Protein AF-A0A953YTX1-F1 (afdb_monomer)

Mean predicted aligned error: 23.83 Å

Sequence (657 aa):
MTDVRDMFAKALRDELSPSELAEFESALERDPALSAEFERFADTQAGGGLENITGWLERAGRQGNDLPDVYRAMGAELIQKTSHKKRGRLIQLVAAVSAVAAAAVIVAVLILPTKTDTPTEWPENTEGQVAVLFDDYRHFEAAYSMQPASGVALNIEANSLTRPLEHGCRLDRGRVHVALEDGASYEILVGNRRISAQGPGEFEVSAEPQRYTALSPIHPEKDPMFDSKLLARFGAQGFALTLSVIAGSATLHGANAPQVVMAPQTIQAQAGPGQQQPPAPPTANDVFTHLDRNADGKLDNKEVPQQMITDFDDDSSGDVDLTEFTAHWKPPLPLDPDMAFDALDKNKDGVIDSNETNAQMITDMDGDNSGDIDRAEFKANYKPAEHEFNKLDKNSDGVIDSNEAPQKMINDFDDDSSGDVDLAEFTAHWKPQPPQGPGPGPGGQQGTPDDHFNHLDLNSDGELDSTEVPGSMITDMDDDSNGSISLAEFKAHPPKKPNPDDAFDNLDANSDGKLDSNEADQRMLNDFDDDNDGEISKAEFKAHWRPMPKKPDDAFNDLDKNSDGVLDNSEVPQALVNDWDDDNSGDVDLSEFKAHHKPPQGPGGNGPGGNGPGNGPGGPGKGPGGPGGGPGGPGGGPGGPGGPGGNGPKPPRPPHR

Radius of gyration: 40.56 Å; Cα contacts (8 Å, |Δi|>4): 687; chains: 1; bounding box: 95×117×101 Å

Secondary structure (DSSP, 8-state):
---HHHHHHHHTTT---HHHHHHHHHHHHH-HHHHHHHHHHHHHHHTS-GGGHHHHHHHHHTT-S---THHHHHHHHHTTT----------S-STTS--SSSSSSTTSSS-------------S---S-PPEEETTEEEESS-EEE--STTEEEEEPTTEEEEEETTEEEEEEEEEEEEE-TT-EEEEEETTEEEEEESSEEEEEEEEE---S--PPPP--S-S---TTSTTTS--PPEEEEEEEEESEEEEE-SSS-EEEESSEEEEEE-SPPPPPPPPPPPHHHHHHHH-SS-SSEE-TTTS-HHHHHHH-TT-SSSEEHHHHHHH--PPPPSSHHHHHHHH-SS-SSEE-TTTS-HHHHHHH-SS-SSSEEHHHHHHH--HHHHHHHHH-SS-SSEE-TTTS-HHHHHHH-TT-SSSEEHHHHHHH-------PPPPPSS--PPPHHHHHHHH-SS-SSEE-TTTS-HHHHHHH-SS-SSSEEHHHHHHS--PPPPHHHHHHHH-TT-SSEE-TTTS-HHHHHHH-SS-SSSEEHHHHHHH---PPPPHHHHHHHH-TT-SSEE-TTTS-HHHHHHH-SS-SSSEEHHHHHHH-PPP-PSPP-------------------------------------------PPPPPPPP-

Solvent-accessible surface area (backbone atoms only — not comparable to full-atom values): 41630 Å² total; per-residue (Å²): 130,81,57,67,67,59,51,48,61,26,51,80,67,75,64,55,50,76,70,53,44,54,52,51,53,56,46,38,75,74,32,64,68,59,40,53,54,49,51,54,53,52,59,65,57,73,70,72,73,89,85,48,66,64,65,48,53,55,54,63,58,69,76,53,100,82,78,70,76,68,62,63,57,53,56,61,54,55,74,72,64,77,84,70,90,84,90,90,88,89,87,87,85,79,92,82,78,94,82,83,86,86,83,80,78,88,80,79,86,84,82,83,88,82,90,71,98,73,92,76,85,78,75,85,63,77,85,79,86,78,67,52,79,52,97,82,30,39,41,28,83,51,67,44,69,43,42,76,53,89,48,35,41,38,42,35,39,50,66,17,34,34,28,84,48,101,64,36,36,35,42,71,29,35,40,40,35,41,38,32,33,82,80,22,68,47,34,41,34,43,89,91,33,41,36,41,34,61,34,48,29,29,35,36,44,34,30,43,69,55,75,73,84,86,72,82,86,80,80,92,80,90,75,100,77,78,65,81,75,52,74,81,74,62,74,91,66,37,36,46,34,39,42,35,29,69,34,42,46,38,34,44,38,57,102,55,80,73,44,78,46,53,45,83,43,72,49,79,49,75,61,76,79,88,75,79,72,78,80,74,78,75,49,64,65,57,52,48,59,63,43,24,77,85,68,81,67,44,35,41,74,89,53,42,60,63,66,58,40,70,74,28,27,84,83,67,77,73,42,24,36,66,67,36,42,50,73,64,60,71,75,84,70,54,87,52,55,67,59,27,45,58,69,39,24,77,85,67,82,67,43,37,40,72,88,55,49,57,72,64,60,44,69,74,26,29,82,83,68,78,72,43,26,39,65,67,36,41,52,76,58,63,48,70,57,61,56,56,48,57,66,38,22,77,83,67,82,66,44,31,37,70,90,50,44,58,64,67,59,40,68,74,28,27,85,84,69,79,72,41,25,37,63,67,37,41,53,73,59,64,66,82,71,68,82,75,66,81,72,81,66,102,72,83,77,83,71,53,68,65,59,54,47,62,68,41,25,80,84,68,80,63,46,34,37,71,91,55,40,61,62,67,57,36,73,76,31,26,84,84,69,82,72,35,27,38,64,67,32,48,61,74,51,64,87,69,77,83,48,63,68,60,59,46,58,71,35,23,80,85,67,79,67,43,29,41,78,90,48,33,56,77,60,53,45,72,73,27,28,84,85,68,80,73,46,29,40,63,67,35,46,56,73,61,65,63,95,71,80,75,52,58,67,58,54,46,55,72,43,26,77,86,68,80,67,46,36,37,68,91,56,41,61,58,73,55,34,70,73,35,27,84,82,70,77,77,42,22,36,68,68,36,51,44,68,75,58,61,77,83,80,71,86,84,81,85,78,84,92,82,90,82,86,85,88,86,84,89,84,89,83,80,86,84,84,87,83,87,80,88,89,81,90,87,89,83,85,88,82,86,87,89,85,90,86,85,90,79,88,83,85,86,82,85,84,90,128

Structure (mmCIF, N/CA/C/O backbone):
data_AF-A0A953YTX1-F1
#
_entry.id   AF-A0A953YTX1-F1
#
loop_
_atom_site.group_PDB
_atom_site.id
_atom_site.type_symbol
_atom_site.label_atom_id
_atom_site.label_alt_id
_atom_site.label_comp_id
_atom_site.label_asym_id
_atom_site.label_entity_id
_atom_site.label_seq_id
_atom_site.pdbx_PDB_ins_code
_atom_site.Cartn_x
_atom_site.Cartn_y
_atom_site.Cartn_z
_atom_site.occupancy
_atom_site.B_iso_or_equiv
_atom_site.auth_seq_id
_atom_site.auth_comp_id
_atom_site.auth_asym_id
_atom_site.auth_atom_id
_atom_site.pdbx_PDB_model_num
ATOM 1 N N . MET A 1 1 ? 41.665 53.326 14.065 1.00 53.41 1 MET A N 1
ATOM 2 C CA . MET A 1 1 ? 41.211 51.966 13.747 1.00 53.41 1 MET A CA 1
ATOM 3 C C . MET A 1 1 ? 39.934 51.788 14.517 1.00 53.41 1 MET A C 1
ATOM 5 O O . MET A 1 1 ? 39.966 51.900 15.737 1.00 53.41 1 MET A O 1
ATOM 9 N N . THR A 1 2 ? 38.824 51.715 13.797 1.00 62.50 2 THR A N 1
ATOM 10 C CA . THR A 1 2 ? 37.525 51.365 14.372 1.00 62.50 2 THR A CA 1
ATOM 11 C C . THR A 1 2 ? 37.673 49.989 15.020 1.00 62.50 2 THR A C 1
ATOM 13 O O . THR A 1 2 ? 38.403 49.153 14.489 1.00 62.50 2 THR A O 1
ATOM 16 N N . ASP A 1 3 ? 37.083 49.778 16.195 1.00 82.06 3 ASP A N 1
ATOM 17 C CA . ASP A 1 3 ? 37.143 48.469 16.847 1.00 82.06 3 ASP A CA 1
ATOM 18 C C . ASP A 1 3 ? 36.462 47.438 15.932 1.00 82.06 3 ASP A C 1
ATOM 20 O O . ASP A 1 3 ? 35.361 47.670 15.430 1.00 82.06 3 ASP A O 1
ATOM 24 N N . VAL A 1 4 ? 37.128 46.311 15.680 1.00 75.44 4 VAL A N 1
ATOM 25 C CA . VAL A 1 4 ? 36.629 45.243 14.803 1.00 75.44 4 VAL A CA 1
ATOM 26 C C . VAL A 1 4 ? 35.297 44.690 15.328 1.00 75.44 4 VAL A C 1
ATOM 28 O O . VAL A 1 4 ? 34.435 44.293 14.546 1.00 75.44 4 VAL A O 1
ATOM 31 N N . ARG A 1 5 ? 35.068 44.766 16.647 1.00 73.81 5 ARG A N 1
ATOM 32 C CA . ARG A 1 5 ? 33.787 44.404 17.274 1.00 73.81 5 ARG A CA 1
ATOM 33 C C . ARG A 1 5 ? 32.659 45.387 16.948 1.00 73.81 5 ARG A C 1
ATOM 35 O O . ARG A 1 5 ? 31.521 44.967 16.760 1.00 73.81 5 ARG A O 1
ATOM 42 N N . ASP A 1 6 ? 32.974 46.672 16.806 1.00 82.06 6 ASP A N 1
ATOM 43 C CA . ASP A 1 6 ? 32.018 47.690 16.347 1.00 82.06 6 ASP A CA 1
ATOM 44 C C . ASP A 1 6 ? 31.654 47.469 14.872 1.00 82.06 6 ASP A C 1
ATOM 46 O O . ASP A 1 6 ? 30.500 47.628 14.471 1.00 82.06 6 ASP A O 1
ATOM 50 N N . MET A 1 7 ? 32.628 47.048 14.058 1.00 85.19 7 MET A N 1
ATOM 51 C CA . MET A 1 7 ? 32.398 46.684 12.658 1.00 85.19 7 MET A CA 1
ATOM 52 C C . MET A 1 7 ? 31.535 45.422 12.540 1.00 85.19 7 MET A C 1
ATOM 54 O O . MET A 1 7 ? 30.634 45.395 11.708 1.00 85.19 7 MET A O 1
ATOM 58 N N . PHE A 1 8 ? 31.712 44.438 13.427 1.00 80.69 8 PHE A N 1
ATOM 59 C CA . PHE A 1 8 ? 30.847 43.257 13.516 1.00 80.69 8 PHE A CA 1
ATOM 60 C C . PHE A 1 8 ? 29.395 43.621 13.877 1.00 80.69 8 PHE A C 1
ATOM 62 O O . PHE A 1 8 ? 28.457 43.187 13.210 1.00 80.69 8 PHE A O 1
ATOM 69 N N . ALA A 1 9 ? 29.183 44.501 14.861 1.00 79.19 9 ALA A N 1
ATOM 70 C CA . ALA A 1 9 ? 27.840 44.972 15.219 1.00 79.19 9 ALA A CA 1
ATOM 71 C C . ALA A 1 9 ? 27.166 45.802 14.105 1.00 79.19 9 ALA A C 1
ATOM 73 O O . ALA A 1 9 ? 25.935 45.837 14.005 1.00 79.19 9 ALA A O 1
ATOM 74 N N . LYS A 1 10 ? 27.951 46.491 13.267 1.00 86.50 10 LYS A N 1
ATOM 75 C CA . LYS A 1 10 ? 27.453 47.130 12.038 1.00 86.50 10 LYS A CA 1
ATOM 76 C C . LYS A 1 10 ? 27.156 46.108 10.941 1.00 86.50 10 LYS A C 1
ATOM 78 O O . LYS A 1 10 ? 26.148 46.268 10.262 1.00 86.50 10 LYS A O 1
ATOM 83 N N . ALA A 1 11 ? 27.973 45.062 10.800 1.00 78.94 11 ALA A N 1
ATOM 84 C CA . ALA A 1 11 ? 27.769 43.986 9.829 1.00 78.94 11 ALA A CA 1
ATOM 85 C C . ALA A 1 11 ? 26.425 43.282 10.053 1.00 78.94 11 ALA A C 1
ATOM 87 O O . ALA A 1 11 ? 25.638 43.150 9.122 1.00 78.94 11 ALA A O 1
ATOM 88 N N . LEU A 1 12 ? 26.108 42.936 11.307 1.00 79.31 12 LEU A N 1
ATOM 89 C CA . LEU A 1 12 ? 24.839 42.292 11.675 1.00 79.31 12 LEU A CA 1
ATOM 90 C C . LEU A 1 12 ? 23.595 43.154 11.393 1.00 79.31 12 LEU A C 1
ATOM 92 O O . LEU A 1 12 ? 22.483 42.636 11.360 1.00 79.31 12 LEU A O 1
ATOM 96 N N . ARG A 1 13 ? 23.767 44.468 11.213 1.00 81.06 13 ARG A N 1
ATOM 97 C CA . ARG A 1 13 ? 22.687 45.424 10.922 1.00 81.06 13 ARG A CA 1
ATOM 98 C C . ARG A 1 13 ? 22.708 45.939 9.479 1.00 81.06 13 ARG A C 1
ATOM 100 O O . ARG A 1 13 ? 21.905 46.808 9.156 1.00 81.06 13 ARG A O 1
ATOM 107 N N . ASP A 1 14 ? 23.604 45.415 8.640 1.00 83.56 14 ASP A N 1
ATOM 108 C CA . ASP A 1 14 ? 23.846 45.865 7.260 1.00 83.56 14 ASP A CA 1
ATOM 109 C C . ASP A 1 14 ? 24.199 47.370 7.159 1.00 83.56 14 ASP A C 1
ATOM 111 O O . ASP A 1 14 ? 23.804 48.088 6.244 1.00 83.56 14 ASP A O 1
ATOM 115 N N . GLU A 1 15 ? 24.939 47.882 8.151 1.00 91.12 15 GLU A N 1
ATOM 116 C CA . GLU A 1 15 ? 25.334 49.298 8.258 1.00 91.12 15 GLU A CA 1
ATOM 117 C C . GLU A 1 15 ? 26.796 49.556 7.843 1.00 91.12 15 GLU A C 1
ATOM 119 O O . GLU A 1 15 ? 27.297 50.674 8.000 1.00 91.12 15 GLU A O 1
ATOM 124 N N . LEU A 1 16 ? 27.514 48.542 7.349 1.00 89.69 16 LEU A N 1
ATOM 125 C CA . LEU A 1 16 ? 28.900 48.709 6.909 1.00 89.69 16 LEU A CA 1
ATOM 126 C C . LEU A 1 16 ? 28.953 49.472 5.584 1.00 89.69 16 LEU A C 1
ATOM 128 O O . LEU A 1 16 ? 28.389 49.056 4.573 1.00 89.69 16 LEU A O 1
ATOM 132 N N . SER A 1 17 ? 29.697 50.578 5.555 1.00 93.38 17 SER A N 1
ATOM 133 C CA . SER A 1 17 ? 30.067 51.187 4.276 1.00 93.38 17 SER A CA 1
ATOM 134 C C . SER A 1 17 ? 30.995 50.251 3.483 1.00 93.38 17 SER A C 1
ATOM 136 O O . SER A 1 17 ? 31.725 49.466 4.088 1.00 93.38 17 SER A O 1
ATOM 138 N N . PRO A 1 18 ? 31.070 50.355 2.142 1.00 90.69 18 PRO A N 1
ATOM 139 C CA . PRO A 1 18 ? 31.935 49.485 1.336 1.00 90.69 18 PRO A CA 1
ATOM 140 C C . PRO A 1 18 ? 33.414 49.494 1.756 1.00 90.69 18 PRO A C 1
ATOM 142 O O . PRO A 1 18 ? 34.100 48.483 1.647 1.00 90.69 18 PRO A O 1
ATOM 145 N N . SER A 1 19 ? 33.916 50.626 2.261 1.00 89.19 19 SER A N 1
ATOM 146 C CA . SER A 1 19 ? 35.278 50.721 2.799 1.00 89.19 19 SER A CA 1
ATOM 147 C C . SER A 1 19 ? 35.441 50.017 4.144 1.00 89.19 19 SER A C 1
ATOM 149 O O . SER A 1 19 ? 36.493 49.439 4.393 1.00 89.19 19 SER A O 1
ATOM 151 N N . GLU A 1 20 ? 34.419 50.057 5.002 1.00 90.75 20 GLU A N 1
ATOM 152 C CA . GLU A 1 20 ? 34.435 49.330 6.273 1.00 90.75 20 GLU A CA 1
ATOM 153 C C . GLU A 1 20 ? 34.271 47.825 6.035 1.00 90.75 20 GLU A C 1
ATOM 155 O O . GLU A 1 20 ? 34.934 47.042 6.699 1.00 90.75 20 GLU A O 1
ATOM 160 N N . LEU A 1 21 ? 33.468 47.407 5.053 1.00 86.75 21 LEU A N 1
ATOM 161 C CA . LEU A 1 21 ? 33.347 45.998 4.678 1.00 86.75 21 LEU A CA 1
ATOM 162 C C . LEU A 1 21 ? 34.699 45.422 4.231 1.00 86.75 21 LEU A C 1
ATOM 164 O O . LEU A 1 21 ? 35.132 44.406 4.760 1.00 86.75 21 LEU A O 1
ATOM 168 N N . ALA A 1 22 ? 35.419 46.124 3.352 1.00 87.75 22 ALA A N 1
ATOM 169 C CA . ALA A 1 22 ? 36.742 45.688 2.904 1.00 87.75 22 ALA A CA 1
ATOM 170 C C . ALA A 1 22 ? 37.783 45.645 4.044 1.00 87.75 22 ALA A C 1
ATOM 172 O O . ALA A 1 22 ? 38.671 44.788 4.056 1.00 87.75 22 ALA A O 1
ATOM 173 N N . GLU A 1 23 ? 37.699 46.570 5.009 1.00 89.25 23 GLU A N 1
ATOM 174 C CA . GLU A 1 23 ? 38.570 46.574 6.192 1.00 89.25 23 GLU A CA 1
ATOM 175 C C . GLU A 1 23 ? 38.196 45.454 7.180 1.00 89.25 23 GLU A C 1
ATOM 177 O O . GLU A 1 23 ? 39.091 44.849 7.768 1.00 89.25 23 GLU A O 1
ATOM 182 N N . PHE A 1 24 ? 36.908 45.122 7.300 1.00 89.56 24 PHE A N 1
ATOM 183 C CA . PHE A 1 24 ? 36.402 44.007 8.100 1.00 89.56 24 PHE A CA 1
ATOM 184 C C . PHE A 1 24 ? 36.811 42.648 7.510 1.00 89.56 24 PHE A C 1
ATOM 186 O O . PHE A 1 24 ? 37.372 41.821 8.224 1.00 89.56 24 PHE A O 1
ATOM 193 N N . GLU A 1 25 ? 36.650 42.450 6.201 1.00 86.56 25 GLU A N 1
ATOM 194 C CA . GLU A 1 25 ? 37.121 41.252 5.485 1.00 86.56 25 GLU A CA 1
ATOM 195 C C . GLU A 1 25 ? 38.642 41.090 5.616 1.00 86.56 25 GLU A C 1
ATOM 197 O O . GLU A 1 25 ? 39.137 40.028 5.990 1.00 86.56 25 GLU A O 1
ATOM 202 N N . SER A 1 26 ? 39.395 42.183 5.439 1.00 88.94 26 SER A N 1
ATOM 203 C CA . SER A 1 26 ? 40.849 42.185 5.659 1.00 88.94 26 SER A CA 1
ATOM 204 C C . SER A 1 26 ? 41.246 41.877 7.109 1.00 88.94 26 SER A C 1
ATOM 206 O O . SER A 1 26 ? 42.377 41.452 7.351 1.00 88.94 26 SER A O 1
ATOM 208 N N . ALA A 1 27 ? 40.381 42.156 8.089 1.00 85.94 27 ALA A N 1
ATOM 209 C CA . ALA A 1 27 ? 40.629 41.840 9.492 1.00 85.94 27 ALA A CA 1
ATOM 210 C C . ALA A 1 27 ? 40.381 40.352 9.780 1.00 85.94 27 ALA A C 1
ATOM 212 O O . ALA A 1 27 ? 41.207 39.737 10.453 1.00 85.94 27 ALA A O 1
ATOM 213 N N . LEU A 1 28 ? 39.320 39.768 9.212 1.00 84.62 28 LEU A N 1
ATOM 214 C CA . LEU A 1 28 ? 39.032 38.332 9.305 1.00 84.62 28 LEU A CA 1
ATOM 215 C C . LEU A 1 28 ? 40.140 37.484 8.665 1.00 84.62 28 LEU A C 1
ATOM 217 O O . LEU A 1 28 ? 40.576 36.500 9.253 1.00 84.62 28 LEU A O 1
ATOM 221 N N . GLU A 1 29 ? 40.678 37.909 7.517 1.00 84.44 29 GLU A N 1
ATOM 222 C CA . GLU A 1 29 ? 41.797 37.210 6.865 1.00 84.44 29 GLU A CA 1
ATOM 223 C C . GLU A 1 29 ? 43.094 37.229 7.689 1.00 84.44 29 GLU A C 1
ATOM 225 O O . GLU A 1 29 ? 43.924 36.323 7.586 1.00 84.44 29 GLU A O 1
ATOM 230 N N . ARG A 1 30 ? 43.311 38.278 8.491 1.00 86.81 30 ARG A N 1
ATOM 231 C CA . ARG A 1 30 ? 44.541 38.440 9.283 1.00 86.81 30 ARG A CA 1
ATOM 232 C C . ARG A 1 30 ? 44.475 37.757 10.642 1.00 86.81 30 ARG A C 1
ATOM 234 O O . ARG A 1 30 ? 45.538 37.486 11.203 1.00 86.81 30 ARG A O 1
ATOM 241 N N . ASP A 1 31 ? 43.278 37.506 11.163 1.00 86.12 31 ASP A N 1
ATOM 242 C CA . ASP A 1 31 ? 43.066 36.887 12.468 1.00 86.12 31 ASP A CA 1
ATOM 243 C C . ASP A 1 31 ? 42.150 35.651 12.361 1.00 86.12 31 ASP A C 1
ATOM 245 O O . ASP A 1 31 ? 40.925 35.754 12.470 1.00 86.12 31 ASP A O 1
ATOM 249 N N . PRO A 1 32 ? 42.738 34.453 12.186 1.00 79.56 32 PRO A N 1
ATOM 250 C CA . PRO A 1 32 ? 41.987 33.204 12.085 1.00 79.56 32 PRO A CA 1
ATOM 251 C C . PRO A 1 32 ? 41.135 32.891 13.322 1.00 79.56 32 PRO A C 1
ATOM 253 O O . PRO A 1 32 ? 40.140 32.180 13.206 1.00 79.56 32 PRO A O 1
ATOM 256 N N . ALA A 1 33 ? 41.503 33.402 14.505 1.00 77.88 33 ALA A N 1
ATOM 257 C CA . ALA A 1 33 ? 40.719 33.183 15.720 1.00 77.88 33 ALA A CA 1
ATOM 258 C C . ALA A 1 33 ? 39.402 33.967 15.671 1.00 77.88 33 ALA A C 1
ATOM 260 O O . ALA A 1 33 ? 38.361 33.438 16.055 1.00 77.88 33 ALA A O 1
ATOM 261 N N . LEU A 1 34 ? 39.442 35.189 15.134 1.00 76.44 34 LEU A N 1
ATOM 262 C CA . LEU A 1 34 ? 38.255 36.007 14.901 1.00 76.44 34 LEU A CA 1
ATOM 263 C C . LEU A 1 34 ? 37.344 35.389 13.827 1.00 76.44 34 LEU A C 1
ATOM 265 O O . LEU A 1 34 ? 36.127 35.371 13.995 1.00 76.44 34 LEU A O 1
ATOM 269 N N . SER A 1 35 ? 37.926 34.832 12.759 1.00 77.19 35 SER A N 1
ATOM 270 C CA . SER A 1 35 ? 37.176 34.089 11.734 1.00 77.19 35 SER A CA 1
ATOM 271 C C . SER A 1 35 ? 36.459 32.868 12.322 1.00 77.19 35 SER A C 1
ATOM 273 O O . SER A 1 35 ? 35.277 32.667 12.066 1.00 77.19 35 SER A O 1
ATOM 275 N N . ALA A 1 36 ? 37.136 32.092 13.173 1.00 73.44 36 ALA A N 1
ATOM 276 C CA . ALA A 1 36 ? 36.539 30.927 13.827 1.00 73.44 36 ALA A CA 1
ATOM 277 C C . ALA A 1 36 ? 35.437 31.304 14.838 1.00 73.44 36 ALA A C 1
ATOM 279 O O . ALA A 1 36 ? 34.477 30.559 15.026 1.00 73.44 36 ALA A O 1
ATOM 280 N N . GLU A 1 37 ? 35.554 32.456 15.506 1.00 74.50 37 GLU A N 1
ATOM 281 C CA . GLU A 1 37 ? 34.501 32.979 16.387 1.00 74.50 37 GLU A CA 1
ATOM 282 C C . GLU A 1 37 ? 33.255 33.395 15.583 1.00 74.50 37 GLU A C 1
ATOM 284 O O . GLU A 1 37 ? 32.130 33.153 16.023 1.00 74.50 37 GLU A O 1
ATOM 289 N N . PHE A 1 38 ? 33.452 33.938 14.376 1.00 71.31 38 PHE A N 1
ATOM 290 C CA . PHE A 1 38 ? 32.376 34.281 13.446 1.00 71.31 38 PHE A CA 1
ATOM 291 C C . PHE A 1 38 ? 31.649 33.039 12.912 1.00 71.31 38 PHE A C 1
ATOM 293 O O . PHE A 1 38 ? 30.420 33.006 12.925 1.00 71.31 38 PHE A O 1
ATOM 300 N N . GLU A 1 39 ? 32.387 32.005 12.499 1.00 67.50 39 GLU A N 1
ATOM 301 C CA . GLU A 1 39 ? 31.808 30.730 12.044 1.00 67.50 39 GLU A CA 1
ATOM 302 C C . GLU A 1 39 ? 30.962 30.081 13.145 1.00 67.50 39 GLU A C 1
ATOM 304 O O . GLU A 1 39 ? 29.801 29.756 12.919 1.00 67.50 39 GLU A O 1
ATOM 309 N N . ARG A 1 40 ? 31.466 30.036 14.386 1.00 70.44 40 ARG A N 1
ATOM 310 C CA . ARG A 1 40 ? 30.695 29.523 15.534 1.00 70.44 40 ARG A CA 1
ATOM 311 C C . ARG A 1 40 ? 29.416 30.316 15.795 1.00 70.44 40 ARG A C 1
ATOM 313 O O . ARG A 1 40 ? 28.400 29.736 16.176 1.00 70.44 40 ARG A O 1
ATOM 320 N N . PHE A 1 41 ? 29.455 31.638 15.626 1.00 69.25 41 PHE A N 1
ATOM 321 C CA . PHE A 1 41 ? 28.264 32.475 15.763 1.00 69.25 41 PHE A CA 1
ATOM 322 C C . PHE A 1 41 ? 27.238 32.180 14.659 1.00 69.25 41 PHE A C 1
ATOM 324 O O . PHE A 1 41 ? 26.051 32.058 14.962 1.00 69.25 41 PHE A O 1
ATOM 331 N N . ALA A 1 42 ? 27.684 32.023 13.410 1.00 60.00 42 ALA A N 1
ATOM 332 C CA . ALA A 1 42 ? 26.824 31.684 12.276 1.00 60.00 42 ALA A CA 1
ATOM 333 C C . ALA A 1 42 ? 26.183 30.293 12.432 1.00 60.00 42 ALA A C 1
ATOM 335 O O . ALA A 1 42 ? 24.971 30.164 12.255 1.00 60.00 42 ALA A O 1
ATOM 336 N N . ASP A 1 43 ? 26.951 29.295 12.875 1.00 57.28 43 ASP A N 1
ATOM 337 C CA . ASP A 1 43 ? 26.457 27.936 13.135 1.00 57.28 43 ASP A CA 1
ATOM 338 C C . ASP A 1 43 ? 25.404 27.915 14.254 1.00 57.28 43 ASP A C 1
ATOM 340 O O . ASP A 1 43 ? 24.394 27.223 14.165 1.00 57.28 43 ASP A O 1
ATOM 344 N N . THR A 1 44 ? 25.575 28.753 15.283 1.00 56.38 44 THR A N 1
ATOM 345 C CA . THR A 1 44 ? 24.589 28.887 16.372 1.00 56.38 44 THR A CA 1
ATOM 346 C C . THR A 1 44 ? 23.290 29.569 15.904 1.00 56.38 44 THR A C 1
ATOM 348 O O . THR A 1 44 ? 22.243 29.395 16.522 1.00 56.38 44 THR A O 1
ATOM 351 N N . GLN A 1 45 ? 23.324 30.357 14.821 1.00 51.34 45 GLN A N 1
ATOM 352 C CA . GLN A 1 45 ? 22.134 30.997 14.238 1.00 51.34 45 GLN A CA 1
ATOM 353 C C . GLN A 1 45 ? 21.372 30.088 13.263 1.00 51.34 45 GLN A C 1
ATOM 355 O O . GLN A 1 45 ? 20.174 30.296 13.068 1.00 51.34 45 GLN A O 1
ATOM 360 N N . ALA A 1 46 ? 22.025 29.072 12.690 1.00 48.78 46 ALA A N 1
ATOM 361 C CA . ALA A 1 46 ? 21.381 28.098 11.807 1.00 48.78 46 ALA A CA 1
ATOM 362 C C . ALA A 1 46 ? 20.384 27.176 12.545 1.00 48.78 46 ALA A C 1
ATOM 364 O O . ALA A 1 46 ? 19.492 26.624 11.914 1.00 48.78 46 ALA A O 1
ATOM 365 N N . GLY A 1 47 ? 20.477 27.074 13.878 1.00 45.06 47 GLY A N 1
ATOM 366 C CA . GLY A 1 47 ? 19.607 26.246 14.726 1.00 45.06 47 GLY A CA 1
ATOM 367 C C . GLY A 1 47 ? 18.307 26.897 15.228 1.00 45.06 47 GLY A C 1
ATOM 368 O O . GLY A 1 47 ? 17.767 26.434 16.223 1.00 45.06 47 GLY A O 1
ATOM 369 N N . GLY A 1 48 ? 17.816 27.974 14.600 1.00 44.34 48 GLY A N 1
ATOM 370 C CA . GLY A 1 48 ? 16.472 28.518 14.859 1.00 44.34 48 GLY A CA 1
ATOM 371 C C . GLY A 1 48 ? 16.251 29.130 16.254 1.00 44.34 48 GLY A C 1
ATOM 372 O O . GLY A 1 48 ? 15.759 28.485 17.171 1.00 44.34 48 GLY A O 1
ATOM 373 N N . GLY A 1 49 ? 16.525 30.431 16.415 1.00 42.03 49 GLY A N 1
ATOM 374 C CA . GLY A 1 49 ? 16.105 31.163 17.618 1.00 42.03 49 GLY A CA 1
ATOM 375 C C . GLY A 1 49 ? 16.679 32.574 17.738 1.00 42.03 49 GLY A C 1
ATOM 376 O O . GLY A 1 49 ? 17.695 32.795 18.391 1.00 42.03 49 GLY A O 1
ATOM 377 N N . LEU A 1 50 ? 16.000 33.567 17.155 1.00 42.22 50 LEU A N 1
ATOM 378 C CA . LEU A 1 50 ? 16.386 34.991 17.213 1.00 42.22 50 LEU A CA 1
ATOM 379 C C . LEU A 1 50 ? 16.081 35.674 18.565 1.00 42.22 50 LEU A C 1
ATOM 381 O O . LEU A 1 50 ? 16.333 36.868 18.729 1.00 42.22 50 LEU A O 1
ATOM 385 N N . GLU A 1 51 ? 15.551 34.946 19.548 1.00 47.72 51 GLU A N 1
ATOM 386 C CA . GLU A 1 51 ? 14.977 35.548 20.759 1.00 47.72 51 GLU A CA 1
ATOM 387 C C . GLU A 1 51 ? 15.971 35.792 21.902 1.00 47.72 51 GLU A C 1
ATOM 389 O O . GLU A 1 51 ? 15.602 36.394 22.909 1.00 47.72 51 GLU A O 1
ATOM 394 N N . ASN A 1 52 ? 17.246 35.399 21.777 1.00 55.47 52 ASN A N 1
ATOM 395 C CA . ASN A 1 52 ? 18.169 35.480 22.917 1.00 55.47 52 ASN A CA 1
ATOM 396 C C . ASN A 1 52 ? 19.542 36.112 22.642 1.00 55.47 52 ASN A C 1
ATOM 398 O O . ASN A 1 52 ? 20.549 35.754 23.256 1.00 55.47 52 ASN A O 1
ATOM 402 N N . ILE A 1 53 ? 19.572 37.134 21.781 1.00 47.47 53 ILE A N 1
ATOM 403 C CA . ILE A 1 53 ? 20.731 38.039 21.648 1.00 47.47 53 ILE A CA 1
ATOM 404 C C . ILE A 1 53 ? 21.062 38.696 23.005 1.00 47.47 53 ILE A C 1
ATOM 406 O O . ILE A 1 53 ? 22.231 38.865 23.359 1.00 47.47 53 ILE A O 1
ATOM 410 N N . THR A 1 54 ? 20.040 39.001 23.811 1.00 45.22 54 THR A N 1
ATOM 411 C CA . THR A 1 54 ? 20.176 39.612 25.142 1.00 45.22 54 THR A CA 1
ATOM 412 C C . THR A 1 54 ? 20.884 38.687 26.138 1.00 45.22 54 THR A C 1
ATOM 414 O O . THR A 1 54 ? 21.820 39.119 26.805 1.00 45.22 54 THR A O 1
ATOM 417 N N . GLY A 1 55 ? 20.528 37.399 26.202 1.00 51.31 55 GLY A N 1
ATOM 418 C CA . GLY A 1 55 ? 21.165 36.430 27.103 1.00 51.31 55 GLY A CA 1
ATOM 419 C C . GLY A 1 55 ? 22.568 36.001 26.668 1.00 51.31 55 GLY A C 1
ATOM 420 O O . GLY A 1 55 ? 23.348 35.507 27.489 1.00 51.31 55 GLY A O 1
ATOM 421 N N . TRP A 1 56 ? 22.925 36.198 25.396 1.00 52.19 56 TRP A N 1
ATOM 422 C CA . TRP A 1 56 ? 24.308 36.077 24.933 1.00 52.19 56 TRP A CA 1
ATOM 423 C C . TRP A 1 56 ? 25.150 37.287 25.367 1.00 52.19 56 TRP A C 1
ATOM 425 O O . TRP A 1 56 ? 26.200 37.107 25.986 1.00 52.19 56 TRP A O 1
ATOM 435 N N . LEU A 1 57 ? 24.651 38.515 25.165 1.00 46.16 57 LEU A N 1
ATOM 436 C CA . LEU A 1 57 ? 25.318 39.746 25.620 1.00 46.16 57 LEU A CA 1
ATOM 437 C C . LEU A 1 57 ? 25.474 39.800 27.149 1.00 46.16 57 LEU A C 1
ATOM 439 O O . LEU A 1 57 ? 26.520 40.213 27.651 1.00 46.16 57 LEU A O 1
ATOM 443 N N . GLU A 1 58 ? 24.483 39.323 27.904 1.00 48.53 58 GLU A N 1
ATOM 444 C CA .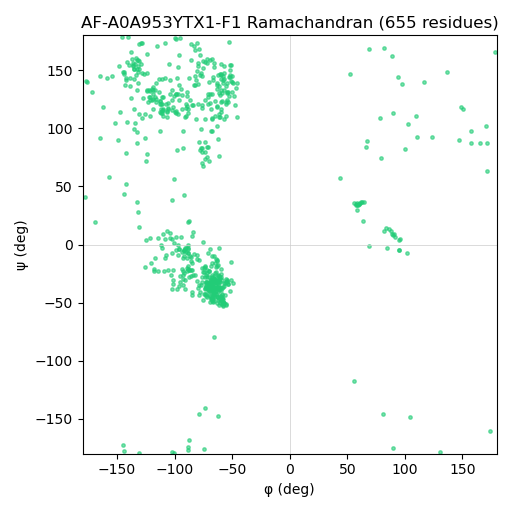 GLU A 1 58 ? 24.571 39.213 29.364 1.00 48.53 58 GLU A CA 1
ATOM 445 C C . GLU A 1 58 ? 25.595 38.166 29.828 1.00 48.53 58 GLU A C 1
ATOM 447 O O . GLU A 1 58 ? 26.238 38.363 30.861 1.00 48.53 58 GLU A O 1
ATOM 452 N N . ARG A 1 59 ? 25.796 37.073 29.079 1.00 48.84 59 ARG A N 1
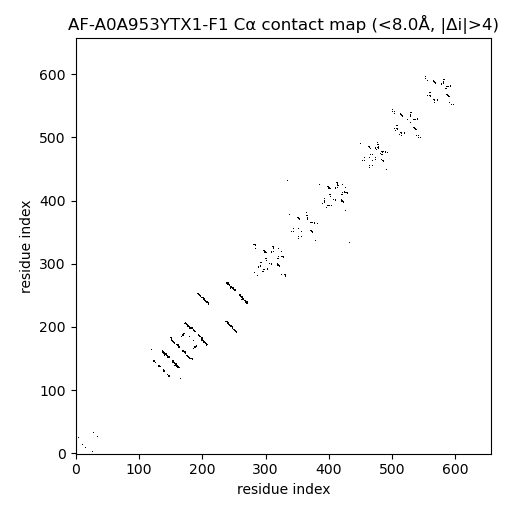ATOM 453 C CA . ARG A 1 59 ? 26.835 36.069 29.378 1.00 48.84 59 ARG A CA 1
ATOM 454 C C . ARG A 1 59 ? 28.234 36.569 29.034 1.00 48.84 59 ARG A C 1
ATOM 456 O O . ARG A 1 59 ? 29.140 36.411 29.851 1.00 48.84 59 ARG A O 1
ATOM 463 N N . ALA A 1 60 ? 28.394 37.228 27.889 1.00 46.34 60 ALA A N 1
ATOM 464 C CA . ALA A 1 60 ? 29.656 37.844 27.485 1.00 46.34 60 ALA A CA 1
ATOM 465 C C . ALA A 1 60 ? 30.068 38.984 28.439 1.00 46.34 60 ALA A C 1
ATOM 467 O O . ALA A 1 60 ? 31.237 39.104 28.803 1.00 46.34 60 ALA A O 1
ATOM 468 N N . GLY A 1 61 ? 29.100 39.767 28.931 1.00 46.50 61 GLY A N 1
ATOM 469 C CA . GLY A 1 61 ? 29.329 40.837 29.908 1.00 46.50 61 GLY A CA 1
ATOM 470 C C . GLY A 1 61 ? 29.710 40.357 31.316 1.00 46.50 61 GLY A C 1
ATOM 471 O O . GLY A 1 61 ? 30.341 41.102 32.061 1.00 46.50 61 GLY A O 1
ATOM 472 N N . ARG A 1 62 ? 29.379 39.113 31.696 1.00 49.84 62 ARG A N 1
ATOM 473 C CA . ARG A 1 62 ? 29.729 38.544 33.015 1.00 49.84 62 ARG A CA 1
ATOM 474 C C . ARG A 1 62 ? 31.168 38.029 33.113 1.00 49.84 62 ARG A C 1
ATOM 476 O O . ARG A 1 62 ? 31.625 37.777 34.224 1.00 49.84 62 ARG A O 1
ATOM 483 N N . GLN A 1 63 ? 31.891 37.890 32.000 1.00 43.25 63 GLN A N 1
ATOM 484 C CA . GLN A 1 63 ? 33.267 37.372 32.004 1.00 43.25 63 GLN A CA 1
ATOM 485 C C . GLN A 1 63 ? 34.366 38.449 32.047 1.00 43.25 63 GLN A C 1
ATOM 487 O O . GLN A 1 63 ? 35.547 38.113 32.016 1.00 43.25 63 GLN A O 1
ATOM 492 N N . GLY A 1 64 ? 34.022 39.731 32.200 1.00 39.53 64 GLY A N 1
ATOM 493 C CA . GLY A 1 64 ? 35.006 40.808 32.334 1.00 39.53 64 GLY A CA 1
ATOM 494 C C . GLY A 1 64 ? 34.682 41.753 33.484 1.00 39.53 64 GLY A C 1
ATOM 495 O O . GLY A 1 64 ? 33.914 42.695 33.313 1.00 39.53 64 GLY A O 1
ATOM 496 N N . ASN A 1 65 ? 35.301 41.547 34.647 1.00 43.16 65 ASN A N 1
ATOM 497 C CA . ASN A 1 65 ? 35.373 42.582 35.680 1.00 43.16 65 ASN A CA 1
ATOM 498 C C . ASN A 1 65 ? 36.335 43.679 35.202 1.00 43.16 65 ASN A C 1
ATOM 500 O O . ASN A 1 65 ? 37.521 43.581 35.486 1.00 43.16 65 ASN A O 1
ATOM 504 N N . ASP A 1 66 ? 35.833 44.627 34.403 1.00 51.72 66 ASP A N 1
ATOM 505 C CA . ASP A 1 66 ? 36.268 46.035 34.307 1.00 51.72 66 ASP A CA 1
ATOM 506 C C . ASP A 1 66 ? 35.690 46.673 33.028 1.00 51.72 66 ASP A C 1
ATOM 508 O O . ASP A 1 66 ? 36.335 46.700 31.981 1.00 51.72 66 ASP A O 1
ATOM 512 N N . LEU A 1 67 ? 34.469 47.223 33.094 1.00 42.19 67 LEU A N 1
ATOM 513 C CA . LEU A 1 67 ? 33.939 48.093 32.034 1.00 42.19 67 LEU A CA 1
ATOM 514 C C . LEU A 1 67 ? 33.312 49.382 32.617 1.00 42.19 67 LEU A C 1
ATOM 516 O O . LEU A 1 67 ? 32.539 49.294 33.572 1.00 42.19 67 LEU A O 1
ATOM 520 N N . PRO A 1 68 ? 33.623 50.581 32.069 1.00 50.25 68 PRO A N 1
ATOM 521 C CA . PRO A 1 68 ? 33.105 51.870 32.556 1.00 50.25 68 PRO A CA 1
ATOM 522 C C . PRO A 1 68 ? 31.598 52.107 32.327 1.00 50.25 68 PRO A C 1
ATOM 524 O O . PRO A 1 68 ? 31.007 51.575 31.387 1.00 50.25 68 PRO A O 1
ATOM 527 N N . ASP A 1 69 ? 31.010 53.020 33.115 1.00 45.97 69 ASP A N 1
ATOM 528 C CA . ASP A 1 69 ? 29.574 53.386 33.185 1.00 45.97 69 ASP A CA 1
ATOM 529 C C . ASP A 1 69 ? 28.873 53.733 31.851 1.00 45.97 69 ASP A C 1
ATOM 531 O O . ASP A 1 69 ? 27.642 53.739 31.777 1.00 45.97 69 ASP A O 1
ATOM 535 N N . VAL A 1 70 ? 29.623 53.977 30.775 1.00 37.66 70 VAL A N 1
ATOM 536 C CA . VAL A 1 70 ? 29.087 54.280 29.436 1.00 37.66 70 VAL A CA 1
ATOM 537 C C . VAL A 1 70 ? 28.266 53.110 28.870 1.00 37.66 70 VAL A C 1
ATOM 539 O O . VAL A 1 70 ? 27.256 53.333 28.201 1.00 37.66 70 VAL A O 1
ATOM 542 N N . TYR A 1 71 ? 28.610 51.865 29.217 1.00 40.84 71 TYR A N 1
ATOM 543 C CA . TYR A 1 71 ? 27.917 50.675 28.709 1.00 40.84 71 TYR A CA 1
ATOM 544 C C . TYR A 1 71 ? 26.545 50.423 29.359 1.00 40.84 71 TYR A C 1
ATOM 546 O O . TYR A 1 71 ? 25.664 49.848 28.720 1.00 40.84 71 TYR A O 1
ATOM 554 N N . ARG A 1 72 ? 26.293 50.929 30.578 1.00 46.66 72 ARG A N 1
ATOM 555 C CA . ARG A 1 72 ? 24.942 50.894 31.181 1.00 46.66 72 ARG A CA 1
ATOM 556 C C . ARG A 1 72 ? 23.971 51.856 30.500 1.00 46.66 72 ARG A C 1
ATOM 558 O O . ARG A 1 72 ? 22.785 51.551 30.411 1.00 46.66 72 ARG A O 1
ATOM 565 N N . ALA A 1 73 ? 24.458 53.001 30.020 1.00 43.44 73 ALA A N 1
ATOM 566 C CA . ALA A 1 73 ? 23.620 54.001 29.359 1.00 43.44 73 ALA A CA 1
ATOM 567 C C . ALA A 1 73 ? 23.173 53.546 27.959 1.00 43.44 73 ALA A C 1
ATOM 569 O O . ALA A 1 73 ? 22.018 53.748 27.591 1.00 43.44 73 ALA A O 1
ATOM 570 N N . MET A 1 74 ? 24.050 52.861 27.216 1.00 35.97 74 MET A N 1
ATOM 571 C CA . MET A 1 74 ? 23.719 52.317 25.892 1.00 35.97 74 MET A CA 1
ATOM 572 C C . MET A 1 74 ? 22.713 51.160 25.954 1.00 35.97 74 MET A C 1
ATOM 574 O O . MET A 1 74 ? 21.821 51.088 25.109 1.00 35.97 74 MET A O 1
ATOM 578 N N . GLY A 1 75 ? 22.790 50.299 26.977 1.00 43.00 75 GLY A N 1
ATOM 579 C CA . GLY A 1 75 ? 21.823 49.209 27.167 1.00 43.00 75 GLY A CA 1
ATOM 580 C C . GLY A 1 75 ? 20.387 49.702 27.396 1.00 43.00 75 GLY A C 1
ATOM 581 O O . GLY A 1 75 ? 19.442 49.132 26.856 1.00 43.00 75 GLY A O 1
ATOM 582 N N . ALA A 1 76 ? 20.216 50.811 28.122 1.00 42.72 76 ALA A N 1
ATOM 583 C CA . ALA A 1 76 ? 18.901 51.408 28.362 1.00 42.72 76 ALA A CA 1
ATOM 584 C C . ALA A 1 76 ? 18.299 52.083 27.110 1.00 42.72 76 ALA A C 1
ATOM 586 O O . ALA A 1 76 ? 17.078 52.132 26.969 1.00 42.72 76 ALA A O 1
ATOM 587 N N . GLU A 1 77 ? 19.131 52.579 26.186 1.00 38.94 77 GLU A N 1
ATOM 588 C CA . GLU A 1 77 ? 18.674 53.252 24.960 1.00 38.94 77 GLU A CA 1
ATOM 589 C C . GLU A 1 77 ? 18.265 52.260 23.853 1.00 38.94 77 GLU A C 1
ATOM 591 O O . GLU A 1 77 ? 17.341 52.526 23.080 1.00 38.94 77 GLU A O 1
ATOM 596 N N . LEU A 1 78 ? 18.904 51.086 23.803 1.00 36.84 78 LEU A N 1
ATOM 597 C CA . LEU A 1 78 ? 18.593 50.019 22.844 1.00 36.84 78 LEU A CA 1
ATOM 598 C C . LEU A 1 78 ? 17.229 49.361 23.105 1.00 36.84 78 LEU A C 1
ATOM 600 O O . LEU A 1 78 ? 16.494 49.091 22.157 1.00 36.84 78 LEU A O 1
ATOM 604 N N . ILE A 1 79 ? 16.845 49.205 24.376 1.00 43.44 79 ILE A N 1
ATOM 605 C CA . ILE A 1 79 ? 15.532 48.668 24.782 1.00 43.44 79 ILE A CA 1
ATOM 606 C C . ILE A 1 79 ? 14.383 49.602 24.355 1.00 43.44 79 ILE A C 1
ATOM 608 O O . ILE A 1 79 ? 13.258 49.159 24.138 1.00 43.44 79 ILE A O 1
ATOM 612 N N . GLN A 1 80 ? 14.653 50.897 24.164 1.00 38.78 80 GLN A N 1
ATOM 613 C CA . GLN A 1 80 ? 13.631 51.875 23.791 1.00 38.78 80 GLN A CA 1
ATOM 614 C C . GLN A 1 80 ? 13.363 51.944 22.272 1.00 38.78 80 GLN A C 1
ATOM 616 O O . GLN A 1 80 ? 12.345 52.502 21.858 1.00 38.78 80 GLN A O 1
ATOM 621 N N . LYS A 1 81 ? 14.255 51.404 21.426 1.00 37.19 81 LYS A N 1
ATOM 622 C CA . LYS A 1 81 ? 14.238 51.630 19.964 1.00 37.19 81 LYS A CA 1
ATOM 623 C C . LYS A 1 81 ? 13.789 50.436 19.111 1.00 37.19 81 LYS A C 1
ATOM 625 O O . LYS A 1 81 ? 13.509 50.633 17.933 1.00 37.19 81 LYS A O 1
ATOM 630 N N . THR A 1 82 ? 13.618 49.239 19.669 1.00 37.81 82 THR A N 1
ATOM 631 C CA . THR A 1 82 ? 13.202 48.031 18.919 1.00 37.81 82 THR A CA 1
ATOM 632 C C . THR A 1 82 ? 11.683 47.873 18.717 1.00 37.81 82 THR A C 1
ATOM 634 O O . THR A 1 82 ? 11.225 46.855 18.211 1.00 37.81 82 THR A O 1
ATOM 637 N N . SER A 1 83 ? 10.871 48.896 19.008 1.00 38.34 83 SER A N 1
ATOM 638 C CA . SER A 1 83 ? 9.399 48.820 18.932 1.00 38.34 83 SER A CA 1
ATOM 639 C C . SER A 1 83 ? 8.754 49.087 17.549 1.00 38.34 83 SER A C 1
ATOM 641 O O . SER A 1 83 ? 7.525 49.159 17.481 1.00 38.34 83 SER A O 1
ATOM 643 N N . HIS A 1 84 ? 9.468 49.229 16.421 1.00 30.12 84 HIS A N 1
ATOM 644 C CA . HIS A 1 84 ? 8.791 49.527 15.138 1.00 30.12 84 HIS A CA 1
ATOM 645 C C . HIS A 1 84 ? 9.440 48.953 13.857 1.00 30.12 84 HIS A C 1
ATOM 647 O O . HIS A 1 84 ? 10.461 49.474 13.437 1.00 30.12 84 HIS A O 1
ATOM 653 N N . LYS A 1 85 ? 8.709 48.015 13.198 1.00 37.09 85 LYS A N 1
ATOM 654 C CA . LYS A 1 85 ? 8.557 47.703 11.734 1.00 37.09 85 LYS A CA 1
ATOM 655 C C . LYS A 1 85 ? 9.837 47.486 10.881 1.00 37.09 85 LYS A C 1
ATOM 657 O O . LYS A 1 85 ? 10.798 48.209 11.033 1.00 37.09 85 LYS A O 1
ATOM 662 N N . LYS A 1 86 ? 9.920 46.641 9.837 1.00 35.84 86 LYS A N 1
ATOM 663 C CA . LYS A 1 86 ? 9.036 45.723 9.073 1.00 35.84 86 LYS A CA 1
ATOM 664 C C . LYS A 1 86 ? 9.956 44.797 8.234 1.00 35.84 86 LYS A C 1
ATOM 666 O O . LYS A 1 86 ? 10.971 45.268 7.734 1.00 35.84 86 LYS A O 1
ATOM 671 N N . ARG A 1 87 ? 9.560 43.532 8.044 1.00 41.25 87 ARG A N 1
ATOM 672 C CA . ARG A 1 87 ? 10.207 42.497 7.205 1.00 41.25 87 ARG A CA 1
ATOM 673 C C . ARG A 1 87 ? 9.931 42.698 5.701 1.00 41.25 87 ARG A C 1
ATOM 675 O O . ARG A 1 87 ? 8.826 43.111 5.349 1.00 41.25 87 ARG A O 1
ATOM 682 N N . GLY A 1 88 ? 10.889 42.329 4.839 1.00 37.22 88 GLY A N 1
ATOM 683 C CA . GLY A 1 88 ? 10.632 41.985 3.430 1.00 37.22 88 GLY A CA 1
ATOM 684 C C . GLY A 1 88 ? 11.744 42.331 2.427 1.00 37.22 88 GLY A C 1
ATOM 685 O O . GLY A 1 88 ? 11.688 43.411 1.844 1.00 37.22 88 GLY A O 1
ATOM 686 N N . ARG A 1 89 ? 12.692 41.399 2.200 1.00 32.09 89 ARG A N 1
ATOM 687 C CA . ARG A 1 89 ? 13.415 41.081 0.933 1.00 32.09 89 ARG A CA 1
ATOM 688 C C . ARG A 1 89 ? 14.753 40.381 1.228 1.00 32.09 89 ARG A C 1
ATOM 690 O O . ARG A 1 89 ? 15.739 41.066 1.464 1.00 32.09 89 ARG A O 1
ATOM 697 N N . LEU A 1 90 ? 14.805 39.047 1.161 1.00 27.66 90 LEU A N 1
ATOM 698 C CA . LEU A 1 90 ? 16.077 38.311 1.088 1.00 27.66 90 LEU A CA 1
ATOM 699 C C . LEU A 1 90 ? 15.916 36.907 0.468 1.00 27.66 90 LEU A C 1
ATOM 701 O O . LEU A 1 90 ? 16.251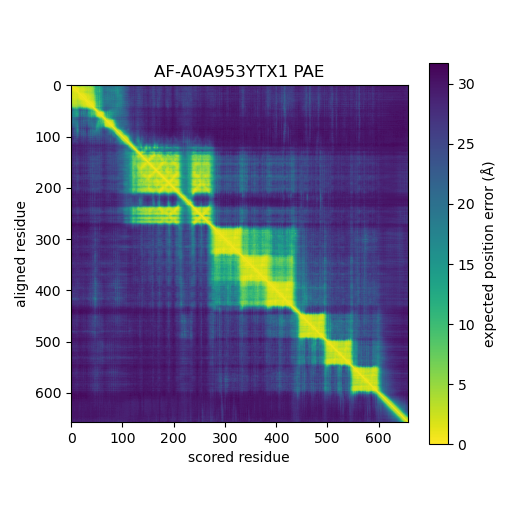 35.904 1.079 1.00 27.66 90 LEU A O 1
ATOM 705 N N . ILE A 1 91 ? 15.403 36.826 -0.760 1.00 33.66 91 ILE A N 1
ATOM 706 C CA . ILE A 1 91 ? 15.541 35.623 -1.597 1.00 33.66 91 ILE A CA 1
ATOM 707 C C . ILE A 1 91 ? 15.990 36.111 -2.968 1.00 33.66 91 ILE A C 1
ATOM 709 O O . ILE A 1 91 ? 15.142 36.441 -3.792 1.00 33.66 91 ILE A O 1
ATOM 713 N N . GLN A 1 92 ? 17.306 36.270 -3.185 1.00 31.09 92 GLN A N 1
ATOM 714 C CA . GLN A 1 92 ? 17.862 36.329 -4.551 1.00 31.09 92 GLN A CA 1
ATOM 715 C C . GLN A 1 92 ? 19.394 36.250 -4.708 1.00 31.09 92 GLN A C 1
ATOM 717 O O . GLN A 1 92 ? 19.887 36.626 -5.770 1.00 31.09 92 GLN A O 1
ATOM 722 N N . LEU A 1 93 ? 20.186 35.762 -3.740 1.00 27.41 93 LEU A N 1
ATOM 723 C CA . LEU A 1 93 ? 21.651 35.834 -3.910 1.00 27.41 93 LEU A CA 1
ATOM 724 C C . LEU A 1 93 ? 22.487 34.662 -3.369 1.00 27.41 93 LEU A C 1
ATOM 726 O O . LEU A 1 93 ? 23.553 34.887 -2.812 1.00 27.41 93 LEU A O 1
ATOM 730 N N . VAL A 1 94 ? 22.060 33.411 -3.586 1.00 31.67 94 VAL A N 1
ATOM 731 C CA . VAL A 1 94 ? 22.892 32.220 -3.269 1.00 31.67 94 VAL A CA 1
ATOM 732 C C . VAL A 1 94 ? 23.388 31.457 -4.519 1.00 31.67 94 VAL A C 1
ATOM 734 O O . VAL A 1 94 ? 24.232 30.577 -4.425 1.00 31.67 94 VAL A O 1
ATOM 737 N N . ALA A 1 95 ? 23.007 31.842 -5.740 1.00 30.62 95 ALA A N 1
ATOM 738 C CA . ALA A 1 95 ? 23.322 31.060 -6.948 1.00 30.62 95 ALA A CA 1
ATOM 739 C C . ALA A 1 95 ? 24.681 31.348 -7.646 1.00 30.62 95 ALA A C 1
ATOM 741 O O . ALA A 1 95 ? 24.814 31.041 -8.827 1.00 30.62 95 ALA A O 1
ATOM 742 N N . ALA A 1 96 ? 25.692 31.943 -6.995 1.00 31.27 96 ALA A N 1
ATOM 743 C CA . ALA A 1 96 ? 26.866 32.465 -7.726 1.00 31.27 96 ALA A CA 1
ATOM 744 C C . ALA A 1 96 ? 28.268 31.968 -7.311 1.00 31.27 96 ALA A C 1
ATOM 746 O O . ALA A 1 96 ? 29.238 32.441 -7.899 1.00 31.27 96 ALA A O 1
ATOM 747 N N . VAL A 1 97 ? 28.434 31.033 -6.363 1.00 32.62 97 VAL A N 1
ATOM 748 C CA . VAL A 1 97 ? 29.787 30.739 -5.814 1.00 32.62 97 VAL A CA 1
ATOM 749 C C . VAL A 1 97 ? 30.319 29.308 -6.049 1.00 32.62 97 VAL A C 1
ATOM 751 O O . VAL A 1 97 ? 31.519 29.078 -5.937 1.00 32.62 97 VAL A O 1
ATOM 754 N N . SER A 1 98 ? 29.529 28.335 -6.500 1.00 35.75 98 SER A N 1
ATOM 755 C CA . SER A 1 98 ? 29.950 26.917 -6.530 1.00 35.75 98 SER A CA 1
ATOM 756 C C . SER A 1 98 ? 30.413 26.379 -7.901 1.00 35.75 98 SER A C 1
ATOM 758 O O . SER A 1 98 ? 29.897 25.373 -8.377 1.00 35.75 98 SER A O 1
ATOM 760 N N . ALA A 1 99 ? 31.415 26.996 -8.551 1.00 31.31 99 ALA A N 1
ATOM 761 C CA . ALA A 1 99 ? 31.867 26.551 -9.889 1.00 31.31 99 ALA A CA 1
ATOM 762 C C . ALA A 1 99 ? 33.386 26.348 -10.120 1.00 31.31 99 ALA A C 1
ATOM 764 O O . ALA A 1 99 ? 33.795 26.230 -11.272 1.00 31.31 99 ALA A O 1
ATOM 765 N N . VAL A 1 100 ? 34.255 26.270 -9.098 1.00 32.66 100 VAL A N 1
ATOM 766 C CA . VAL A 1 100 ? 35.729 26.211 -9.336 1.00 32.66 100 VAL A CA 1
ATOM 767 C C . VAL A 1 100 ? 36.460 24.969 -8.772 1.00 32.66 100 VAL A C 1
ATOM 769 O O . VAL A 1 100 ? 37.666 24.842 -8.943 1.00 32.66 100 VAL A O 1
ATOM 772 N N . ALA A 1 101 ? 35.780 23.961 -8.216 1.00 30.72 101 ALA A N 1
ATOM 773 C CA . ALA A 1 101 ? 36.464 22.830 -7.552 1.00 30.72 101 ALA A CA 1
ATOM 774 C C . ALA A 1 101 ? 36.474 21.465 -8.292 1.00 30.72 101 ALA A C 1
ATOM 776 O O . ALA A 1 101 ? 36.872 20.468 -7.700 1.00 30.72 101 ALA A O 1
ATOM 777 N N . ALA A 1 102 ? 36.097 21.377 -9.576 1.00 29.23 102 ALA A N 1
ATOM 778 C CA . ALA A 1 102 ? 35.899 20.079 -10.258 1.00 29.23 102 ALA A CA 1
ATOM 779 C C . ALA A 1 102 ? 37.012 19.623 -11.239 1.00 29.23 102 ALA A C 1
ATOM 781 O O . ALA A 1 102 ? 36.823 18.652 -11.966 1.00 29.23 102 ALA A O 1
ATOM 782 N N . ALA A 1 103 ? 38.182 20.274 -11.294 1.00 29.11 103 ALA A N 1
ATOM 783 C CA . ALA A 1 103 ? 39.173 20.025 -12.361 1.00 29.11 103 ALA A CA 1
ATOM 784 C C . ALA A 1 103 ? 40.481 19.307 -11.948 1.00 29.11 103 ALA A C 1
ATOM 786 O O . ALA A 1 103 ? 41.390 19.203 -12.768 1.00 29.11 103 ALA A O 1
ATOM 787 N N . ALA A 1 104 ? 40.611 18.784 -10.721 1.00 28.23 104 ALA A N 1
ATOM 788 C CA . ALA A 1 104 ? 41.893 18.253 -10.218 1.00 28.23 104 ALA A CA 1
ATOM 789 C C . ALA A 1 104 ? 41.971 16.724 -9.987 1.00 28.23 104 ALA A C 1
ATOM 791 O O . ALA A 1 104 ? 43.034 16.232 -9.617 1.00 28.23 104 ALA A O 1
ATOM 792 N N . VAL A 1 105 ? 40.911 15.943 -10.236 1.00 28.55 105 VAL A N 1
ATOM 793 C CA . VAL A 1 105 ? 40.866 14.507 -9.851 1.00 28.55 105 VAL A CA 1
ATOM 794 C C . VAL A 1 105 ? 41.224 13.527 -10.990 1.00 28.55 105 VAL A C 1
ATOM 796 O O . VAL A 1 105 ? 41.484 12.354 -10.746 1.00 28.55 105 VAL A O 1
ATOM 799 N N . ILE A 1 106 ? 41.362 13.976 -12.242 1.00 29.72 106 ILE A N 1
ATOM 800 C CA . ILE A 1 106 ? 41.447 13.058 -13.402 1.00 29.72 106 ILE A CA 1
ATOM 801 C C . ILE A 1 106 ? 42.877 12.576 -13.768 1.00 29.72 106 ILE A C 1
ATOM 803 O O . ILE A 1 106 ? 43.035 11.746 -14.657 1.00 29.72 106 ILE A O 1
ATOM 807 N N . VAL A 1 107 ? 43.950 12.986 -13.078 1.00 28.92 107 VAL A N 1
ATOM 808 C CA . VAL A 1 107 ? 45.338 12.671 -13.526 1.00 28.92 107 VAL A CA 1
ATOM 809 C C . VAL A 1 107 ? 46.139 11.744 -12.584 1.00 28.92 107 VAL A C 1
ATOM 811 O O . VAL A 1 107 ? 47.292 11.430 -12.865 1.00 28.92 107 VAL A O 1
ATOM 814 N N . ALA A 1 108 ? 45.547 11.195 -11.518 1.00 27.88 108 ALA A N 1
ATOM 815 C CA . ALA A 1 108 ? 46.293 10.397 -10.525 1.00 27.88 108 ALA A CA 1
ATOM 816 C C . ALA A 1 108 ? 46.123 8.858 -10.586 1.00 27.88 108 ALA A C 1
ATOM 818 O O . ALA A 1 108 ? 46.683 8.171 -9.738 1.00 27.88 108 ALA A O 1
ATOM 819 N N . VAL A 1 109 ? 45.416 8.284 -11.572 1.00 31.00 109 VAL A N 1
ATOM 820 C CA . VAL A 1 109 ? 45.143 6.820 -11.614 1.00 31.00 109 VAL A CA 1
ATOM 821 C C . VAL A 1 109 ? 46.090 6.021 -12.533 1.00 31.00 109 VAL A C 1
ATOM 823 O O . VAL A 1 109 ? 46.054 4.796 -12.538 1.00 31.00 109 VAL A O 1
ATOM 826 N N . LEU A 1 110 ? 47.003 6.651 -13.281 1.00 36.31 110 LEU A N 1
ATOM 827 C CA . LEU A 1 110 ? 47.712 5.939 -14.362 1.00 36.31 110 LEU A CA 1
ATOM 828 C C . LEU A 1 110 ? 49.141 5.439 -14.107 1.00 36.31 110 LEU A C 1
ATOM 830 O O . LEU A 1 110 ? 49.705 4.851 -15.027 1.00 36.31 110 LEU A O 1
ATOM 834 N N . ILE A 1 111 ? 49.766 5.601 -12.934 1.00 42.31 111 ILE A N 1
ATOM 835 C CA . ILE A 1 111 ? 51.146 5.098 -12.758 1.00 42.31 111 ILE A CA 1
ATOM 836 C C . ILE A 1 111 ? 51.444 4.666 -11.315 1.00 42.31 111 ILE A C 1
ATOM 838 O O . ILE A 1 111 ? 51.982 5.465 -10.564 1.00 42.31 111 ILE A O 1
ATOM 842 N N . LEU A 1 112 ? 51.200 3.395 -10.960 1.00 27.84 112 LEU A N 1
ATOM 843 C CA . LEU A 1 112 ? 52.044 2.592 -10.049 1.00 27.84 112 LEU A CA 1
ATOM 844 C C . LEU A 1 112 ? 51.790 1.078 -10.264 1.00 27.84 112 LEU A C 1
ATOM 846 O O . LEU A 1 112 ? 50.649 0.688 -10.497 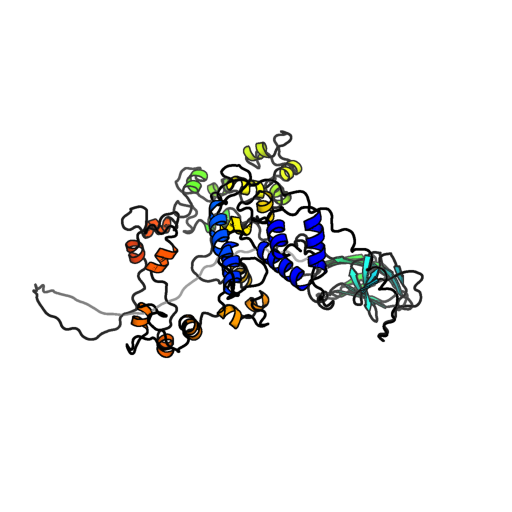1.00 27.84 112 LEU A O 1
ATOM 850 N N . PRO A 1 113 ? 52.820 0.209 -10.175 1.00 37.62 113 PRO A N 1
ATOM 851 C CA . PRO A 1 113 ? 52.669 -1.235 -10.321 1.00 37.62 113 PRO A CA 1
ATOM 852 C C . PRO A 1 113 ? 52.385 -1.887 -8.961 1.00 37.62 113 PRO A C 1
ATOM 854 O O . PRO A 1 113 ? 53.213 -1.818 -8.050 1.00 37.62 113 PRO A O 1
ATOM 857 N N . THR A 1 114 ? 51.256 -2.575 -8.818 1.00 32.53 114 THR A N 1
ATOM 858 C CA . THR A 1 114 ? 51.016 -3.458 -7.672 1.00 32.53 114 THR A CA 1
ATOM 859 C C . THR A 1 114 ? 51.505 -4.863 -8.011 1.00 32.53 114 THR A C 1
ATOM 861 O O . THR A 1 114 ? 50.966 -5.566 -8.860 1.00 32.53 114 THR A O 1
ATOM 864 N N . LYS A 1 115 ? 52.584 -5.281 -7.347 1.00 37.03 115 LYS A N 1
ATOM 865 C CA . LYS A 1 115 ? 52.921 -6.699 -7.229 1.00 37.03 115 LYS A CA 1
ATOM 866 C C . LYS A 1 115 ? 51.951 -7.336 -6.239 1.00 37.03 115 LYS A C 1
ATOM 868 O O . LYS A 1 115 ? 52.097 -7.134 -5.037 1.00 37.03 115 LYS A O 1
ATOM 873 N N . THR A 1 116 ? 51.038 -8.148 -6.746 1.00 32.28 116 THR A N 1
ATOM 874 C CA . THR A 1 116 ? 50.426 -9.257 -6.011 1.00 32.28 116 THR A CA 1
ATOM 875 C C . THR A 1 116 ? 50.518 -10.486 -6.902 1.00 32.28 116 THR A C 1
ATOM 877 O O . THR A 1 116 ? 49.920 -10.532 -7.974 1.00 32.28 116 THR A O 1
ATOM 880 N N . ASP A 1 117 ? 51.328 -11.454 -6.483 1.00 40.38 117 ASP A N 1
ATOM 881 C CA . ASP A 1 117 ? 51.406 -12.766 -7.114 1.00 40.38 117 ASP A CA 1
ATOM 882 C C . ASP A 1 117 ? 50.096 -13.529 -6.857 1.00 40.38 117 ASP A C 1
ATOM 884 O O . ASP A 1 117 ? 49.920 -14.150 -5.811 1.00 40.38 117 ASP A O 1
ATOM 888 N N . THR A 1 118 ? 49.188 -13.507 -7.830 1.00 32.16 118 THR A N 1
ATOM 889 C CA . THR A 1 118 ? 48.171 -14.549 -8.031 1.00 32.16 118 THR A CA 1
ATOM 890 C C . THR A 1 118 ? 48.139 -14.885 -9.518 1.00 32.16 118 THR A C 1
ATOM 892 O O . THR A 1 118 ? 47.618 -14.094 -10.305 1.00 32.16 118 THR A O 1
ATOM 895 N N . PRO A 1 119 ? 48.705 -16.025 -9.950 1.00 42.16 119 PRO A N 1
ATOM 896 C CA . PRO A 1 119 ? 48.512 -16.500 -11.306 1.00 42.16 119 PRO A CA 1
ATOM 897 C C . PRO A 1 119 ? 47.142 -17.183 -11.394 1.00 42.16 119 PRO A C 1
ATOM 899 O O . PRO A 1 119 ? 46.862 -18.149 -10.686 1.00 42.16 119 PRO A O 1
ATOM 902 N N . THR A 1 120 ? 46.270 -16.691 -12.268 1.00 46.69 120 THR A N 1
ATOM 903 C CA . THR A 1 120 ? 45.094 -17.437 -12.745 1.00 46.69 120 THR A CA 1
ATOM 904 C C . THR A 1 120 ? 44.936 -17.097 -14.222 1.00 46.69 120 THR A C 1
ATOM 906 O O . THR A 1 120 ? 44.212 -16.178 -14.603 1.00 46.69 120 THR A O 1
ATOM 909 N N . GLU A 1 121 ? 45.757 -17.732 -15.058 1.00 39.38 121 GLU A N 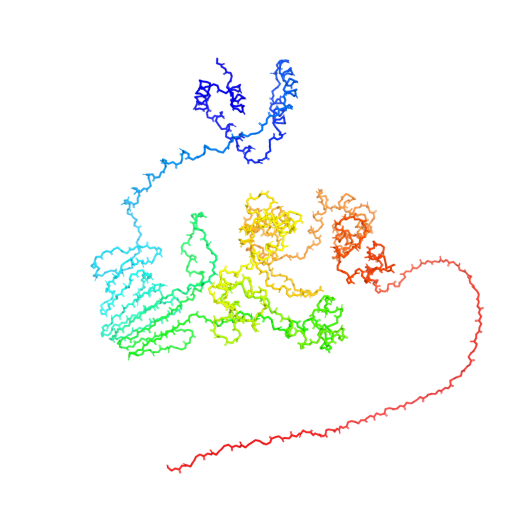1
ATOM 910 C CA . GLU A 1 121 ? 45.767 -17.485 -16.499 1.00 39.38 121 GLU A CA 1
ATOM 911 C C . GLU A 1 121 ? 44.397 -17.793 -17.123 1.00 39.38 121 GLU A C 1
ATOM 913 O O . GLU A 1 121 ? 43.819 -18.850 -16.903 1.00 39.38 121 GLU A O 1
ATOM 918 N N . TRP A 1 122 ? 43.923 -16.862 -17.949 1.00 51.88 122 TRP A N 1
ATOM 919 C CA . TRP A 1 122 ? 43.628 -17.162 -19.352 1.00 51.88 122 TRP A CA 1
ATOM 920 C C . TRP A 1 122 ? 44.205 -15.989 -20.150 1.00 51.88 122 TRP A C 1
ATOM 922 O O . TRP A 1 122 ? 43.656 -14.881 -20.082 1.00 51.88 122 TRP A O 1
ATOM 932 N N . PRO A 1 123 ? 45.396 -16.162 -20.740 1.00 50.91 123 PRO A N 1
ATOM 933 C CA . PRO A 1 123 ? 45.472 -16.146 -22.208 1.00 50.91 123 PRO A CA 1
ATOM 934 C C . PRO A 1 123 ? 46.525 -17.151 -22.733 1.00 50.91 123 PRO A C 1
ATOM 936 O O . PRO A 1 123 ? 47.503 -17.418 -22.058 1.00 50.91 123 PRO A O 1
ATOM 939 N N . GLU A 1 124 ? 46.370 -17.763 -23.908 1.00 39.81 124 GLU A N 1
ATOM 940 C CA . GLU A 1 124 ? 46.840 -17.138 -25.152 1.00 39.81 124 GLU A CA 1
ATOM 941 C C . GLU A 1 124 ? 45.881 -17.355 -26.336 1.00 39.81 124 GLU A C 1
ATOM 943 O O . GLU A 1 124 ? 45.816 -18.431 -26.924 1.00 39.81 124 GLU A O 1
ATOM 948 N N . ASN A 1 125 ? 45.157 -16.285 -26.682 1.00 49.22 125 ASN A N 1
ATOM 949 C CA . ASN A 1 125 ? 44.964 -15.718 -28.033 1.00 49.22 125 ASN A CA 1
ATOM 950 C C . ASN A 1 125 ? 43.888 -14.622 -27.949 1.00 49.22 125 ASN A C 1
ATOM 952 O O . ASN A 1 125 ? 42.794 -14.719 -28.499 1.00 49.22 125 ASN A O 1
ATOM 956 N N . THR A 1 126 ? 44.202 -13.580 -27.182 1.00 47.69 126 THR A N 1
ATOM 957 C CA . THR A 1 126 ? 43.339 -12.424 -26.926 1.00 47.69 126 THR A CA 1
ATOM 958 C C . THR A 1 126 ? 43.686 -11.341 -27.954 1.00 47.69 126 THR A C 1
ATOM 960 O O . THR A 1 126 ? 44.502 -10.461 -27.679 1.00 47.69 126 THR A O 1
ATOM 963 N N . GLU A 1 127 ? 43.136 -11.406 -29.172 1.00 41.47 127 GLU A N 1
ATOM 964 C CA . GLU A 1 127 ? 43.244 -10.277 -30.108 1.00 41.47 127 GLU A CA 1
ATOM 965 C C . GLU A 1 127 ? 42.244 -9.180 -29.709 1.00 41.47 127 GLU A C 1
ATOM 967 O O . GLU A 1 127 ? 41.058 -9.242 -30.010 1.00 41.47 127 GLU A O 1
ATOM 972 N N . GLY A 1 128 ? 42.761 -8.160 -29.016 1.00 45.22 128 GLY A N 1
ATOM 973 C CA . GLY A 1 128 ? 42.196 -6.809 -28.964 1.00 45.22 128 GLY A CA 1
ATOM 974 C C . GLY A 1 128 ? 41.164 -6.508 -27.869 1.00 45.22 128 GLY A C 1
ATOM 975 O O . GLY A 1 128 ? 40.016 -6.893 -27.983 1.00 45.22 128 GLY A O 1
ATOM 976 N N . GLN A 1 129 ? 41.559 -5.634 -26.935 1.00 56.75 129 GLN A N 1
ATOM 977 C CA . GLN A 1 129 ? 40.731 -4.759 -26.079 1.00 56.75 129 GLN A CA 1
ATOM 978 C C . GLN A 1 129 ? 40.210 -5.253 -24.713 1.00 56.75 129 GLN A C 1
ATOM 980 O O . GLN A 1 129 ? 40.294 -6.414 -24.333 1.00 56.75 129 GLN A O 1
ATOM 985 N N . VAL A 1 130 ? 39.823 -4.231 -23.941 1.00 50.16 130 VAL A N 1
ATOM 986 C CA . VAL A 1 130 ? 39.858 -4.040 -22.488 1.00 50.16 130 VAL A CA 1
ATOM 987 C C . VAL A 1 130 ? 38.760 -4.830 -21.775 1.00 50.16 130 VAL A C 1
ATOM 989 O O . VAL A 1 130 ? 37.579 -4.583 -21.991 1.00 50.16 130 VAL A O 1
ATOM 992 N N . ALA A 1 131 ? 39.150 -5.732 -20.876 1.00 57.28 131 ALA A N 1
ATOM 993 C CA . ALA A 1 131 ? 38.273 -6.209 -19.813 1.00 57.28 131 ALA A CA 1
ATOM 994 C C . ALA A 1 131 ? 38.445 -5.280 -18.607 1.00 57.28 131 ALA A C 1
ATOM 996 O O . ALA A 1 131 ? 39.577 -5.051 -18.171 1.00 57.28 131 ALA A O 1
ATOM 997 N N . VAL A 1 132 ? 37.345 -4.753 -18.068 1.00 61.12 132 VAL A N 1
ATOM 998 C CA . VAL A 1 132 ? 37.401 -4.014 -16.804 1.00 61.12 132 VAL A CA 1
ATOM 999 C C . VAL A 1 132 ? 37.324 -5.037 -15.672 1.00 61.12 132 VAL A C 1
ATOM 1001 O O . VAL A 1 132 ? 36.385 -5.835 -15.603 1.00 61.12 132 VAL A O 1
ATOM 1004 N N . LEU A 1 133 ? 38.364 -5.064 -14.840 1.00 68.31 133 LEU A N 1
ATOM 1005 C CA . LEU A 1 133 ? 38.452 -5.922 -13.662 1.00 68.31 133 LEU A CA 1
ATOM 1006 C C . LEU A 1 133 ? 37.728 -5.240 -12.499 1.00 68.31 133 LEU A C 1
ATOM 1008 O O . LEU A 1 133 ? 38.133 -4.158 -12.080 1.00 68.31 133 LEU A O 1
ATOM 1012 N N . PHE A 1 134 ? 36.699 -5.897 -11.971 1.00 60.94 134 PHE A N 1
ATOM 1013 C CA . PHE A 1 134 ? 35.995 -5.494 -10.754 1.00 60.94 134 PHE A CA 1
ATOM 1014 C C . PHE A 1 134 ? 35.989 -6.684 -9.798 1.00 60.94 134 PHE A C 1
ATOM 1016 O O . PHE A 1 134 ? 35.357 -7.683 -10.118 1.00 60.94 134 PHE A O 1
ATOM 1023 N N . ASP A 1 135 ? 36.698 -6.610 -8.667 1.00 54.34 135 ASP A N 1
ATOM 1024 C CA . ASP A 1 135 ? 36.606 -7.597 -7.572 1.00 54.34 135 ASP A CA 1
ATOM 1025 C C . ASP A 1 135 ? 36.573 -9.082 -8.026 1.00 54.34 135 ASP A C 1
ATOM 1027 O O . ASP A 1 135 ? 35.629 -9.814 -7.740 1.00 54.34 135 ASP A O 1
ATOM 1031 N N . ASP A 1 136 ? 37.591 -9.540 -8.768 1.00 70.75 136 ASP A N 1
ATOM 1032 C CA . ASP A 1 136 ? 37.710 -10.883 -9.391 1.00 70.75 136 ASP A CA 1
ATOM 1033 C C . ASP A 1 136 ? 36.749 -11.205 -10.562 1.00 70.75 136 ASP A C 1
ATOM 1035 O O . ASP A 1 136 ? 36.849 -12.283 -11.163 1.00 70.75 136 ASP A O 1
ATOM 1039 N N . TYR A 1 137 ? 35.852 -10.295 -10.941 1.00 75.56 137 TYR A N 1
ATOM 1040 C CA . TYR A 1 137 ? 34.978 -10.412 -12.111 1.00 75.56 137 TYR A CA 1
ATOM 1041 C C . TYR A 1 137 ? 35.542 -9.665 -13.323 1.00 75.56 137 TYR A C 1
ATOM 1043 O O . TYR A 1 137 ? 36.269 -8.673 -13.215 1.00 75.56 137 TYR A O 1
ATOM 1051 N N . ARG A 1 138 ? 35.175 -10.149 -14.512 1.00 80.19 138 ARG A N 1
ATOM 1052 C CA . ARG A 1 138 ? 35.444 -9.506 -15.799 1.00 80.19 138 ARG A CA 1
ATOM 1053 C C . ARG A 1 138 ? 34.129 -9.023 -16.398 1.00 80.19 138 ARG A C 1
ATOM 1055 O O . ARG A 1 138 ? 33.257 -9.839 -16.715 1.00 80.19 138 ARG A O 1
ATOM 1062 N N . HIS A 1 139 ? 34.010 -7.706 -16.550 1.00 80.88 139 HIS A N 1
ATOM 1063 C CA . HIS A 1 139 ? 32.928 -7.067 -17.293 1.00 80.88 139 HIS A CA 1
ATOM 1064 C C . HIS A 1 139 ? 33.364 -6.821 -18.741 1.00 80.88 139 HIS A C 1
ATOM 1066 O O . HIS A 1 139 ? 34.422 -6.231 -18.984 1.00 80.88 139 HIS A O 1
ATOM 1072 N N . PHE A 1 140 ? 32.545 -7.264 -19.695 1.00 77.94 140 PHE A N 1
ATOM 1073 C CA . PHE A 1 140 ? 32.800 -7.093 -21.125 1.00 77.94 140 PHE A CA 1
ATOM 1074 C C . PHE A 1 140 ? 31.868 -6.031 -21.706 1.00 77.94 140 PHE A C 1
ATOM 1076 O O . PHE A 1 140 ? 30.675 -6.268 -21.849 1.00 77.94 140 PHE A O 1
ATOM 1083 N N . GLU A 1 141 ? 32.395 -4.863 -22.070 1.00 76.44 141 GLU A N 1
ATOM 1084 C CA . GLU A 1 141 ? 31.601 -3.778 -22.680 1.00 76.44 141 GLU A CA 1
ATOM 1085 C C . GLU A 1 141 ? 31.255 -4.039 -24.157 1.00 76.44 141 GLU A C 1
ATOM 1087 O O . GLU A 1 141 ? 30.304 -3.474 -24.693 1.00 76.44 141 GLU A O 1
ATOM 1092 N N . ALA A 1 142 ? 32.000 -4.929 -24.814 1.00 81.62 142 ALA A N 1
ATOM 1093 C CA . ALA A 1 142 ? 31.791 -5.350 -26.194 1.00 81.62 142 ALA A CA 1
ATOM 1094 C C . ALA A 1 142 ? 31.838 -6.880 -26.302 1.00 81.62 142 ALA A C 1
ATOM 1096 O O . ALA A 1 142 ? 32.396 -7.553 -25.434 1.00 81.62 142 ALA A O 1
ATOM 1097 N N . ALA A 1 143 ? 31.254 -7.428 -27.371 1.00 80.69 143 ALA A N 1
ATOM 1098 C CA . ALA A 1 143 ? 31.290 -8.864 -27.623 1.00 80.69 143 ALA A CA 1
ATOM 1099 C C . ALA A 1 143 ? 32.738 -9.346 -27.798 1.00 80.69 143 ALA A C 1
ATOM 1101 O O . ALA A 1 143 ? 33.531 -8.707 -28.493 1.00 80.69 143 ALA A O 1
ATOM 1102 N N . TYR A 1 144 ? 33.064 -10.477 -27.175 1.00 82.31 144 TYR A N 1
ATOM 1103 C CA . TYR A 1 144 ? 34.427 -10.984 -27.091 1.00 82.31 144 TYR A CA 1
ATOM 1104 C C . TYR A 1 144 ? 34.508 -12.464 -27.452 1.00 82.31 144 TYR A C 1
ATOM 1106 O O . TYR A 1 144 ? 33.670 -13.253 -27.024 1.00 82.31 144 TYR A O 1
ATOM 1114 N N . SER A 1 145 ? 35.544 -12.853 -28.194 1.00 82.06 145 SER A N 1
ATOM 1115 C CA . SER A 1 145 ? 35.856 -14.256 -28.478 1.00 82.06 145 SER A CA 1
ATOM 1116 C C . SER A 1 145 ? 37.141 -14.637 -27.758 1.00 82.06 145 SER A C 1
ATOM 1118 O O . SER A 1 145 ? 38.162 -13.973 -27.924 1.00 82.06 145 SER A O 1
ATOM 1120 N N . MET A 1 146 ? 37.115 -15.716 -26.980 1.00 81.06 146 MET A N 1
ATOM 1121 C CA . MET A 1 146 ? 38.300 -16.235 -26.301 1.00 81.06 146 MET A CA 1
ATOM 1122 C C . MET A 1 146 ? 38.406 -17.753 -26.429 1.00 81.06 146 MET A C 1
ATOM 1124 O O . MET A 1 146 ? 37.406 -18.466 -26.509 1.00 81.06 146 MET A O 1
ATOM 1128 N N . GLN A 1 147 ? 39.638 -18.245 -26.399 1.00 82.62 147 GLN A N 1
ATOM 1129 C CA . GLN A 1 147 ? 39.946 -19.666 -26.326 1.00 82.62 147 GLN A CA 1
ATOM 1130 C C . GLN A 1 147 ? 40.579 -19.920 -24.970 1.00 82.62 147 GLN A C 1
ATOM 1132 O O . GLN A 1 147 ? 41.757 -19.613 -24.798 1.00 82.62 147 GLN A O 1
ATOM 1137 N N . PRO A 1 148 ? 39.800 -20.388 -23.982 1.00 76.62 148 PRO A N 1
ATOM 1138 C CA . PRO A 1 148 ? 40.382 -20.778 -22.723 1.00 76.62 148 PRO A CA 1
ATOM 1139 C C . PRO A 1 148 ? 41.277 -22.001 -22.979 1.00 76.62 148 PRO A C 1
ATOM 1141 O O . PRO A 1 148 ? 42.486 -21.866 -23.122 1.00 76.62 148 PRO A O 1
ATOM 1144 N N . ALA A 1 149 ? 40.721 -23.202 -23.103 1.00 79.31 149 ALA A N 1
ATOM 1145 C CA . ALA A 1 149 ? 41.506 -24.416 -23.300 1.00 79.31 149 ALA A CA 1
ATOM 1146 C C . ALA A 1 149 ? 41.613 -24.809 -24.779 1.00 79.31 149 ALA A C 1
ATOM 1148 O O . ALA A 1 149 ? 40.794 -24.415 -25.609 1.00 79.31 149 ALA A O 1
ATOM 1149 N N . SER A 1 150 ? 42.582 -25.676 -25.093 1.00 79.88 150 SER A N 1
ATOM 1150 C CA . SER A 1 150 ? 42.628 -26.362 -26.388 1.00 79.88 150 SER A CA 1
ATOM 1151 C C . SER A 1 150 ? 41.302 -27.091 -26.637 1.00 79.88 150 SER A C 1
ATOM 1153 O O . SER A 1 150 ? 40.861 -27.883 -25.804 1.00 79.88 150 SER A O 1
ATOM 1155 N N . GLY A 1 151 ? 40.659 -26.782 -27.764 1.00 84.69 151 GLY A N 1
ATOM 1156 C CA . GLY A 1 151 ? 39.369 -27.355 -28.143 1.00 84.69 151 GLY A CA 1
ATOM 1157 C C . GLY A 1 151 ? 38.139 -26.698 -27.509 1.00 84.69 151 GLY A C 1
ATOM 1158 O O . GLY A 1 151 ? 37.051 -27.256 -27.617 1.00 84.69 151 GLY A O 1
ATOM 1159 N N . VAL A 1 152 ? 38.275 -25.536 -26.856 1.00 86.31 152 VAL A N 1
ATOM 1160 C CA . VAL A 1 152 ? 37.143 -24.736 -26.358 1.00 86.31 152 VAL A CA 1
ATOM 1161 C C . VAL A 1 152 ? 37.188 -23.343 -26.977 1.00 86.31 152 VAL A C 1
ATOM 1163 O O . VAL A 1 152 ? 38.188 -22.637 -26.856 1.00 86.31 152 VAL A O 1
ATOM 1166 N N . ALA A 1 153 ? 36.086 -22.915 -27.588 1.00 87.00 153 ALA A N 1
ATOM 1167 C CA . ALA A 1 153 ? 35.884 -21.540 -28.028 1.00 87.00 153 ALA A CA 1
ATOM 1168 C C . ALA A 1 153 ? 34.675 -20.933 -27.307 1.00 87.00 153 ALA A C 1
ATOM 1170 O O . ALA A 1 153 ? 33.595 -21.525 -27.279 1.00 87.00 153 ALA A O 1
ATOM 1171 N N . LEU A 1 154 ? 34.864 -19.750 -26.723 1.00 88.44 154 LEU A N 1
ATOM 1172 C CA . LEU A 1 154 ? 33.828 -18.993 -26.030 1.00 88.44 154 LEU A CA 1
ATOM 1173 C C . LEU A 1 154 ? 33.569 -17.682 -26.762 1.00 88.44 154 LEU A C 1
ATOM 1175 O O . LEU A 1 154 ? 34.486 -16.876 -26.909 1.00 88.44 154 LEU A O 1
ATOM 1179 N N . ASN A 1 155 ? 32.315 -17.439 -27.131 1.00 89.19 155 ASN A N 1
ATOM 1180 C CA . ASN A 1 155 ? 31.846 -16.129 -27.566 1.00 89.19 155 ASN A CA 1
ATOM 1181 C C . ASN A 1 155 ? 30.978 -15.536 -26.452 1.00 89.19 155 ASN A C 1
ATOM 1183 O O . ASN A 1 155 ? 29.921 -16.075 -26.126 1.00 89.19 155 ASN A O 1
ATOM 1187 N N . ILE A 1 156 ? 31.440 -14.450 -25.846 1.00 87.62 156 ILE A N 1
ATOM 1188 C CA . ILE A 1 156 ? 30.763 -13.742 -24.760 1.00 87.62 156 ILE A CA 1
ATOM 1189 C C . ILE A 1 156 ? 30.098 -12.495 -25.339 1.00 87.62 156 ILE A C 1
ATOM 1191 O O . ILE A 1 156 ? 30.765 -11.677 -25.974 1.00 87.62 156 ILE A O 1
ATOM 1195 N N . GLU A 1 157 ? 28.790 -12.337 -25.138 1.00 87.31 157 GLU A N 1
ATOM 1196 C CA . GLU A 1 157 ? 28.073 -11.142 -25.595 1.00 87.31 157 GLU A CA 1
ATOM 1197 C C . GLU A 1 157 ? 28.434 -9.902 -24.759 1.00 87.31 157 GLU A C 1
ATOM 1199 O O . GLU A 1 157 ? 28.845 -10.001 -23.599 1.00 87.31 157 GLU A O 1
ATOM 1204 N N . ALA A 1 158 ? 28.250 -8.716 -25.344 1.00 83.62 158 ALA A N 1
ATOM 1205 C CA . ALA A 1 158 ? 28.435 -7.447 -24.645 1.00 83.62 158 ALA A CA 1
ATOM 1206 C C . ALA A 1 158 ? 27.542 -7.350 -23.392 1.00 83.62 158 ALA A C 1
ATOM 1208 O O . ALA A 1 158 ? 26.416 -7.847 -23.373 1.00 83.62 158 ALA A O 1
ATOM 1209 N N . ASN A 1 159 ? 28.031 -6.657 -22.365 1.00 82.56 159 ASN A N 1
ATOM 1210 C CA . ASN A 1 159 ? 27.429 -6.513 -21.034 1.00 82.56 159 ASN A CA 1
ATOM 1211 C C . ASN A 1 159 ? 27.318 -7.822 -20.236 1.00 82.56 159 ASN A C 1
ATOM 1213 O O . ASN A 1 159 ? 26.516 -7.913 -19.300 1.00 82.56 159 ASN A O 1
ATOM 1217 N N . SER A 1 160 ? 28.108 -8.837 -20.594 1.00 83.56 160 SER A N 1
ATOM 1218 C CA . SER A 1 160 ? 28.202 -10.057 -19.798 1.00 83.56 160 SER A CA 1
ATOM 1219 C C . SER A 1 160 ? 29.173 -9.872 -18.635 1.00 83.56 160 SER A C 1
ATOM 1221 O O . SER A 1 160 ? 30.269 -9.325 -18.797 1.00 83.56 160 SER A O 1
ATOM 1223 N N . LEU A 1 161 ? 28.777 -10.373 -17.466 1.00 85.56 161 LEU A N 1
ATOM 1224 C CA . LEU A 1 161 ? 29.601 -10.400 -16.264 1.00 85.56 161 LEU A CA 1
ATOM 1225 C C . LEU A 1 161 ? 29.994 -11.844 -15.976 1.00 85.56 161 LEU A C 1
ATOM 1227 O O . LEU A 1 161 ? 29.132 -12.692 -15.724 1.00 85.56 161 LEU A O 1
ATOM 1231 N N . THR A 1 162 ? 31.296 -12.119 -16.031 1.00 84.56 162 THR A N 1
ATOM 1232 C CA . THR A 1 162 ? 31.810 -13.474 -15.819 1.00 84.56 162 THR A CA 1
ATOM 1233 C C . THR A 1 162 ? 32.982 -13.500 -14.855 1.00 84.56 162 THR A C 1
ATOM 1235 O O . THR A 1 162 ? 33.769 -12.557 -14.781 1.00 84.56 162 THR A O 1
ATOM 1238 N N . ARG A 1 163 ? 33.134 -14.616 -14.146 1.00 84.81 163 ARG A N 1
ATOM 1239 C CA . ARG A 1 163 ? 34.313 -14.918 -13.333 1.00 84.81 163 ARG A CA 1
ATOM 1240 C C . ARG A 1 163 ? 34.986 -16.187 -13.857 1.00 84.81 163 ARG A C 1
ATOM 1242 O O . ARG A 1 163 ? 34.314 -17.214 -13.964 1.00 84.81 163 ARG A O 1
ATOM 1249 N N . PRO A 1 164 ? 36.286 -16.158 -14.191 1.00 80.38 164 PRO A N 1
ATOM 1250 C CA . PRO A 1 164 ? 36.990 -17.355 -14.633 1.00 80.38 164 PRO A CA 1
ATOM 1251 C C . PRO A 1 164 ? 37.111 -18.376 -13.492 1.00 80.38 164 PRO A C 1
ATOM 1253 O O . PRO A 1 164 ? 37.287 -18.010 -12.330 1.00 80.38 164 PRO A O 1
ATOM 1256 N N . LEU A 1 165 ? 37.028 -19.661 -13.835 1.00 80.62 165 LEU A N 1
ATOM 1257 C CA . LEU A 1 165 ? 37.269 -20.801 -12.947 1.00 80.62 165 LEU A CA 1
ATOM 1258 C C . LEU A 1 165 ? 38.355 -21.694 -13.565 1.00 80.62 165 LEU A C 1
ATOM 1260 O O . LEU A 1 165 ? 38.626 -21.607 -14.762 1.00 80.62 165 LEU A O 1
ATOM 1264 N N . GLU A 1 166 ? 38.942 -22.591 -12.769 1.00 77.12 166 GLU A N 1
ATOM 1265 C CA . GLU A 1 166 ? 40.012 -23.504 -13.217 1.00 77.12 166 GLU A CA 1
ATOM 1266 C C . GLU A 1 166 ? 39.600 -24.361 -14.433 1.00 77.12 166 GLU A C 1
ATOM 1268 O O . GLU A 1 166 ? 40.410 -24.642 -15.315 1.00 77.12 166 GLU A O 1
ATOM 1273 N N . HIS A 1 167 ? 38.319 -24.735 -14.519 1.00 75.75 167 HIS A N 1
ATOM 1274 C CA . HIS A 1 167 ? 37.769 -25.594 -15.577 1.00 75.75 167 HIS A CA 1
ATOM 1275 C C . HIS A 1 167 ? 36.476 -25.037 -16.193 1.00 75.75 167 HIS A C 1
ATOM 1277 O O . HIS A 1 167 ? 35.613 -25.794 -16.644 1.00 75.75 167 HIS A O 1
ATOM 1283 N N . GLY A 1 168 ? 36.310 -23.711 -16.184 1.00 87.25 168 GLY A N 1
ATOM 1284 C CA . GLY A 1 168 ? 35.036 -23.113 -16.559 1.00 87.25 168 GLY A CA 1
ATOM 1285 C C . GLY A 1 168 ? 34.941 -21.607 -16.363 1.00 87.25 168 GLY A C 1
ATOM 1286 O O . GLY A 1 168 ? 35.944 -20.905 -16.219 1.00 87.25 168 GLY A O 1
ATOM 1287 N N . CYS A 1 169 ? 33.708 -21.120 -16.301 1.00 86.62 169 CYS A N 1
ATOM 1288 C CA . CYS A 1 169 ? 33.399 -19.769 -15.851 1.00 86.62 169 CYS A CA 1
ATOM 1289 C C . CYS A 1 169 ? 32.123 -19.753 -15.004 1.00 86.62 169 CYS A C 1
ATOM 1291 O O . CYS A 1 169 ? 31.276 -20.642 -15.081 1.00 86.62 169 CYS A O 1
ATOM 1293 N N . ARG A 1 170 ? 31.980 -18.729 -14.171 1.00 88.00 170 ARG A N 1
ATOM 1294 C CA . ARG A 1 170 ? 30.707 -18.350 -13.564 1.00 88.00 170 ARG A CA 1
ATOM 1295 C C . ARG A 1 170 ? 30.124 -17.200 -14.377 1.00 88.00 170 ARG A C 1
ATOM 1297 O O . ARG A 1 170 ? 30.839 -16.240 -14.648 1.00 88.00 170 ARG A O 1
ATOM 1304 N N . LEU A 1 171 ? 28.865 -17.324 -14.781 1.00 89.31 171 LEU A N 1
ATOM 1305 C CA . LEU A 1 171 ? 28.102 -16.321 -15.515 1.00 89.31 171 LEU A CA 1
ATOM 1306 C C . LEU A 1 171 ? 27.021 -15.771 -14.584 1.00 89.31 171 LEU A C 1
ATOM 1308 O O . LEU A 1 171 ? 26.074 -16.480 -14.246 1.00 89.31 171 LEU A O 1
ATOM 1312 N N . ASP A 1 172 ? 27.171 -14.516 -14.172 1.00 84.38 172 ASP A N 1
ATOM 1313 C CA . ASP A 1 172 ? 26.199 -13.847 -13.300 1.00 84.38 172 ASP A CA 1
ATOM 1314 C C . ASP A 1 172 ? 25.186 -13.028 -14.117 1.00 84.38 172 ASP A C 1
ATOM 1316 O O . ASP A 1 172 ? 24.045 -12.855 -13.701 1.00 84.38 172 ASP A O 1
ATOM 1320 N N . ARG A 1 173 ? 25.569 -12.558 -15.312 1.00 88.25 173 ARG A N 1
ATOM 1321 C CA . ARG A 1 173 ? 24.680 -11.826 -16.225 1.00 88.25 173 ARG A CA 1
ATOM 1322 C C . ARG A 1 173 ? 25.139 -11.955 -17.671 1.00 88.25 173 ARG A C 1
ATOM 1324 O O . ARG A 1 173 ? 26.339 -11.908 -17.929 1.00 88.25 173 ARG A O 1
ATOM 1331 N N . GLY A 1 174 ? 24.188 -12.014 -18.600 1.00 90.94 174 GLY A N 1
ATOM 1332 C CA . GLY A 1 174 ? 24.438 -11.918 -20.039 1.00 90.94 174 GLY A CA 1
ATOM 1333 C C . GLY A 1 174 ? 24.350 -13.268 -20.737 1.00 90.94 174 GLY A C 1
ATOM 1334 O O . GLY A 1 174 ? 23.563 -14.133 -20.341 1.00 90.94 174 GLY A O 1
ATOM 1335 N N . ARG A 1 175 ? 25.132 -13.445 -21.802 1.00 90.44 175 ARG A N 1
ATOM 1336 C CA . ARG A 1 175 ? 25.080 -14.645 -22.638 1.00 90.44 175 ARG A CA 1
ATOM 1337 C C . ARG A 1 175 ? 26.472 -15.107 -23.035 1.00 90.44 175 ARG A C 1
ATOM 1339 O O . ARG A 1 175 ? 27.321 -14.314 -23.441 1.00 90.44 175 ARG A O 1
ATOM 1346 N N . VAL A 1 176 ? 26.675 -16.416 -22.941 1.00 90.69 176 VAL A N 1
ATOM 1347 C CA . VAL A 1 176 ? 27.907 -17.092 -23.338 1.00 90.69 176 VAL A CA 1
ATOM 1348 C C . VAL A 1 176 ? 27.560 -18.229 -24.280 1.00 90.69 176 VAL A C 1
ATOM 1350 O O . VAL A 1 176 ? 26.757 -19.105 -23.963 1.00 90.69 176 VAL A O 1
ATOM 1353 N N . HIS A 1 177 ? 28.205 -18.220 -25.434 1.00 91.38 177 HIS A N 1
ATOM 1354 C CA . HIS A 1 177 ? 28.142 -19.276 -26.421 1.00 91.38 177 HIS A CA 1
ATOM 1355 C C . HIS A 1 177 ? 29.431 -20.100 -26.368 1.00 91.38 177 HIS A C 1
ATOM 1357 O O . HIS A 1 177 ? 30.530 -19.546 -26.418 1.00 91.38 177 HIS A O 1
ATOM 1363 N N . VAL A 1 178 ? 29.298 -21.420 -26.277 1.00 90.38 178 VAL A N 1
ATOM 1364 C CA . VAL A 1 178 ? 30.401 -22.366 -26.090 1.00 90.38 178 VAL A CA 1
ATOM 1365 C C . VAL A 1 178 ? 30.426 -23.361 -27.238 1.00 90.38 178 VAL A C 1
ATOM 1367 O O . VAL A 1 178 ? 29.446 -24.067 -27.466 1.00 90.38 178 VAL A O 1
ATOM 1370 N N . ALA A 1 179 ? 31.568 -23.458 -27.914 1.00 91.44 179 ALA A N 1
ATOM 1371 C CA . ALA A 1 179 ? 31.860 -24.505 -28.884 1.00 91.44 179 ALA A CA 1
ATOM 1372 C C . ALA A 1 179 ? 32.991 -25.404 -28.362 1.00 91.44 179 ALA A C 1
ATOM 1374 O O . ALA A 1 179 ? 34.026 -24.915 -27.902 1.00 91.44 179 ALA A O 1
ATOM 1375 N N . LEU A 1 180 ? 32.773 -26.717 -28.425 1.00 91.00 180 LEU A N 1
ATOM 1376 C CA . LEU A 1 180 ? 33.673 -27.762 -27.945 1.00 91.00 180 LEU A CA 1
ATOM 1377 C C . LEU A 1 180 ? 34.110 -28.667 -29.101 1.00 91.00 180 LEU A C 1
ATOM 1379 O O . LEU A 1 180 ? 33.283 -29.105 -29.903 1.00 91.00 180 LEU A O 1
ATOM 1383 N N . GLU A 1 181 ? 35.402 -28.978 -29.155 1.00 91.00 181 GLU A N 1
ATOM 1384 C CA . GLU A 1 181 ? 35.981 -30.004 -30.026 1.00 91.00 181 GLU A CA 1
ATOM 1385 C C . GLU A 1 181 ? 35.922 -31.403 -29.380 1.00 91.00 181 GLU A C 1
ATOM 1387 O O . GLU A 1 181 ? 35.578 -31.578 -28.205 1.00 91.00 181 GLU A O 1
ATOM 1392 N N . ASP A 1 182 ? 36.277 -32.431 -30.154 1.00 87.12 182 ASP A N 1
ATOM 1393 C CA . ASP A 1 182 ? 36.329 -33.813 -29.675 1.00 87.12 182 ASP A CA 1
ATOM 1394 C C . ASP A 1 182 ? 37.233 -33.959 -28.441 1.00 87.12 182 ASP A C 1
ATOM 1396 O O . ASP A 1 182 ? 38.429 -33.676 -28.468 1.00 87.12 182 ASP A O 1
ATOM 1400 N N . GLY A 1 183 ? 36.654 -34.466 -27.349 1.00 85.25 183 GLY A N 1
ATOM 1401 C CA . GLY A 1 183 ? 37.367 -34.706 -26.093 1.00 85.25 183 GLY A CA 1
ATOM 1402 C C . GLY A 1 183 ? 37.471 -33.494 -25.164 1.00 85.25 183 GLY A C 1
ATOM 1403 O O . GLY A 1 183 ? 37.952 -33.662 -24.043 1.00 85.25 183 GLY A O 1
ATOM 1404 N N . ALA A 1 184 ? 36.979 -32.318 -25.567 1.00 89.56 184 ALA A N 1
ATOM 1405 C CA . ALA A 1 184 ? 36.897 -31.156 -24.690 1.00 89.56 184 ALA A CA 1
ATOM 1406 C C . ALA A 1 184 ? 35.747 -31.294 -23.675 1.00 89.56 184 ALA A C 1
ATOM 1408 O O . ALA A 1 184 ? 34.736 -31.961 -23.918 1.00 89.56 184 ALA A O 1
ATOM 1409 N N . SER A 1 185 ? 35.899 -30.653 -22.518 1.00 88.31 185 SER A N 1
ATOM 1410 C CA . SER A 1 185 ? 34.843 -30.518 -21.513 1.00 88.31 185 SER A CA 1
ATOM 1411 C C . SER A 1 185 ? 34.852 -29.112 -20.941 1.00 88.31 185 SER A C 1
ATOM 1413 O O . SER A 1 185 ? 35.928 -28.549 -20.739 1.00 88.31 185 SER A O 1
ATOM 1415 N N . TYR A 1 186 ? 33.676 -28.568 -20.644 1.00 89.56 186 TYR A N 1
ATOM 1416 C CA . TYR A 1 186 ? 33.557 -27.227 -20.081 1.00 89.56 186 TYR A CA 1
ATOM 1417 C C . TYR A 1 186 ? 32.414 -27.136 -19.073 1.00 89.56 186 TYR A C 1
ATOM 1419 O O . TYR A 1 186 ? 31.383 -27.805 -19.216 1.00 89.56 186 TYR A O 1
ATOM 1427 N N . GLU A 1 187 ? 32.613 -26.305 -18.052 1.00 91.38 187 GLU A N 1
ATOM 1428 C CA . GLU A 1 187 ? 31.662 -26.079 -16.971 1.00 91.38 187 GLU A CA 1
ATOM 1429 C C . GLU A 1 187 ? 31.268 -24.601 -16.870 1.00 91.38 187 GLU A C 1
ATOM 1431 O O . GLU A 1 187 ? 32.124 -23.718 -16.857 1.00 91.38 187 GLU A O 1
ATOM 1436 N N . ILE A 1 188 ? 29.965 -24.332 -16.760 1.00 89.50 188 ILE A N 1
ATOM 1437 C CA . ILE A 1 188 ? 29.429 -22.992 -16.503 1.00 89.50 188 ILE A CA 1
ATOM 1438 C C . ILE A 1 188 ? 28.590 -23.020 -15.229 1.00 89.50 188 ILE A C 1
ATOM 1440 O O . ILE A 1 188 ? 27.666 -23.827 -15.101 1.00 89.50 188 ILE A O 1
ATOM 1444 N N . LEU A 1 189 ? 28.891 -22.124 -14.291 1.00 88.12 189 LEU A N 1
ATOM 1445 C CA . LEU A 1 189 ? 28.076 -21.893 -13.098 1.00 88.12 189 LEU A CA 1
ATOM 1446 C C . LEU A 1 189 ? 27.170 -20.677 -13.306 1.00 88.12 189 LEU A C 1
ATOM 1448 O O . LEU A 1 189 ? 27.661 -19.609 -13.660 1.00 88.12 189 LEU A O 1
ATOM 1452 N N . VAL A 1 190 ? 25.869 -20.818 -13.046 1.00 87.69 190 VAL A N 1
ATOM 1453 C CA . VAL A 1 190 ? 24.897 -19.708 -13.053 1.00 87.69 190 VAL A CA 1
ATOM 1454 C C . VAL A 1 190 ? 24.126 -19.732 -11.739 1.00 87.69 190 VAL A C 1
ATOM 1456 O O . VAL A 1 190 ? 23.339 -20.650 -11.489 1.00 87.69 190 VAL A O 1
ATOM 1459 N N . GLY A 1 191 ? 24.379 -18.760 -10.862 1.00 85.62 191 GLY A N 1
ATOM 1460 C CA . GLY A 1 191 ? 23.870 -18.789 -9.488 1.00 85.62 191 GLY A CA 1
ATOM 1461 C C . GLY A 1 191 ? 24.288 -20.077 -8.761 1.00 85.62 191 GLY A C 1
ATOM 1462 O O . GLY A 1 191 ? 25.474 -20.341 -8.580 1.00 85.62 191 GLY A O 1
ATOM 1463 N N . ASN A 1 192 ? 23.312 -20.901 -8.363 1.00 80.94 192 ASN A N 1
ATOM 1464 C CA . ASN A 1 192 ? 23.530 -22.213 -7.734 1.00 80.94 192 ASN A CA 1
ATOM 1465 C C . ASN A 1 192 ? 23.415 -23.407 -8.705 1.00 80.94 192 ASN A C 1
ATOM 1467 O O . ASN A 1 192 ? 23.413 -24.560 -8.266 1.00 80.94 192 ASN A O 1
ATOM 1471 N N . ARG A 1 193 ? 23.270 -23.155 -10.010 1.00 85.31 193 ARG A N 1
ATOM 1472 C CA . ARG A 1 193 ? 23.151 -24.187 -11.045 1.00 85.31 193 ARG A CA 1
ATOM 1473 C C . ARG A 1 193 ? 24.496 -24.419 -11.713 1.00 85.31 193 ARG A C 1
ATOM 1475 O O . ARG A 1 193 ? 25.251 -23.482 -11.962 1.00 85.31 193 ARG A O 1
ATOM 1482 N N . ARG A 1 194 ? 24.761 -25.681 -12.043 1.00 90.94 194 ARG A N 1
ATOM 1483 C CA . ARG A 1 194 ? 25.974 -26.116 -12.738 1.00 90.94 194 ARG A CA 1
ATOM 1484 C C . ARG A 1 194 ? 25.589 -26.707 -14.086 1.00 90.94 194 ARG A C 1
ATOM 1486 O O . ARG A 1 194 ? 24.753 -27.603 -14.145 1.00 90.94 194 ARG A O 1
ATOM 1493 N N . ILE A 1 195 ? 26.199 -26.227 -15.160 1.00 90.88 195 ILE A N 1
ATOM 1494 C CA . ILE A 1 195 ? 26.031 -26.744 -16.519 1.00 90.88 195 ILE A CA 1
ATOM 1495 C C . ILE A 1 195 ? 27.357 -27.370 -16.926 1.00 90.88 195 ILE A C 1
ATOM 1497 O O . ILE A 1 195 ? 28.386 -26.706 -16.887 1.00 90.88 195 ILE A O 1
ATOM 1501 N N . SER A 1 196 ? 27.341 -28.644 -17.309 1.00 91.75 196 SER A N 1
ATOM 1502 C CA . SER A 1 196 ? 28.533 -29.352 -17.782 1.00 91.75 196 SER A CA 1
ATOM 1503 C C . SER A 1 196 ? 28.296 -29.928 -19.172 1.00 91.75 196 SER A C 1
ATOM 1505 O O . SER A 1 196 ? 27.284 -30.603 -19.382 1.00 91.75 196 SER A O 1
ATOM 1507 N N . ALA A 1 197 ? 29.239 -29.735 -20.086 1.00 89.12 197 ALA A N 1
ATOM 1508 C CA . ALA A 1 197 ? 29.227 -30.342 -21.415 1.00 89.12 197 ALA A CA 1
ATOM 1509 C C . ALA A 1 197 ? 30.548 -31.076 -21.688 1.00 89.12 197 ALA A C 1
ATOM 1511 O O . ALA A 1 197 ? 31.605 -30.664 -21.205 1.00 89.12 197 ALA A O 1
ATOM 1512 N N . GLN A 1 198 ? 30.476 -32.178 -22.438 1.00 91.25 198 GLN A N 1
ATOM 1513 C CA . GLN A 1 198 ? 31.626 -33.001 -22.810 1.00 91.25 198 GLN A CA 1
ATOM 1514 C C . GLN A 1 198 ? 31.470 -33.529 -24.240 1.00 91.25 198 GLN A C 1
ATOM 1516 O O . GLN A 1 198 ? 30.402 -34.024 -24.603 1.00 91.25 198 GLN A O 1
ATOM 1521 N N . GLY A 1 199 ? 32.561 -33.497 -25.006 1.00 86.75 199 GLY A N 1
ATOM 1522 C CA . GLY A 1 199 ? 32.602 -33.941 -26.398 1.00 86.75 199 GLY A CA 1
ATOM 1523 C C . GLY A 1 199 ? 32.281 -32.820 -27.390 1.00 86.75 199 GLY A C 1
ATOM 1524 O O . GLY A 1 199 ? 32.111 -31.673 -26.979 1.00 86.75 199 GLY A O 1
ATOM 1525 N N . PRO A 1 200 ? 32.200 -33.142 -28.692 1.00 88.06 200 PRO A N 1
ATOM 1526 C CA . PRO A 1 200 ? 31.953 -32.148 -29.721 1.00 88.06 200 PRO A CA 1
ATOM 1527 C C . PRO A 1 200 ? 30.539 -31.587 -29.572 1.00 88.06 200 PRO A C 1
ATOM 1529 O O . PRO A 1 200 ? 29.559 -32.336 -29.475 1.00 88.06 200 PRO A O 1
ATOM 1532 N N . GLY A 1 201 ? 30.414 -30.268 -29.561 1.00 90.38 201 GLY A N 1
ATOM 1533 C CA . GLY A 1 201 ? 29.114 -29.645 -29.377 1.00 90.38 201 GLY A CA 1
ATOM 1534 C C . GLY A 1 201 ? 29.163 -28.133 -29.356 1.00 90.38 201 GLY A C 1
ATOM 1535 O O . GLY A 1 201 ? 30.217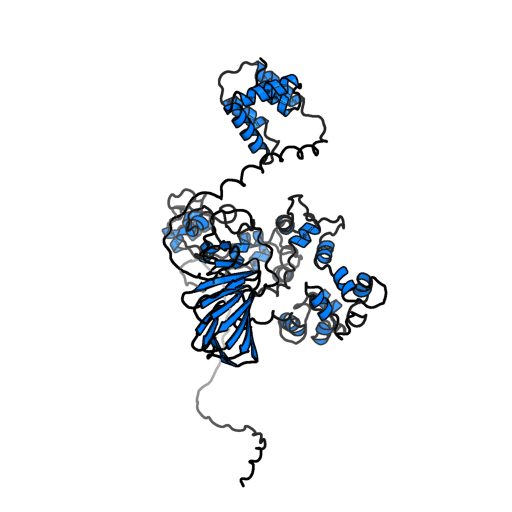 -27.523 -29.227 1.00 90.38 201 GLY A O 1
ATOM 1536 N N . GLU A 1 202 ? 27.988 -27.545 -29.482 1.00 91.62 202 GLU A N 1
ATOM 1537 C CA . GLU A 1 202 ? 27.781 -26.108 -29.482 1.00 91.62 202 GLU A CA 1
ATOM 1538 C C . GLU A 1 202 ? 26.544 -25.824 -28.634 1.00 91.62 202 GLU A C 1
ATOM 1540 O O . GLU A 1 202 ? 25.495 -26.447 -28.826 1.00 91.62 202 GLU A O 1
ATOM 1545 N N . PHE A 1 203 ? 26.666 -24.949 -27.644 1.00 91.12 203 PHE A N 1
ATOM 1546 C CA . PHE A 1 203 ? 25.556 -24.589 -26.773 1.00 91.12 203 PHE A CA 1
ATOM 1547 C C . PHE A 1 203 ? 25.670 -23.149 -26.289 1.00 91.12 203 PHE A C 1
ATOM 1549 O O . PHE A 1 203 ? 26.751 -22.579 -26.173 1.00 91.12 203 PHE A O 1
ATOM 1556 N N . GLU A 1 204 ? 24.521 -22.570 -25.983 1.00 93.00 204 GLU A N 1
ATOM 1557 C CA . GLU A 1 204 ? 24.365 -21.205 -25.520 1.00 93.00 204 GLU A CA 1
ATOM 1558 C C . GLU A 1 204 ? 23.738 -21.209 -24.127 1.00 93.00 204 GLU A C 1
ATOM 1560 O O . GLU A 1 204 ? 22.750 -21.905 -23.868 1.00 93.00 204 GLU A O 1
ATOM 1565 N N . VAL A 1 205 ? 24.323 -20.423 -23.227 1.00 91.38 205 VAL A N 1
ATOM 1566 C CA . VAL A 1 205 ? 23.819 -20.196 -21.875 1.00 91.38 205 VAL A CA 1
ATOM 1567 C C . VAL A 1 205 ? 23.533 -18.713 -21.714 1.00 91.38 205 VAL A C 1
ATOM 1569 O O . VAL A 1 205 ? 24.423 -17.883 -21.897 1.00 91.38 205 VAL A O 1
ATOM 1572 N N . SER A 1 206 ? 22.300 -18.382 -21.342 1.00 90.62 206 SER A N 1
ATOM 1573 C CA . SER A 1 206 ? 21.896 -17.022 -20.999 1.00 90.62 206 SER A CA 1
ATOM 1574 C C . SER A 1 206 ? 21.402 -16.958 -19.559 1.00 90.62 206 SER A C 1
ATOM 1576 O O . SER A 1 206 ? 20.623 -17.809 -19.119 1.00 90.62 206 SER A O 1
ATOM 1578 N N . ALA A 1 207 ? 21.887 -15.950 -18.837 1.00 89.62 207 ALA A N 1
ATOM 1579 C CA . ALA A 1 207 ? 21.507 -15.637 -17.471 1.00 89.62 207 ALA A CA 1
ATOM 1580 C C . ALA A 1 207 ? 20.958 -14.209 -17.420 1.00 89.62 207 ALA A C 1
ATOM 1582 O O . ALA A 1 207 ? 21.701 -13.233 -17.583 1.00 89.62 207 ALA A O 1
ATOM 1583 N N . GLU A 1 208 ? 19.657 -14.093 -17.176 1.00 86.19 208 GLU A N 1
ATOM 1584 C CA . GLU A 1 208 ? 19.003 -12.811 -16.941 1.00 86.19 208 GLU A CA 1
ATOM 1585 C C . GLU A 1 208 ? 18.673 -12.681 -15.451 1.00 86.19 208 GLU A C 1
ATOM 1587 O O . GLU A 1 208 ? 17.952 -13.528 -14.907 1.00 86.19 208 GLU A O 1
ATOM 1592 N N . PRO A 1 209 ? 19.186 -11.644 -14.762 1.00 77.00 209 PRO A N 1
ATOM 1593 C CA . PRO A 1 209 ? 18.712 -11.310 -13.428 1.00 77.00 209 PRO A CA 1
ATOM 1594 C C . PRO A 1 209 ? 17.216 -11.005 -13.521 1.00 77.00 209 PRO A C 1
ATOM 1596 O O . PRO A 1 209 ? 16.821 -10.109 -14.272 1.00 77.00 209 PRO A O 1
ATOM 1599 N N . GLN A 1 210 ? 16.375 -11.722 -12.775 1.00 72.38 210 GLN A N 1
ATOM 1600 C CA . GLN A 1 210 ? 14.982 -11.321 -12.635 1.00 72.38 210 GLN A CA 1
ATOM 1601 C C . GLN A 1 210 ? 14.980 -10.015 -11.848 1.00 72.38 210 GLN A C 1
ATOM 1603 O O . GLN A 1 210 ? 15.295 -9.978 -10.658 1.00 72.38 210 GLN A O 1
ATOM 1608 N N . ARG A 1 211 ? 14.678 -8.914 -12.538 1.00 49.50 211 ARG A N 1
ATOM 1609 C CA . ARG A 1 211 ? 14.357 -7.661 -11.868 1.00 49.50 211 ARG A CA 1
ATOM 1610 C C . ARG A 1 211 ? 13.066 -7.902 -11.101 1.00 49.50 211 ARG A C 1
ATOM 1612 O O . ARG A 1 211 ? 12.017 -8.068 -11.716 1.00 49.50 211 ARG A O 1
ATOM 1619 N N . TYR A 1 212 ? 13.152 -7.935 -9.777 1.00 46.62 212 TYR A N 1
ATOM 1620 C CA . TYR A 1 212 ? 11.979 -7.734 -8.941 1.00 46.62 212 TYR A CA 1
ATOM 1621 C C . TYR A 1 212 ? 11.452 -6.335 -9.268 1.00 46.62 212 TYR A C 1
ATOM 1623 O O . TYR A 1 212 ? 12.123 -5.335 -9.018 1.00 46.62 212 TYR A O 1
ATOM 1631 N N . THR A 1 213 ? 10.302 -6.256 -9.927 1.00 40.47 213 THR A N 1
ATOM 1632 C CA . THR A 1 213 ? 9.541 -5.010 -9.995 1.00 40.47 213 THR A CA 1
ATOM 1633 C C . THR A 1 213 ? 9.091 -4.678 -8.574 1.00 40.47 213 THR A C 1
ATOM 1635 O O . THR A 1 213 ? 8.454 -5.511 -7.937 1.00 40.47 213 THR A O 1
ATOM 1638 N N . ALA A 1 214 ? 9.458 -3.478 -8.116 1.00 40.50 214 ALA A N 1
ATOM 1639 C CA . ALA A 1 214 ? 9.227 -2.894 -6.791 1.00 40.50 214 ALA A CA 1
ATOM 1640 C C . ALA A 1 214 ? 10.170 -3.352 -5.654 1.00 40.50 214 ALA A C 1
ATOM 1642 O O . ALA A 1 214 ? 9.784 -4.050 -4.724 1.00 40.50 214 ALA A O 1
ATOM 1643 N N . LEU A 1 215 ? 11.405 -2.846 -5.685 1.00 32.00 215 LEU A N 1
ATOM 1644 C CA . LEU A 1 215 ? 12.028 -2.277 -4.487 1.00 32.00 215 LEU A CA 1
ATOM 1645 C C . LEU A 1 215 ? 12.369 -0.817 -4.817 1.00 32.00 215 LEU A C 1
ATOM 1647 O O . LEU A 1 215 ? 12.882 -0.543 -5.905 1.00 32.00 215 LEU A O 1
ATOM 1651 N N . SER A 1 216 ? 12.012 0.100 -3.919 1.00 31.58 216 SER A N 1
ATOM 1652 C CA . SER A 1 216 ? 12.260 1.545 -4.012 1.00 31.58 216 SER A CA 1
ATOM 1653 C C . SER A 1 216 ? 13.737 1.872 -4.306 1.00 31.58 216 SER A C 1
ATOM 1655 O O . SER A 1 216 ? 14.618 1.062 -4.000 1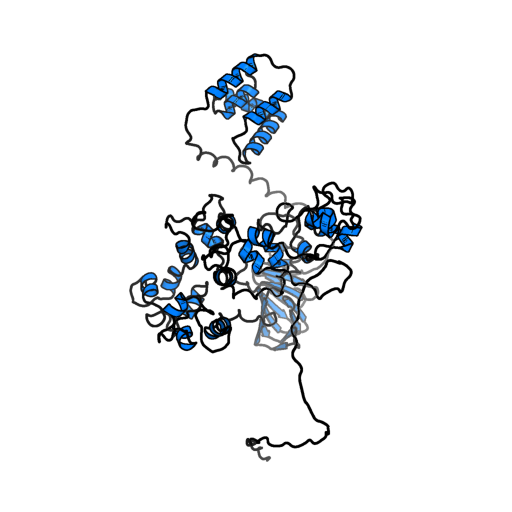.00 31.58 216 SER A O 1
ATOM 1657 N N . PRO A 1 217 ? 14.042 3.032 -4.920 1.00 37.44 217 PRO A N 1
ATOM 1658 C CA . PRO A 1 217 ? 15.401 3.360 -5.334 1.00 37.44 217 PRO A CA 1
ATOM 1659 C C . PRO A 1 217 ? 16.301 3.589 -4.114 1.00 37.44 217 PRO A C 1
ATOM 1661 O O . PRO A 1 217 ? 16.111 4.537 -3.362 1.00 37.44 217 PRO A O 1
ATOM 1664 N N . ILE A 1 218 ? 17.317 2.744 -3.942 1.00 31.42 218 ILE A N 1
ATOM 1665 C CA . ILE A 1 218 ? 18.428 3.026 -3.028 1.00 31.42 218 ILE A CA 1
ATOM 1666 C C . ILE A 1 218 ? 19.331 4.059 -3.717 1.00 31.42 218 ILE A C 1
ATOM 1668 O O . ILE A 1 218 ? 19.878 3.792 -4.792 1.00 31.42 218 ILE A O 1
ATOM 1672 N N . HIS A 1 219 ? 19.463 5.241 -3.114 1.00 30.81 219 HIS A N 1
ATOM 1673 C CA . HIS A 1 219 ? 20.378 6.293 -3.557 1.00 30.81 219 HIS A CA 1
ATOM 1674 C C . HIS A 1 219 ? 21.843 5.872 -3.325 1.00 30.81 219 HIS A C 1
ATOM 1676 O O . HIS A 1 219 ? 22.188 5.470 -2.215 1.00 30.81 219 HIS A O 1
ATOM 1682 N N . PRO A 1 220 ? 22.735 5.969 -4.331 1.00 36.94 220 PRO A N 1
ATOM 1683 C CA . PRO A 1 220 ? 24.138 5.621 -4.179 1.00 36.94 220 PRO A CA 1
ATOM 1684 C C . PRO A 1 220 ? 24.960 6.883 -3.919 1.00 36.94 220 PRO A C 1
ATOM 1686 O O . PRO A 1 220 ? 25.549 7.416 -4.847 1.00 36.94 220 PRO A O 1
ATOM 1689 N N . GLU A 1 221 ? 25.013 7.380 -2.687 1.00 39.53 221 GLU A N 1
ATOM 1690 C CA . GLU A 1 221 ? 26.026 8.366 -2.291 1.00 39.53 221 GLU A CA 1
ATOM 1691 C C . GLU A 1 221 ? 26.124 8.421 -0.757 1.00 39.53 221 GLU A C 1
ATOM 1693 O O . GLU A 1 221 ? 25.156 8.795 -0.104 1.00 39.53 221 GLU A O 1
ATOM 1698 N N . LYS A 1 222 ? 27.323 8.091 -0.234 1.00 33.22 222 LYS A N 1
ATOM 1699 C CA . LYS A 1 222 ? 27.794 8.056 1.178 1.00 33.22 222 LYS A CA 1
ATOM 1700 C C . LYS A 1 222 ? 27.817 6.666 1.850 1.00 33.22 222 LYS A C 1
ATOM 1702 O O . LYS A 1 222 ? 26.901 6.327 2.577 1.00 33.22 222 LYS A O 1
ATOM 1707 N N . ASP A 1 223 ? 28.879 5.878 1.620 1.00 32.56 223 ASP A N 1
ATOM 1708 C CA . ASP A 1 223 ? 29.927 5.603 2.637 1.00 32.56 223 ASP A CA 1
ATOM 1709 C C . ASP A 1 223 ? 31.078 4.723 2.056 1.00 32.56 223 ASP A C 1
ATOM 1711 O O . ASP A 1 223 ? 30.813 3.814 1.262 1.00 32.56 223 ASP A O 1
ATOM 1715 N N . PRO A 1 224 ? 32.372 4.953 2.386 1.00 38.06 224 PRO A N 1
ATOM 1716 C CA . PRO A 1 224 ? 33.530 4.305 1.768 1.00 38.06 224 PRO A CA 1
ATOM 1717 C C . PRO A 1 224 ? 33.987 3.027 2.504 1.00 38.06 224 PRO A C 1
ATOM 1719 O O . PRO A 1 224 ? 35.187 2.790 2.662 1.00 38.06 224 PRO A O 1
ATOM 1722 N N . MET A 1 225 ? 33.048 2.176 2.926 1.00 28.28 225 MET A N 1
ATOM 1723 C CA . MET A 1 225 ? 33.326 0.853 3.510 1.00 28.28 225 MET A CA 1
ATOM 1724 C C . MET A 1 225 ? 32.303 -0.210 3.070 1.00 28.28 225 MET A C 1
ATOM 1726 O O . MET A 1 225 ? 31.761 -0.957 3.874 1.00 28.28 225 MET A O 1
ATOM 1730 N N . PHE A 1 226 ? 32.071 -0.346 1.763 1.00 32.41 226 PHE A N 1
ATOM 1731 C CA . PHE A 1 226 ? 31.441 -1.554 1.218 1.00 32.41 226 PHE A CA 1
ATOM 1732 C C . PHE A 1 226 ? 32.516 -2.557 0.785 1.00 32.41 226 PHE A C 1
ATOM 1734 O O . PHE A 1 226 ? 33.099 -2.461 -0.293 1.00 32.41 226 PHE A O 1
ATOM 1741 N N . ASP A 1 227 ? 32.790 -3.520 1.668 1.00 33.84 227 ASP A N 1
ATOM 1742 C CA . ASP A 1 227 ? 33.598 -4.708 1.386 1.00 33.84 227 ASP A CA 1
ATOM 1743 C C . ASP A 1 227 ? 32.896 -5.553 0.305 1.00 33.84 227 ASP A C 1
ATOM 1745 O O . ASP A 1 227 ? 31.783 -6.062 0.488 1.00 33.84 227 ASP A O 1
ATOM 1749 N N . SER A 1 228 ? 33.561 -5.727 -0.837 1.00 32.25 228 SER A N 1
ATOM 1750 C CA . SER A 1 228 ? 33.086 -6.463 -2.015 1.00 32.25 228 SER A CA 1
ATOM 1751 C C . SER A 1 228 ? 32.794 -7.952 -1.755 1.00 32.25 228 SER A C 1
ATOM 1753 O O . SER A 1 228 ? 32.253 -8.659 -2.610 1.00 32.25 228 SER A O 1
ATOM 1755 N N . LYS A 1 229 ? 33.056 -8.448 -0.540 1.00 35.06 229 LYS A N 1
ATOM 1756 C CA . LYS A 1 229 ? 32.730 -9.813 -0.098 1.00 35.06 229 LYS A CA 1
ATOM 1757 C C . LYS A 1 229 ? 31.270 -10.047 0.306 1.00 35.06 229 LYS A C 1
ATOM 1759 O O . LYS A 1 229 ? 30.871 -11.212 0.394 1.00 35.06 229 LYS A O 1
ATOM 1764 N N . LEU A 1 230 ? 30.455 -9.009 0.508 1.00 31.44 230 LEU A N 1
ATOM 1765 C CA . LEU A 1 230 ? 29.057 -9.159 0.955 1.00 31.44 230 LEU A CA 1
ATOM 1766 C C . LEU A 1 230 ? 28.020 -9.238 -0.185 1.00 31.44 230 LEU A C 1
ATOM 1768 O O . LEU A 1 230 ? 26.996 -9.906 -0.025 1.00 31.44 230 LEU A O 1
ATOM 1772 N N . LEU A 1 231 ? 28.336 -8.731 -1.382 1.00 35.28 231 LEU A N 1
ATOM 1773 C CA . LEU A 1 231 ? 27.503 -8.885 -2.591 1.00 35.28 231 LEU A CA 1
ATOM 1774 C C . LEU A 1 231 ? 27.435 -10.331 -3.121 1.00 35.28 231 LEU A C 1
ATOM 1776 O O . LEU A 1 231 ? 26.545 -10.675 -3.892 1.00 35.28 231 LEU A O 1
ATOM 1780 N N . ALA A 1 232 ? 28.336 -11.212 -2.678 1.00 39.59 232 ALA A N 1
ATOM 1781 C CA . ALA A 1 232 ? 28.302 -12.636 -3.018 1.00 39.59 232 ALA A CA 1
ATOM 1782 C C . ALA A 1 232 ? 27.459 -13.489 -2.047 1.00 39.59 232 ALA A C 1
ATOM 1784 O O . ALA A 1 232 ? 27.276 -14.683 -2.300 1.00 39.59 232 ALA A O 1
ATOM 1785 N N . ARG A 1 233 ? 26.972 -12.919 -0.931 1.00 34.56 233 ARG A N 1
ATOM 1786 C CA . ARG A 1 233 ? 26.229 -13.656 0.110 1.00 34.56 233 ARG A CA 1
ATOM 1787 C C . ARG A 1 233 ? 24.808 -13.163 0.377 1.00 34.56 233 ARG A C 1
ATOM 1789 O O . ARG A 1 233 ? 24.043 -13.942 0.939 1.00 34.56 233 ARG A O 1
ATOM 1796 N N . PHE A 1 234 ? 24.422 -11.969 -0.067 1.00 34.50 234 PHE A N 1
ATOM 1797 C CA . PHE A 1 234 ? 23.050 -11.479 0.087 1.00 34.50 234 PHE A CA 1
ATOM 1798 C C . PHE A 1 234 ? 22.337 -11.356 -1.257 1.00 34.50 234 PHE A C 1
ATOM 1800 O O . PHE A 1 234 ? 22.771 -10.644 -2.154 1.00 34.50 234 PHE A O 1
ATOM 1807 N N . GLY A 1 235 ? 21.224 -12.080 -1.367 1.00 37.78 235 GLY A N 1
ATOM 1808 C CA . GLY A 1 235 ? 20.329 -12.071 -2.513 1.00 37.78 235 GLY A CA 1
ATOM 1809 C C . GLY A 1 235 ? 20.388 -13.378 -3.286 1.00 37.78 235 GLY A C 1
ATOM 1810 O O . GLY A 1 235 ? 21.161 -13.529 -4.228 1.00 37.78 235 GLY A O 1
ATOM 1811 N N . ALA A 1 236 ? 19.500 -14.312 -2.949 1.00 41.97 236 ALA A N 1
ATOM 1812 C CA . ALA A 1 236 ? 18.981 -15.238 -3.942 1.00 41.97 236 ALA A CA 1
ATOM 1813 C C . ALA A 1 236 ? 18.251 -14.406 -5.011 1.00 41.97 236 ALA A C 1
ATOM 1815 O O . ALA A 1 236 ? 17.032 -14.296 -4.994 1.00 41.97 236 ALA A O 1
ATOM 1816 N N . GLN A 1 237 ? 18.999 -13.751 -5.900 1.00 50.88 237 GLN A N 1
ATOM 1817 C CA . GLN A 1 237 ? 18.427 -13.159 -7.093 1.00 50.88 237 GLN A CA 1
ATOM 1818 C C . GLN A 1 237 ? 17.860 -14.324 -7.899 1.00 50.88 237 GLN A C 1
ATOM 1820 O O . GLN A 1 237 ? 18.583 -15.267 -8.238 1.00 50.88 237 GLN A O 1
ATOM 1825 N N . GLY A 1 238 ? 16.551 -14.314 -8.143 1.00 59.19 238 GLY A N 1
ATOM 1826 C CA . GLY A 1 238 ? 15.974 -15.199 -9.141 1.00 59.19 238 GLY A CA 1
ATOM 1827 C C . GLY A 1 238 ? 16.707 -14.945 -10.454 1.00 59.19 238 GLY A C 1
ATOM 1828 O O . GLY A 1 238 ? 16.738 -13.819 -10.938 1.00 59.19 238 GLY A O 1
ATOM 1829 N N . PHE A 1 239 ? 17.345 -15.962 -11.021 1.00 71.38 239 PHE A N 1
ATOM 1830 C CA . PHE A 1 239 ? 17.858 -15.889 -12.383 1.00 71.38 239 PHE A CA 1
ATOM 1831 C C . PHE A 1 239 ? 16.891 -16.646 -13.281 1.00 71.38 239 PHE A C 1
ATOM 1833 O O . PHE A 1 239 ? 16.489 -17.773 -12.964 1.00 71.38 239 PHE A O 1
ATOM 1840 N N . ALA A 1 240 ? 16.530 -16.035 -14.405 1.00 81.31 240 ALA A N 1
ATOM 1841 C CA . ALA A 1 240 ? 15.975 -16.773 -15.522 1.00 81.31 240 ALA A CA 1
ATOM 1842 C C . ALA A 1 240 ? 17.158 -17.381 -16.286 1.00 81.31 240 ALA A C 1
ATOM 1844 O O . ALA A 1 240 ? 17.946 -16.667 -16.909 1.00 81.31 240 ALA A O 1
ATOM 1845 N N . LEU A 1 241 ? 17.317 -18.703 -16.181 1.00 87.81 241 LEU A N 1
ATOM 1846 C CA . LEU A 1 241 ? 18.342 -19.445 -16.907 1.00 87.81 241 LEU A CA 1
ATOM 1847 C C . LEU A 1 241 ? 17.734 -20.024 -18.183 1.00 87.81 241 LEU A C 1
ATOM 1849 O O . LEU A 1 241 ? 16.787 -20.809 -18.112 1.00 87.81 241 LEU A O 1
ATOM 1853 N N . THR A 1 242 ? 18.332 -19.712 -19.331 1.00 90.31 242 THR A N 1
ATOM 1854 C CA . THR A 1 242 ? 18.027 -20.377 -20.604 1.00 90.31 242 THR A CA 1
ATOM 1855 C C . THR A 1 242 ? 19.261 -21.126 -21.094 1.00 90.31 242 THR A C 1
ATOM 1857 O O . THR A 1 242 ? 20.319 -20.529 -21.284 1.00 90.31 242 THR A O 1
ATOM 1860 N N . LEU A 1 243 ? 19.127 -22.439 -21.299 1.00 91.81 243 LEU A N 1
ATOM 1861 C CA . LEU A 1 243 ? 20.140 -23.297 -21.917 1.00 91.81 243 LEU A CA 1
ATOM 1862 C C . LEU A 1 243 ? 19.633 -23.748 -23.286 1.00 91.81 243 LEU A C 1
ATOM 1864 O O . LEU A 1 243 ? 18.595 -24.405 -23.363 1.00 91.81 243 LEU A O 1
ATOM 1868 N N . SER A 1 244 ? 20.371 -23.440 -24.350 1.00 91.62 244 SER A N 1
ATOM 1869 C CA . SER A 1 244 ? 20.072 -23.867 -25.718 1.00 91.62 244 SER A CA 1
ATOM 1870 C C . SER A 1 244 ? 21.212 -24.725 -26.260 1.00 91.62 244 SER A C 1
ATOM 1872 O O . SER A 1 244 ? 22.335 -24.249 -26.388 1.00 91.62 244 SER A O 1
ATOM 1874 N N . VAL A 1 245 ? 20.957 -25.999 -26.562 1.00 90.44 245 VAL A N 1
ATOM 1875 C CA . VAL A 1 245 ? 21.967 -26.908 -27.130 1.00 90.44 245 VAL A CA 1
ATOM 1876 C C . VAL A 1 245 ? 21.788 -26.958 -28.646 1.00 90.44 245 VAL A C 1
ATOM 1878 O O . VAL A 1 245 ? 20.784 -27.479 -29.136 1.00 90.44 245 VAL A O 1
ATOM 1881 N N . ILE A 1 246 ? 22.761 -26.416 -29.380 1.00 90.62 246 ILE A N 1
ATOM 1882 C CA . ILE A 1 246 ? 22.777 -26.305 -30.847 1.00 90.62 246 ILE A CA 1
ATOM 1883 C C . ILE A 1 246 ? 23.312 -27.602 -31.471 1.00 90.62 246 ILE A C 1
ATOM 1885 O O . ILE A 1 246 ? 22.722 -28.126 -32.417 1.00 90.62 246 ILE A O 1
ATOM 1889 N N . ALA A 1 247 ? 24.380 -28.165 -30.899 1.00 87.06 247 ALA A N 1
ATOM 1890 C CA . ALA A 1 247 ? 24.965 -29.451 -31.276 1.00 87.06 247 ALA A CA 1
ATOM 1891 C C . ALA A 1 247 ? 25.516 -30.194 -30.043 1.00 87.06 247 ALA A C 1
ATOM 1893 O O . ALA A 1 247 ? 25.997 -29.575 -29.098 1.00 87.06 247 ALA A O 1
ATOM 1894 N N . GLY A 1 248 ? 25.475 -31.529 -30.052 1.00 92.06 248 GLY A N 1
ATOM 1895 C CA . GLY A 1 248 ? 25.976 -32.355 -28.945 1.00 92.06 248 GLY A CA 1
ATOM 1896 C C . GLY A 1 248 ? 24.990 -32.483 -27.776 1.00 92.06 248 GLY A C 1
ATOM 1897 O O . GLY A 1 248 ? 23.773 -32.562 -27.976 1.00 92.06 248 GLY A O 1
ATOM 1898 N N . SER A 1 249 ? 25.517 -32.559 -26.551 1.00 88.75 249 SER A N 1
ATOM 1899 C CA . SER A 1 249 ? 24.719 -32.680 -25.325 1.00 88.75 249 SER A CA 1
ATOM 1900 C C . SER A 1 249 ? 25.314 -31.887 -24.165 1.00 88.75 249 SER A C 1
ATOM 1902 O O . SER A 1 249 ? 26.527 -31.916 -23.957 1.00 88.75 249 SER A O 1
ATOM 1904 N N . ALA A 1 250 ? 24.453 -31.267 -23.362 1.00 90.12 250 ALA A N 1
ATOM 1905 C CA . ALA A 1 250 ? 24.817 -30.600 -22.115 1.00 90.12 250 ALA A CA 1
ATOM 1906 C C . ALA A 1 250 ? 23.992 -31.172 -20.956 1.00 90.12 250 ALA A C 1
ATOM 1908 O O . ALA A 1 250 ? 22.848 -31.585 -21.135 1.00 90.12 250 ALA A O 1
ATOM 1909 N N . THR A 1 251 ? 24.565 -31.212 -19.756 1.00 90.62 251 THR A N 1
ATOM 1910 C CA . THR A 1 251 ? 23.872 -31.660 -18.542 1.00 90.62 251 THR A CA 1
ATOM 1911 C C . THR A 1 251 ? 23.677 -30.482 -17.600 1.00 90.62 251 THR A C 1
ATOM 1913 O O . THR A 1 251 ? 24.653 -29.866 -17.168 1.00 90.62 251 THR A O 1
ATOM 1916 N N . LEU A 1 252 ? 22.421 -30.190 -17.267 1.00 89.38 252 LEU A N 1
ATOM 1917 C CA . LEU A 1 252 ? 22.042 -29.218 -16.249 1.00 89.38 252 LEU A CA 1
ATOM 1918 C C . LEU A 1 252 ? 21.923 -29.925 -14.894 1.00 89.38 252 LEU A C 1
ATOM 1920 O O . LEU A 1 252 ? 21.078 -30.802 -14.697 1.00 89.38 252 LEU A O 1
ATOM 1924 N N . HIS A 1 253 ? 22.757 -29.516 -13.945 1.00 86.12 253 HIS A N 1
ATOM 1925 C CA . HIS A 1 253 ? 22.735 -29.970 -12.559 1.00 86.12 253 HIS A CA 1
ATOM 1926 C C . HIS A 1 253 ? 21.973 -28.953 -11.704 1.00 86.12 253 HIS A C 1
ATOM 1928 O O . HIS A 1 253 ? 22.223 -27.745 -11.755 1.00 86.12 253 HIS A O 1
ATOM 1934 N N . GLY A 1 254 ? 21.015 -29.444 -10.920 1.00 80.44 254 GLY A N 1
ATOM 1935 C CA . GLY A 1 254 ? 20.098 -28.636 -10.126 1.00 80.44 254 GLY A CA 1
ATOM 1936 C C . GLY A 1 254 ? 19.730 -29.278 -8.793 1.00 80.44 254 GLY A C 1
ATOM 1937 O O . GLY A 1 254 ? 20.261 -30.324 -8.445 1.00 80.44 254 GLY A O 1
ATOM 1938 N N . ALA A 1 255 ? 18.771 -28.688 -8.069 1.00 60.44 255 ALA A N 1
ATOM 1939 C CA . ALA A 1 255 ? 18.224 -29.278 -6.837 1.00 60.44 255 ALA A CA 1
ATOM 1940 C C . ALA A 1 255 ? 17.496 -30.628 -7.063 1.00 60.44 255 ALA A C 1
ATOM 1942 O O . ALA A 1 255 ? 17.251 -31.364 -6.114 1.00 60.44 255 ALA A O 1
ATOM 1943 N N . ASN A 1 256 ? 17.180 -30.958 -8.321 1.00 68.00 256 ASN A N 1
ATOM 1944 C CA . ASN A 1 256 ? 16.608 -32.233 -8.762 1.00 68.00 256 ASN A CA 1
ATOM 1945 C C . ASN A 1 256 ? 17.656 -33.060 -9.536 1.00 68.00 256 ASN A C 1
ATOM 1947 O O . ASN A 1 256 ? 18.740 -32.565 -9.839 1.00 68.00 256 ASN A O 1
ATOM 1951 N N . ALA A 1 257 ? 17.321 -34.307 -9.893 1.00 78.69 257 ALA A N 1
ATOM 1952 C CA . ALA A 1 257 ? 18.198 -35.192 -10.668 1.00 78.69 257 ALA A CA 1
ATOM 1953 C C . ALA A 1 257 ? 18.759 -34.513 -11.945 1.00 78.69 257 ALA A C 1
ATOM 1955 O O . ALA A 1 257 ? 18.031 -33.736 -12.571 1.00 78.69 257 ALA A O 1
ATOM 1956 N N . PRO A 1 258 ? 20.015 -34.811 -12.349 1.00 87.25 258 PRO A N 1
ATOM 1957 C CA . PRO A 1 258 ? 20.645 -34.203 -13.521 1.00 87.25 258 PRO A CA 1
ATOM 1958 C C . PRO A 1 258 ? 19.782 -34.344 -14.778 1.00 87.25 258 PRO A C 1
ATOM 1960 O O . PRO A 1 258 ? 19.323 -35.443 -15.100 1.00 87.25 258 PRO A O 1
ATOM 1963 N N . GLN A 1 259 ? 19.580 -33.242 -15.498 1.00 88.25 259 GLN A N 1
ATOM 1964 C CA . GLN A 1 259 ? 18.834 -33.228 -16.755 1.00 88.25 259 GLN A CA 1
ATOM 1965 C C . GLN A 1 259 ? 19.808 -33.165 -17.928 1.00 88.25 259 GLN A C 1
ATOM 1967 O O . GLN A 1 259 ? 20.538 -32.188 -18.085 1.00 88.25 259 GLN A O 1
ATOM 1972 N N . VAL A 1 260 ? 19.825 -34.215 -18.749 1.00 89.75 260 VAL A N 1
ATOM 1973 C CA . VAL A 1 260 ? 20.605 -34.251 -19.992 1.00 89.75 260 VAL A CA 1
ATOM 1974 C C . VAL A 1 260 ? 19.769 -33.639 -21.110 1.00 89.75 260 VAL A C 1
ATOM 1976 O O . VAL A 1 260 ? 18.657 -34.096 -21.371 1.00 89.75 260 VAL A O 1
ATOM 1979 N N . VAL A 1 261 ? 20.318 -32.627 -21.773 1.00 89.38 261 VAL A N 1
ATOM 1980 C CA . VAL A 1 261 ? 19.713 -31.914 -22.901 1.00 89.38 261 VAL A CA 1
ATOM 1981 C C . VAL A 1 261 ? 20.493 -32.272 -24.156 1.00 89.38 261 VAL A C 1
ATOM 1983 O O . VAL A 1 261 ? 21.720 -32.155 -24.176 1.00 89.38 261 VAL A O 1
ATOM 1986 N N . MET A 1 262 ? 19.800 -32.731 -25.196 1.00 89.38 262 MET A N 1
ATOM 1987 C CA . MET A 1 262 ? 20.411 -33.104 -26.474 1.00 89.38 262 MET A CA 1
ATOM 1988 C C . MET A 1 262 ? 19.955 -32.142 -27.565 1.00 89.38 262 MET A C 1
ATOM 1990 O O . MET A 1 262 ? 18.797 -31.735 -27.585 1.00 89.38 262 MET A O 1
ATOM 1994 N N . ALA A 1 263 ? 20.851 -31.789 -28.482 1.00 85.38 263 ALA A N 1
ATOM 1995 C CA . ALA A 1 263 ? 20.503 -30.917 -29.596 1.00 85.38 263 ALA A CA 1
ATOM 1996 C C . ALA A 1 263 ? 19.400 -31.508 -30.507 1.00 85.38 263 ALA A C 1
ATOM 1998 O O . ALA A 1 263 ? 19.398 -32.722 -30.744 1.00 85.38 263 ALA A O 1
ATOM 1999 N N . PRO A 1 264 ? 18.525 -30.672 -31.107 1.00 82.88 264 PRO A N 1
ATOM 2000 C CA . PRO A 1 264 ? 18.321 -29.246 -30.842 1.00 82.88 264 PRO A CA 1
ATOM 2001 C C . PRO A 1 264 ? 17.234 -29.050 -29.773 1.00 82.88 264 PRO A C 1
ATOM 2003 O O . PRO A 1 264 ? 16.053 -29.295 -30.031 1.00 82.88 264 PRO A O 1
ATOM 2006 N N . GLN A 1 265 ? 17.609 -28.616 -28.568 1.00 86.44 265 GLN A N 1
ATOM 2007 C CA . GLN A 1 265 ? 16.651 -28.377 -27.483 1.00 86.44 265 GLN A CA 1
ATOM 2008 C C . GLN A 1 265 ? 17.024 -27.150 -26.655 1.00 86.44 265 GLN A C 1
ATOM 2010 O O . GLN A 1 265 ? 18.197 -26.906 -26.370 1.00 86.44 265 GLN A O 1
ATOM 2015 N N . THR A 1 266 ? 15.993 -26.422 -26.226 1.00 87.50 266 THR A N 1
ATOM 2016 C CA . THR A 1 266 ? 16.094 -25.294 -25.299 1.00 87.50 266 THR A CA 1
ATOM 2017 C C . THR A 1 266 ? 15.333 -25.632 -24.025 1.00 87.50 266 THR A C 1
ATOM 2019 O O . THR A 1 266 ? 14.195 -26.098 -24.089 1.00 87.50 266 THR A O 1
ATOM 2022 N N . ILE A 1 267 ? 15.948 -25.399 -22.867 1.00 87.50 267 ILE A N 1
ATOM 2023 C CA . ILE A 1 267 ? 15.307 -25.548 -21.559 1.00 87.50 267 ILE A CA 1
ATOM 2024 C C . ILE A 1 267 ? 15.424 -24.229 -20.806 1.00 87.50 267 ILE A C 1
ATOM 2026 O O . ILE A 1 267 ? 16.505 -23.647 -20.713 1.00 87.50 267 ILE A O 1
ATOM 2030 N N . GLN A 1 268 ? 14.298 -23.786 -20.252 1.00 85.44 268 GLN A N 1
ATOM 2031 C CA . GLN A 1 268 ? 14.230 -22.668 -19.322 1.00 85.44 268 GLN A CA 1
ATOM 2032 C C . GLN A 1 268 ? 14.118 -23.215 -17.899 1.00 85.44 268 GLN A C 1
ATOM 2034 O O . GLN A 1 268 ? 13.268 -24.060 -17.614 1.00 85.44 268 GLN A O 1
ATOM 2039 N N . ALA A 1 269 ? 14.992 -22.756 -17.009 1.00 76.06 269 ALA A N 1
ATOM 2040 C CA . ALA A 1 269 ? 14.971 -23.107 -15.597 1.00 76.06 269 ALA A CA 1
ATOM 2041 C C . ALA A 1 269 ? 14.878 -21.830 -14.759 1.00 76.06 269 ALA A C 1
ATOM 2043 O O . ALA A 1 269 ? 15.733 -20.952 -14.847 1.00 76.06 269 ALA A O 1
ATOM 2044 N N . GLN A 1 270 ? 13.849 -21.744 -13.919 1.00 69.25 270 GLN A N 1
ATOM 2045 C CA . GLN A 1 270 ? 13.680 -20.657 -12.957 1.00 69.25 270 GLN A CA 1
ATOM 2046 C C . GLN A 1 270 ? 14.223 -21.102 -11.588 1.00 69.25 270 GLN A C 1
ATOM 2048 O O . GLN A 1 270 ? 14.040 -22.253 -11.171 1.00 69.25 270 GLN A O 1
ATOM 2053 N N . ALA A 1 271 ? 14.958 -20.229 -10.896 1.00 50.72 271 ALA A N 1
ATOM 2054 C CA . ALA A 1 271 ? 15.497 -20.520 -9.569 1.00 50.72 271 ALA A CA 1
ATOM 2055 C C . ALA A 1 271 ? 14.492 -20.145 -8.460 1.00 50.72 271 ALA A C 1
ATOM 2057 O O . ALA A 1 271 ? 14.262 -18.965 -8.236 1.00 50.72 271 ALA A O 1
ATOM 2058 N N . GLY A 1 272 ? 13.951 -21.133 -7.732 1.00 47.81 272 GLY A N 1
ATOM 2059 C CA . GLY A 1 272 ? 13.335 -20.933 -6.405 1.00 47.81 272 GLY A CA 1
ATOM 2060 C C . GLY A 1 272 ? 11.997 -21.658 -6.152 1.00 47.81 272 GLY A C 1
ATOM 2061 O O . GLY A 1 272 ? 11.255 -21.885 -7.104 1.00 47.81 272 GLY A O 1
ATOM 2062 N N . PRO A 1 273 ? 11.706 -22.066 -4.892 1.00 44.16 273 PRO A N 1
ATOM 2063 C CA . PRO A 1 273 ? 10.476 -22.753 -4.490 1.00 44.16 273 PRO A CA 1
ATOM 2064 C C . PRO A 1 273 ? 9.294 -21.775 -4.430 1.00 44.16 273 PRO A C 1
ATOM 2066 O O . PRO A 1 273 ? 9.489 -20.570 -4.315 1.00 44.16 273 PRO A O 1
ATOM 2069 N N . GLY A 1 274 ? 8.075 -22.312 -4.527 1.00 49.84 274 GLY A N 1
ATOM 2070 C CA . GLY A 1 274 ? 6.846 -21.538 -4.690 1.00 49.84 274 GLY A CA 1
ATOM 2071 C C . GLY A 1 274 ? 6.699 -20.370 -3.716 1.00 49.84 274 GLY A C 1
ATOM 2072 O O . GLY A 1 274 ? 6.762 -20.554 -2.503 1.00 49.84 274 GLY A O 1
ATOM 2073 N N . GLN A 1 275 ? 6.440 -19.188 -4.267 1.00 40.34 275 GLN A N 1
ATOM 2074 C CA . GLN A 1 275 ? 5.766 -18.130 -3.536 1.00 40.34 275 GLN A CA 1
ATOM 2075 C C . GLN A 1 275 ? 4.264 -18.292 -3.734 1.00 40.34 275 GLN A C 1
ATOM 2077 O O . GLN A 1 275 ? 3.781 -18.508 -4.848 1.00 40.34 275 GLN A O 1
ATOM 2082 N N . GLN A 1 276 ? 3.550 -18.240 -2.613 1.00 36.78 276 GLN A N 1
ATOM 2083 C CA . GLN A 1 276 ? 2.115 -18.038 -2.590 1.00 36.78 276 GLN A CA 1
ATOM 2084 C C . GLN A 1 276 ? 1.813 -16.760 -3.369 1.00 36.78 276 GLN A C 1
ATOM 2086 O O . GLN A 1 276 ? 2.451 -15.728 -3.167 1.00 36.78 276 GLN A O 1
ATOM 2091 N N . GLN A 1 277 ? 0.858 -16.872 -4.284 1.00 35.28 277 GLN A N 1
ATOM 2092 C CA . GLN A 1 277 ? 0.176 -15.736 -4.882 1.00 35.28 277 GLN A CA 1
ATOM 2093 C C . GLN A 1 277 ? -0.213 -14.769 -3.746 1.00 35.28 277 GLN A C 1
ATOM 2095 O O . GLN A 1 277 ? -0.606 -15.271 -2.684 1.00 35.28 277 GLN A O 1
ATOM 2100 N N . PRO A 1 278 ? -0.077 -13.437 -3.912 1.00 40.50 278 PRO A N 1
ATOM 2101 C CA . PRO A 1 278 ? -0.586 -12.501 -2.913 1.00 40.50 278 PRO A CA 1
ATOM 2102 C C . PRO A 1 278 ? -2.012 -12.927 -2.544 1.00 40.50 278 PRO A C 1
ATOM 2104 O O . PRO A 1 278 ? -2.756 -13.329 -3.451 1.00 40.50 278 PRO A O 1
ATOM 2107 N N . PRO A 1 279 ? -2.362 -12.959 -1.243 1.00 46.44 279 PRO A N 1
ATOM 2108 C CA . PRO A 1 279 ? -3.679 -13.409 -0.831 1.00 46.44 279 PRO A CA 1
ATOM 2109 C C . PRO A 1 279 ? -4.706 -12.612 -1.627 1.00 46.44 279 PRO A C 1
ATOM 2111 O O . PRO A 1 279 ? -4.610 -11.388 -1.723 1.00 46.44 279 PRO A O 1
ATOM 2114 N N . ALA A 1 280 ? -5.626 -13.326 -2.278 1.00 50.38 280 ALA A N 1
ATOM 2115 C CA . ALA A 1 280 ? -6.725 -12.677 -2.970 1.00 50.38 280 ALA A CA 1
ATOM 2116 C C . ALA A 1 280 ? -7.421 -11.726 -1.979 1.00 50.38 280 ALA A C 1
ATOM 2118 O O . ALA A 1 280 ? -7.483 -12.056 -0.788 1.00 50.38 280 ALA A O 1
ATOM 2119 N N . PRO A 1 281 ? -7.915 -10.560 -2.434 1.00 57.47 281 PRO A N 1
ATOM 2120 C CA . PRO A 1 281 ? -8.692 -9.689 -1.566 1.00 57.47 281 PRO A CA 1
ATOM 2121 C C . PRO A 1 281 ? -9.824 -10.500 -0.915 1.00 57.47 281 PRO A C 1
ATOM 2123 O O . PRO A 1 281 ? -10.347 -11.422 -1.558 1.00 57.47 281 PRO A O 1
ATOM 2126 N N . PRO A 1 282 ? -10.175 -10.202 0.350 1.00 69.75 282 PRO A N 1
ATOM 2127 C CA . PRO A 1 282 ? -11.230 -10.929 1.046 1.00 69.75 282 PRO A CA 1
ATOM 2128 C C . PRO A 1 282 ? -12.503 -10.891 0.204 1.00 69.75 282 PRO A C 1
ATOM 2130 O O . PRO A 1 282 ? -12.803 -9.876 -0.417 1.00 69.75 282 PRO A O 1
ATOM 2133 N N . THR A 1 283 ? -13.231 -11.998 0.127 1.00 83.00 283 THR A N 1
ATOM 2134 C CA . THR A 1 283 ? -14.524 -12.034 -0.565 1.00 83.00 283 THR A CA 1
ATOM 2135 C C . THR A 1 283 ? -15.613 -11.406 0.306 1.00 83.00 283 THR A C 1
ATOM 2137 O O . THR A 1 283 ? -15.454 -11.302 1.523 1.00 83.00 283 THR A O 1
ATOM 2140 N N . ALA A 1 284 ? -16.759 -11.051 -0.288 1.00 84.31 284 ALA A N 1
ATOM 2141 C CA . ALA A 1 284 ? -17.923 -10.571 0.467 1.00 84.31 284 ALA A CA 1
ATOM 2142 C C . ALA A 1 284 ? -18.298 -11.543 1.597 1.00 84.31 284 ALA A C 1
ATOM 2144 O O . ALA A 1 284 ? -18.575 -11.128 2.715 1.00 84.31 284 ALA A O 1
ATOM 2145 N N . ASN A 1 285 ? -18.218 -12.849 1.321 1.00 90.44 285 ASN A N 1
ATOM 2146 C CA . ASN A 1 285 ? -18.494 -13.896 2.294 1.00 90.44 285 ASN A CA 1
ATOM 2147 C C . ASN A 1 285 ? -17.465 -13.934 3.436 1.00 90.44 285 ASN A C 1
ATOM 2149 O O . ASN A 1 285 ? -17.843 -14.201 4.575 1.00 90.44 285 ASN A O 1
ATOM 2153 N N . ASP A 1 286 ? -16.184 -13.671 3.156 1.00 87.31 286 ASP A N 1
ATOM 2154 C CA . ASP A 1 286 ? -15.139 -13.632 4.189 1.00 87.31 286 ASP A CA 1
ATOM 2155 C C . ASP A 1 286 ? -15.369 -12.467 5.156 1.00 87.31 286 ASP A C 1
ATOM 2157 O O . ASP A 1 286 ? -15.271 -12.642 6.369 1.00 87.31 286 ASP A O 1
ATOM 2161 N N . VAL A 1 287 ? -15.731 -11.294 4.623 1.00 83.88 287 VAL A N 1
ATOM 2162 C CA . VAL A 1 287 ? -16.061 -10.113 5.433 1.00 83.88 287 VAL A CA 1
ATOM 2163 C C . VAL A 1 287 ? -17.363 -10.328 6.200 1.00 83.88 287 VAL A C 1
ATOM 2165 O O . VAL A 1 287 ? -17.399 -10.093 7.402 1.00 83.88 287 VAL A O 1
ATOM 2168 N N . PHE A 1 288 ? -18.406 -10.839 5.543 1.00 93.12 288 PHE A N 1
ATOM 2169 C CA . PHE A 1 288 ? -19.690 -11.129 6.177 1.00 93.12 288 PHE A CA 1
ATOM 2170 C C . PHE A 1 288 ? -19.533 -12.096 7.353 1.00 93.12 288 PHE A C 1
ATOM 2172 O O . PHE A 1 288 ? -19.955 -11.789 8.457 1.00 93.12 288 PHE A O 1
ATOM 2179 N N . THR A 1 289 ? -18.838 -13.221 7.149 1.00 90.44 289 THR A N 1
ATOM 2180 C CA . THR A 1 289 ? -18.593 -14.224 8.204 1.00 90.44 289 THR A CA 1
ATOM 2181 C C . THR A 1 289 ? -17.798 -13.643 9.377 1.00 90.44 289 THR A C 1
ATOM 2183 O O . THR A 1 289 ? -17.905 -14.120 10.502 1.00 90.44 289 THR A O 1
ATOM 2186 N N . HIS A 1 290 ? -16.959 -12.638 9.124 1.00 86.88 290 HIS A N 1
ATOM 2187 C CA . HIS A 1 290 ? -16.210 -11.960 10.176 1.00 86.88 290 HIS A CA 1
ATOM 2188 C C . HIS A 1 290 ? -17.076 -10.977 10.979 1.00 86.88 290 HIS A C 1
ATOM 2190 O O . HIS A 1 290 ? -16.855 -10.807 12.180 1.00 86.88 290 HIS A O 1
ATOM 2196 N N . LEU A 1 291 ? -18.034 -10.324 10.320 1.00 88.62 291 LEU A N 1
ATOM 2197 C CA . LEU A 1 291 ? -18.963 -9.384 10.945 1.00 88.62 291 LEU A CA 1
ATOM 2198 C C . LEU A 1 291 ? -20.100 -10.104 11.689 1.00 88.62 291 LEU A C 1
ATOM 2200 O O . LEU A 1 291 ? -20.485 -9.642 12.759 1.00 88.62 291 LEU A O 1
ATOM 2204 N N . ASP A 1 292 ? -20.559 -11.249 11.178 1.00 95.69 292 ASP A N 1
ATOM 2205 C CA . ASP A 1 292 ? -21.565 -12.135 11.783 1.00 95.69 292 ASP A CA 1
ATOM 2206 C C . ASP A 1 292 ? -20.952 -12.887 12.980 1.00 95.69 292 ASP A C 1
ATOM 2208 O O . ASP A 1 292 ? -20.577 -14.064 12.923 1.00 95.69 292 ASP A O 1
ATOM 2212 N N . ARG A 1 293 ? -20.757 -12.154 14.081 1.00 92.56 293 ARG A N 1
ATOM 2213 C CA . ARG A 1 293 ? -20.084 -12.640 15.294 1.00 92.56 293 ARG A CA 1
ATOM 2214 C C . ARG A 1 293 ? -20.882 -13.738 15.974 1.00 92.56 293 ARG A C 1
ATOM 2216 O O . ARG A 1 293 ? -20.294 -14.584 16.656 1.00 92.56 293 ARG A O 1
ATOM 2223 N N . ASN A 1 294 ? -22.204 -13.688 15.858 1.00 92.88 294 ASN A N 1
ATOM 2224 C CA . ASN A 1 294 ? -23.096 -14.642 16.496 1.00 92.88 294 ASN A CA 1
ATOM 2225 C C . ASN A 1 294 ? -23.380 -15.885 15.611 1.00 92.88 294 ASN A C 1
ATOM 2227 O O . ASN A 1 294 ? -23.852 -16.901 16.136 1.00 92.88 294 ASN A O 1
ATOM 2231 N N . ALA A 1 295 ? -22.990 -15.839 14.330 1.00 95.56 295 ALA A N 1
ATOM 2232 C CA . ALA A 1 295 ? -23.124 -16.883 13.315 1.00 95.56 295 ALA A CA 1
ATOM 2233 C C . ALA A 1 295 ? -24.580 -17.277 12.996 1.00 95.56 295 ALA A C 1
ATOM 2235 O O . ALA A 1 295 ? -24.870 -18.464 12.777 1.00 95.56 295 ALA A O 1
ATOM 2236 N N . ASP A 1 296 ? -25.502 -16.314 12.994 1.00 97.00 296 ASP A N 1
ATOM 2237 C CA . ASP A 1 296 ? -26.917 -16.523 12.661 1.00 97.00 296 ASP A CA 1
ATOM 2238 C C . ASP A 1 296 ? -27.246 -16.297 11.175 1.00 97.00 296 ASP A C 1
ATOM 2240 O O . ASP A 1 296 ? -28.354 -16.630 10.732 1.00 97.00 296 ASP A O 1
ATOM 2244 N N . GLY A 1 297 ? -26.265 -15.855 10.383 1.00 96.31 297 GLY A N 1
ATOM 2245 C CA . GLY A 1 297 ? -26.391 -15.624 8.948 1.00 96.31 297 GLY A CA 1
ATOM 2246 C C . GLY A 1 297 ? -26.977 -14.262 8.582 1.00 96.31 297 GLY A C 1
ATOM 2247 O O . GLY A 1 297 ? -27.377 -14.085 7.426 1.00 96.31 297 GLY A O 1
ATOM 2248 N N . LYS A 1 298 ? -27.049 -13.328 9.533 1.00 97.75 298 LYS A N 1
ATOM 2249 C CA . LYS A 1 298 ? -27.497 -11.942 9.369 1.00 97.75 298 LYS A CA 1
ATOM 2250 C C . LYS A 1 298 ? -26.511 -11.009 10.079 1.00 97.75 298 LYS A C 1
ATOM 2252 O O . LYS A 1 298 ? -25.745 -11.444 10.924 1.00 97.75 298 LYS A O 1
ATOM 2257 N N . LEU A 1 299 ? -26.518 -9.732 9.712 1.00 95.75 299 LEU A N 1
ATOM 2258 C CA . LEU A 1 299 ? -25.787 -8.679 10.413 1.00 95.75 299 LEU A CA 1
ATOM 2259 C C . LEU A 1 299 ? -26.801 -7.740 11.053 1.00 95.75 299 LEU A C 1
ATOM 2261 O O . LEU A 1 299 ? -27.549 -7.069 10.337 1.00 95.75 299 LEU A O 1
ATOM 2265 N N . ASP A 1 300 ? -26.831 -7.702 12.383 1.00 96.62 300 ASP A N 1
ATOM 2266 C CA . ASP A 1 300 ? -27.695 -6.795 13.143 1.00 96.62 300 ASP A CA 1
ATOM 2267 C C . ASP A 1 300 ? -26.964 -5.500 13.561 1.00 96.62 300 ASP A C 1
ATOM 2269 O O . ASP A 1 300 ? -25.769 -5.295 13.322 1.00 96.62 300 ASP A O 1
ATOM 2273 N N . ASN A 1 301 ? -27.685 -4.593 14.223 1.00 94.81 301 ASN A N 1
ATOM 2274 C CA . ASN A 1 301 ? -27.133 -3.315 14.688 1.00 94.81 301 ASN A CA 1
ATOM 2275 C C . ASN A 1 301 ? -26.115 -3.422 15.845 1.00 94.81 301 ASN A C 1
ATOM 2277 O O . ASN A 1 301 ? -25.570 -2.401 16.273 1.00 94.81 301 ASN A O 1
ATOM 2281 N N . LYS A 1 302 ? -25.870 -4.622 16.382 1.00 95.31 302 LYS A N 1
ATOM 2282 C CA . LYS A 1 302 ? -24.798 -4.896 17.352 1.00 95.31 302 LYS A CA 1
ATOM 2283 C C . LYS A 1 302 ? -23.528 -5.377 16.658 1.00 95.31 302 LYS A C 1
ATOM 2285 O O . LYS A 1 302 ? -22.449 -5.303 17.250 1.00 95.31 302 LYS A O 1
ATOM 2290 N N . GLU A 1 303 ? -23.653 -5.887 15.439 1.00 95.31 303 GLU A N 1
ATOM 2291 C CA . GLU A 1 303 ? -22.558 -6.427 14.634 1.00 95.31 303 GLU A CA 1
ATOM 2292 C C . GLU A 1 303 ? -22.002 -5.400 13.650 1.00 95.31 303 GLU A C 1
ATOM 2294 O O . GLU A 1 303 ? -20.785 -5.342 13.451 1.00 95.31 303 GLU A O 1
ATOM 2299 N N . VAL A 1 304 ? -22.864 -4.543 13.092 1.00 92.19 304 VAL A N 1
ATOM 2300 C CA . VAL A 1 304 ? -22.474 -3.498 12.137 1.00 92.19 304 VAL A CA 1
ATOM 2301 C C . VAL A 1 304 ? -23.111 -2.135 12.446 1.00 92.19 304 VAL A C 1
ATOM 2303 O O . VAL A 1 304 ? -24.169 -2.065 13.073 1.00 92.19 304 VAL A O 1
ATOM 2306 N N . PRO A 1 305 ? -22.496 -1.014 12.013 1.00 92.06 305 PRO A N 1
ATOM 2307 C CA . PRO A 1 305 ? -23.066 0.319 12.204 1.00 92.06 305 PRO A CA 1
ATOM 2308 C C . PRO A 1 305 ? -24.445 0.481 11.551 1.00 92.06 305 PRO A C 1
ATOM 2310 O O . PRO A 1 305 ? -24.679 -0.004 10.446 1.00 92.06 305 PRO A O 1
ATOM 2313 N N . GLN A 1 306 ? -25.326 1.272 12.173 1.00 89.44 306 GLN A N 1
ATOM 2314 C CA . GLN A 1 306 ? -26.697 1.521 11.694 1.00 89.44 306 GLN A CA 1
ATOM 2315 C C . GLN A 1 306 ? -26.771 2.026 10.239 1.00 89.44 306 GLN A C 1
ATOM 2317 O O . GLN A 1 306 ? -27.741 1.749 9.532 1.00 89.44 306 GLN A O 1
ATOM 2322 N N . GLN A 1 307 ? -25.754 2.762 9.785 1.00 88.69 307 GLN A N 1
ATOM 2323 C CA . GLN A 1 307 ? -25.667 3.232 8.403 1.00 88.69 307 GLN A CA 1
ATOM 2324 C C . GLN A 1 307 ? -25.550 2.063 7.415 1.00 88.69 307 GLN A C 1
ATOM 2326 O O . GLN A 1 307 ? -26.226 2.067 6.397 1.00 88.69 307 GLN A O 1
ATOM 2331 N N . MET A 1 308 ? -24.775 1.026 7.751 1.00 88.19 308 MET A N 1
ATOM 2332 C CA . MET A 1 308 ? -24.643 -0.169 6.914 1.00 88.19 308 MET A CA 1
ATOM 2333 C C . MET A 1 308 ? -25.966 -0.925 6.820 1.00 88.19 308 MET A C 1
ATOM 2335 O O . MET A 1 308 ? -26.336 -1.326 5.726 1.00 88.19 308 MET A O 1
ATOM 2339 N N . ILE A 1 309 ? -26.710 -1.048 7.928 1.00 94.81 309 ILE A N 1
ATOM 2340 C CA . ILE A 1 309 ? -28.070 -1.603 7.888 1.00 94.81 309 ILE A CA 1
ATOM 2341 C C . ILE A 1 309 ? -28.938 -0.778 6.937 1.00 94.81 309 ILE A C 1
ATOM 2343 O O . ILE A 1 309 ? -29.547 -1.318 6.032 1.00 94.81 309 ILE A O 1
ATOM 2347 N N . THR A 1 310 ? -28.926 0.547 7.076 1.00 90.31 310 THR A N 1
ATOM 2348 C CA . THR A 1 310 ? -29.754 1.443 6.248 1.00 90.31 310 THR A CA 1
ATOM 2349 C C . THR A 1 310 ? -29.432 1.351 4.756 1.00 90.31 310 THR A C 1
ATOM 2351 O O . THR A 1 310 ? -30.337 1.454 3.932 1.00 90.31 310 THR A O 1
ATOM 2354 N N . ASP A 1 311 ? -28.157 1.185 4.411 1.00 86.69 311 ASP A N 1
ATOM 2355 C CA . ASP A 1 311 ? -27.706 1.189 3.023 1.00 86.69 311 ASP A CA 1
ATOM 2356 C C . ASP A 1 311 ? -27.823 -0.190 2.358 1.00 86.69 311 ASP A C 1
ATOM 2358 O O . ASP A 1 311 ? -27.907 -0.253 1.134 1.00 86.69 311 ASP A O 1
ATOM 2362 N N . PHE A 1 312 ? -27.766 -1.280 3.135 1.00 94.62 312 PHE A N 1
ATOM 2363 C CA . PHE A 1 312 ? -27.663 -2.643 2.603 1.00 94.62 312 PHE A CA 1
ATOM 2364 C C . PHE A 1 312 ? -28.951 -3.467 2.791 1.00 94.62 312 PHE A C 1
ATOM 2366 O O . PHE A 1 312 ? -29.144 -4.418 2.042 1.00 94.62 312 PHE A O 1
ATOM 2373 N N . ASP A 1 313 ? -29.822 -3.121 3.745 1.00 96.19 313 ASP A N 1
ATOM 2374 C CA . ASP A 1 313 ? -31.093 -3.813 4.043 1.00 96.19 313 ASP A CA 1
ATOM 2375 C C . ASP A 1 313 ? -32.175 -3.467 3.000 1.00 96.19 313 ASP A C 1
ATOM 2377 O O . ASP A 1 313 ? -33.039 -2.602 3.202 1.00 96.19 313 ASP A O 1
ATOM 2381 N N . ASP A 1 314 ? -32.100 -4.123 1.840 1.00 93.81 314 ASP A N 1
ATOM 2382 C CA . ASP A 1 314 ? -33.002 -3.906 0.705 1.00 93.81 314 ASP A CA 1
ATOM 2383 C C . ASP A 1 314 ? -34.456 -4.269 1.033 1.00 93.81 314 ASP A C 1
ATOM 2385 O O . ASP A 1 314 ? -35.390 -3.657 0.492 1.00 93.81 314 ASP A O 1
ATOM 2389 N N . ASP A 1 315 ? -34.670 -5.278 1.883 1.00 95.31 315 ASP A N 1
ATOM 2390 C CA . ASP A 1 315 ? -36.009 -5.741 2.247 1.00 95.31 315 ASP A CA 1
ATOM 2391 C C . ASP A 1 315 ? -36.594 -5.054 3.495 1.00 95.31 315 ASP A C 1
ATOM 2393 O O . ASP A 1 315 ? -37.786 -5.226 3.797 1.00 95.31 315 ASP A O 1
ATOM 2397 N N . SER A 1 316 ? -35.809 -4.177 4.132 1.00 96.19 316 SER A N 1
ATOM 2398 C CA . SER A 1 316 ? -36.161 -3.430 5.343 1.00 96.19 316 SER A CA 1
ATOM 2399 C C . SER A 1 316 ? -36.542 -4.342 6.515 1.00 96.19 316 SER A C 1
ATOM 2401 O O . SER A 1 316 ? -37.449 -4.011 7.297 1.00 96.19 316 SER A O 1
ATOM 2403 N N . SER A 1 317 ? -35.911 -5.512 6.624 1.00 96.06 317 SER A N 1
ATOM 2404 C CA . SER A 1 317 ? -36.149 -6.461 7.716 1.00 96.06 317 SER A CA 1
ATOM 2405 C C . SER A 1 317 ? -35.540 -6.016 9.045 1.00 96.06 317 SER A C 1
ATOM 2407 O O . SER A 1 317 ? -35.996 -6.474 10.099 1.00 96.06 317 SER A O 1
ATOM 2409 N N . GLY A 1 318 ? -34.588 -5.083 9.013 1.00 94.88 318 GLY A N 1
ATOM 2410 C CA . GLY A 1 318 ? -33.835 -4.579 10.158 1.00 94.88 318 GLY A CA 1
ATOM 2411 C C . GLY A 1 318 ? -32.487 -5.270 10.380 1.00 94.88 318 GLY A C 1
ATOM 2412 O O . GLY A 1 318 ? -31.742 -4.815 11.248 1.00 94.88 318 GLY A O 1
ATOM 2413 N N . ASP A 1 319 ? -32.170 -6.304 9.597 1.00 97.00 319 ASP A N 1
ATOM 2414 C CA . ASP A 1 319 ? -30.876 -6.990 9.582 1.00 97.00 319 ASP A CA 1
ATOM 2415 C C . ASP A 1 319 ? -30.410 -7.132 8.125 1.00 97.00 319 ASP A C 1
ATOM 2417 O O . ASP A 1 319 ? -31.247 -7.242 7.239 1.00 97.00 319 ASP A O 1
ATOM 2421 N N . VAL A 1 320 ? -29.101 -7.213 7.877 1.00 96.69 320 VAL A N 1
ATOM 2422 C CA . VAL A 1 320 ? -28.549 -7.412 6.523 1.00 96.69 320 VAL A CA 1
ATOM 2423 C C . VAL A 1 320 ? -28.150 -8.872 6.335 1.00 96.69 320 VAL A C 1
ATOM 2425 O O . VAL A 1 320 ? -27.266 -9.367 7.037 1.00 96.69 320 VAL A O 1
ATOM 2428 N N . ASP A 1 321 ? -28.761 -9.579 5.386 1.00 97.62 321 ASP A N 1
ATOM 2429 C CA . ASP A 1 321 ? -28.357 -10.949 5.048 1.00 97.62 321 ASP A CA 1
ATOM 2430 C C . ASP A 1 321 ? -27.167 -11.002 4.066 1.00 97.62 321 ASP A C 1
ATOM 2432 O O . ASP A 1 321 ? -26.718 -9.995 3.519 1.00 97.62 321 ASP A O 1
ATOM 2436 N N . LEU A 1 322 ? -26.596 -12.191 3.834 1.00 95.50 322 LEU A N 1
ATOM 2437 C CA . LEU A 1 322 ? -25.440 -12.338 2.936 1.00 95.50 322 LEU A CA 1
ATOM 2438 C C . LEU A 1 322 ? -25.746 -11.912 1.486 1.00 95.50 322 LEU A C 1
ATOM 2440 O O . LEU A 1 322 ? -24.840 -11.472 0.773 1.00 95.50 322 LEU A O 1
ATOM 2444 N N . THR A 1 323 ? -26.987 -12.073 1.026 1.00 95.38 323 THR A N 1
ATOM 2445 C CA . THR A 1 323 ? -27.412 -11.699 -0.332 1.00 95.38 323 THR A CA 1
ATOM 2446 C C . THR A 1 323 ? -27.405 -10.188 -0.479 1.00 95.38 323 THR A C 1
ATOM 2448 O O . THR A 1 323 ? -26.800 -9.673 -1.418 1.00 95.38 323 THR A O 1
ATOM 2451 N N . GLU A 1 324 ? -28.025 -9.505 0.475 1.00 96.00 324 GLU A N 1
ATOM 2452 C CA . GLU A 1 324 ? -28.054 -8.049 0.607 1.00 96.00 324 GLU A CA 1
ATOM 2453 C C . GLU A 1 324 ? -26.641 -7.484 0.752 1.00 96.00 324 GLU A C 1
ATOM 2455 O O . GLU A 1 324 ? -26.212 -6.631 -0.029 1.00 96.00 324 GLU A O 1
ATOM 2460 N N . PHE A 1 325 ? -25.842 -8.063 1.652 1.00 94.00 325 PHE A N 1
ATOM 2461 C CA . PHE A 1 325 ? -24.451 -7.674 1.827 1.00 94.00 325 PHE A CA 1
ATOM 2462 C C . PHE A 1 325 ? -23.649 -7.833 0.542 1.00 94.00 325 PHE A C 1
ATOM 2464 O O . PHE A 1 325 ? -22.931 -6.924 0.153 1.00 94.00 325 PHE A O 1
ATOM 2471 N N . THR A 1 326 ? -23.781 -8.954 -0.164 1.00 89.69 326 THR A N 1
ATOM 2472 C CA . THR A 1 326 ? -23.045 -9.184 -1.418 1.00 89.69 326 THR A CA 1
ATOM 2473 C C . THR A 1 326 ? -23.514 -8.262 -2.546 1.00 89.69 326 THR A C 1
ATOM 2475 O O . THR A 1 326 ? -22.719 -7.935 -3.428 1.00 89.69 326 THR A O 1
ATOM 2478 N N . ALA A 1 327 ? -24.783 -7.846 -2.546 1.00 86.25 327 ALA A N 1
ATOM 2479 C CA . ALA A 1 327 ? -25.321 -6.933 -3.550 1.00 86.25 327 ALA A CA 1
ATOM 2480 C C . ALA A 1 327 ? -24.721 -5.523 -3.429 1.00 86.25 327 ALA A C 1
ATOM 2482 O O . ALA A 1 327 ? -24.447 -4.885 -4.450 1.00 86.25 327 ALA A O 1
ATOM 2483 N N . HIS A 1 328 ? -24.470 -5.070 -2.199 1.00 84.44 328 HIS A N 1
ATOM 2484 C CA . HIS A 1 328 ? -24.007 -3.709 -1.914 1.00 84.44 328 HIS A CA 1
ATOM 2485 C C . HIS A 1 328 ? -22.516 -3.606 -1.586 1.00 84.44 328 HIS A C 1
ATOM 2487 O O . HIS A 1 328 ? -21.889 -2.573 -1.838 1.00 84.44 328 HIS A O 1
ATOM 2493 N N . TRP A 1 329 ? -21.911 -4.677 -1.073 1.00 84.12 329 TRP A N 1
ATOM 2494 C CA . TRP A 1 329 ? -20.498 -4.712 -0.724 1.00 84.12 329 TRP A CA 1
ATOM 2495 C C . TRP A 1 329 ? -19.626 -4.712 -1.978 1.00 84.12 329 TRP A C 1
ATOM 2497 O O . TRP A 1 329 ? -19.676 -5.616 -2.816 1.00 84.12 329 TRP A O 1
ATOM 2507 N N . LYS A 1 330 ? -18.768 -3.696 -2.081 1.00 79.88 330 LYS A N 1
ATOM 2508 C CA . LYS A 1 330 ? -17.744 -3.595 -3.118 1.00 79.88 330 LYS A CA 1
ATOM 2509 C C . LYS A 1 330 ? -16.373 -3.729 -2.458 1.00 79.88 330 LYS A C 1
ATOM 2511 O O . LYS A 1 330 ? -16.082 -2.945 -1.553 1.00 79.88 330 LYS A O 1
ATOM 2516 N N . PRO A 1 331 ? -15.528 -4.687 -2.878 1.00 73.31 331 PRO A N 1
ATOM 2517 C CA . PRO A 1 331 ? -14.166 -4.758 -2.372 1.00 73.31 331 PRO A CA 1
ATOM 2518 C C . PRO A 1 331 ? -13.436 -3.441 -2.670 1.00 73.31 331 PRO A C 1
ATOM 2520 O O . PRO A 1 331 ? -13.672 -2.849 -3.729 1.00 73.31 331 PRO A O 1
ATOM 2523 N N . PRO A 1 332 ? -12.538 -2.982 -1.779 1.00 72.75 332 PRO A N 1
ATOM 2524 C CA . PRO A 1 332 ? -11.669 -1.860 -2.096 1.00 72.75 332 PRO A CA 1
ATOM 2525 C C . PRO A 1 332 ? -10.872 -2.186 -3.360 1.00 72.75 332 PRO A C 1
ATOM 2527 O O . PRO A 1 332 ? -10.344 -3.293 -3.514 1.00 72.75 332 PRO A O 1
ATOM 2530 N N . LEU A 1 333 ? -10.829 -1.229 -4.285 1.00 78.81 333 LEU A N 1
ATOM 2531 C CA . LEU A 1 333 ? -10.130 -1.416 -5.547 1.00 78.81 333 LEU A CA 1
ATOM 2532 C C . LEU A 1 333 ? -8.614 -1.531 -5.303 1.00 78.81 333 LEU A C 1
ATOM 2534 O O . LEU A 1 333 ? -8.072 -0.828 -4.446 1.00 78.81 333 LEU A O 1
ATOM 2538 N N . PRO A 1 334 ? -7.913 -2.404 -6.048 1.00 79.75 334 PRO A N 1
ATOM 2539 C CA . PRO A 1 334 ? -6.456 -2.452 -6.059 1.00 79.75 334 PRO A CA 1
ATOM 2540 C C . PRO A 1 334 ? -5.824 -1.082 -6.323 1.00 79.75 334 PRO A C 1
ATOM 2542 O O . PRO A 1 334 ? -6.371 -0.257 -7.044 1.00 79.75 334 PRO A O 1
ATOM 2545 N N . LEU A 1 335 ? -4.633 -0.838 -5.786 1.00 75.88 335 LEU A N 1
ATOM 2546 C CA . LEU A 1 335 ? -3.925 0.429 -6.023 1.00 75.88 335 LEU A CA 1
ATOM 2547 C C . LEU A 1 335 ? -3.366 0.540 -7.429 1.00 75.88 335 LEU A C 1
ATOM 2549 O O . LEU A 1 335 ? -3.269 1.632 -7.981 1.00 75.88 335 LEU A O 1
ATOM 2553 N N . ASP A 1 336 ? -2.984 -0.602 -7.989 1.00 85.44 336 ASP A N 1
ATOM 2554 C CA . ASP A 1 336 ? -2.531 -0.668 -9.358 1.00 85.44 336 ASP A CA 1
ATOM 2555 C C . ASP A 1 336 ? -3.722 -0.401 -10.301 1.00 85.44 336 ASP A C 1
ATOM 2557 O O . ASP A 1 336 ? -4.716 -1.136 -10.244 1.00 85.44 336 ASP A O 1
ATOM 2561 N N . PRO A 1 337 ? -3.644 0.630 -11.164 1.00 87.44 337 PRO A N 1
ATOM 2562 C CA . PRO A 1 337 ? -4.746 0.993 -12.045 1.00 87.44 337 PRO A CA 1
ATOM 2563 C C . PRO A 1 337 ? -5.148 -0.128 -13.008 1.00 87.44 337 PRO A C 1
ATOM 2565 O O . PRO A 1 337 ? -6.318 -0.231 -13.360 1.00 87.44 337 PRO A O 1
ATOM 2568 N N . ASP A 1 338 ? -4.203 -0.972 -13.446 1.00 90.81 338 ASP A N 1
ATOM 2569 C CA . ASP A 1 338 ? -4.518 -2.099 -14.329 1.00 90.81 338 ASP A CA 1
ATOM 2570 C C . ASP A 1 338 ? -5.301 -3.177 -13.583 1.00 90.81 338 ASP A C 1
ATOM 2572 O O . ASP A 1 338 ? -6.295 -3.681 -14.102 1.00 90.81 338 ASP A O 1
ATOM 2576 N N . MET A 1 339 ? -4.893 -3.503 -12.356 1.00 86.94 339 MET A N 1
ATOM 2577 C CA . MET A 1 339 ? -5.611 -4.467 -11.522 1.00 86.94 339 MET A CA 1
ATOM 2578 C C . MET A 1 339 ? -6.996 -3.965 -11.109 1.00 86.94 339 MET A C 1
ATOM 2580 O O . MET A 1 339 ? -7.932 -4.761 -11.038 1.00 86.94 339 MET A O 1
ATOM 2584 N N . ALA A 1 340 ? -7.138 -2.670 -10.821 1.00 87.88 340 ALA A N 1
ATOM 2585 C CA . ALA A 1 340 ? -8.429 -2.070 -10.499 1.00 87.88 340 ALA A CA 1
ATOM 2586 C C . ALA A 1 340 ? -9.368 -2.048 -11.701 1.00 87.88 340 ALA A C 1
ATOM 2588 O O . ALA A 1 340 ? -10.539 -2.397 -11.557 1.00 87.88 340 ALA A O 1
ATOM 2589 N N . PHE A 1 341 ? -8.840 -1.728 -12.883 1.00 93.81 341 PHE A N 1
ATOM 2590 C CA . PHE A 1 341 ? -9.589 -1.838 -14.126 1.00 93.81 341 PHE A CA 1
ATOM 2591 C C . PHE A 1 341 ? -10.067 -3.276 -14.351 1.00 93.81 341 PHE A C 1
ATOM 2593 O O . PHE A 1 341 ? -11.258 -3.504 -14.515 1.00 93.81 341 PHE A O 1
ATOM 2600 N N . ASP A 1 342 ? -9.165 -4.260 -14.269 1.00 92.75 342 ASP A N 1
ATOM 2601 C CA . ASP A 1 342 ? -9.488 -5.683 -14.457 1.00 92.75 342 ASP A CA 1
ATOM 2602 C C . ASP A 1 342 ? -10.505 -6.214 -13.428 1.00 92.75 342 ASP A C 1
ATOM 2604 O O . ASP A 1 342 ? -11.208 -7.191 -13.693 1.00 92.75 342 ASP A O 1
ATOM 2608 N N . ALA A 1 343 ? -10.557 -5.617 -12.233 1.00 88.19 343 ALA A N 1
ATOM 2609 C CA . ALA A 1 343 ? -11.528 -5.966 -11.199 1.00 88.19 343 ALA A CA 1
ATOM 2610 C C . ALA A 1 343 ? -12.933 -5.413 -11.496 1.00 88.19 343 ALA A C 1
ATOM 2612 O O . ALA A 1 343 ? -13.925 -5.998 -11.051 1.00 88.19 343 ALA A O 1
ATOM 2613 N N . LEU A 1 344 ? -13.014 -4.298 -12.226 1.00 90.88 344 LEU A N 1
ATOM 2614 C CA . LEU A 1 344 ? -14.262 -3.640 -12.607 1.00 90.88 344 LEU A CA 1
ATOM 2615 C C . LEU A 1 344 ? -14.798 -4.131 -13.954 1.00 90.88 344 LEU A C 1
ATOM 2617 O O . LEU A 1 344 ? -16.004 -4.335 -14.053 1.00 90.88 344 LEU A O 1
ATOM 2621 N N . ASP A 1 345 ? -13.924 -4.393 -14.927 1.00 95.19 345 ASP A N 1
ATOM 2622 C CA . ASP A 1 345 ? -14.234 -4.991 -16.236 1.00 95.19 345 ASP A CA 1
ATOM 2623 C C . ASP A 1 345 ? -14.567 -6.489 -16.065 1.00 95.19 345 ASP A C 1
ATOM 2625 O O . ASP A 1 345 ? -13.762 -7.405 -16.289 1.00 95.19 345 ASP A O 1
ATOM 2629 N N . LYS A 1 346 ? -15.776 -6.750 -15.558 1.00 92.12 346 LYS A N 1
ATOM 2630 C CA . LYS A 1 346 ? -16.271 -8.086 -15.200 1.00 92.12 346 LYS A CA 1
ATOM 2631 C C . LYS A 1 346 ? -16.407 -8.963 -16.433 1.00 92.12 346 LYS A C 1
ATOM 2633 O O . LYS A 1 346 ? -16.189 -10.179 -16.347 1.00 92.12 346 LYS A O 1
ATOM 2638 N N . ASN A 1 347 ? -16.830 -8.380 -17.550 1.00 93.69 347 ASN A N 1
ATOM 2639 C CA . ASN A 1 347 ? -17.088 -9.109 -18.784 1.00 93.69 347 ASN A CA 1
ATOM 2640 C C . ASN A 1 347 ? -15.807 -9.295 -19.643 1.00 93.69 347 ASN A C 1
ATOM 2642 O O . ASN A 1 347 ? -15.777 -10.196 -20.492 1.00 93.69 347 ASN A O 1
ATOM 2646 N N . LYS A 1 348 ? -14.735 -8.546 -19.336 1.00 95.56 348 LYS A N 1
ATOM 2647 C CA . LYS A 1 348 ? -13.412 -8.549 -19.983 1.00 95.56 348 LYS A CA 1
ATOM 2648 C C . LYS A 1 348 ? -13.428 -8.080 -21.434 1.00 95.56 348 LYS A C 1
ATOM 2650 O O . LYS A 1 348 ? -12.703 -8.644 -22.265 1.00 95.56 348 LYS A O 1
ATOM 2655 N N . ASP A 1 349 ? -14.265 -7.105 -21.758 1.00 97.06 349 ASP A N 1
ATOM 2656 C CA . ASP A 1 349 ? -14.354 -6.511 -23.094 1.00 97.06 349 ASP A CA 1
ATOM 2657 C C . ASP A 1 349 ? -13.415 -5.309 -23.287 1.00 97.06 349 ASP A C 1
ATOM 2659 O O . ASP A 1 349 ? -13.206 -4.877 -24.427 1.00 97.06 349 ASP A O 1
ATOM 2663 N N . GLY A 1 350 ? -12.744 -4.870 -22.218 1.00 96.06 350 GLY A N 1
ATOM 2664 C CA . GLY A 1 350 ? -11.736 -3.818 -22.246 1.00 96.06 350 GLY A CA 1
ATOM 2665 C C . GLY A 1 350 ? -12.281 -2.409 -22.026 1.00 96.06 350 GLY A C 1
ATOM 2666 O O . GLY A 1 350 ? -11.503 -1.462 -22.183 1.00 96.06 350 GLY A O 1
ATOM 2667 N N . VAL A 1 351 ? -13.555 -2.266 -21.659 1.00 97.56 351 VAL A N 1
ATOM 2668 C CA . VAL A 1 351 ? -14.175 -1.019 -21.191 1.00 97.56 351 VAL A CA 1
ATOM 2669 C C . VAL A 1 351 ? -14.950 -1.285 -19.895 1.00 97.56 351 VAL A C 1
ATOM 2671 O O . VAL A 1 351 ? -15.279 -2.423 -19.602 1.00 97.56 351 VAL A O 1
ATOM 2674 N N . ILE A 1 352 ? -15.199 -0.253 -19.088 1.00 96.19 352 ILE A N 1
ATOM 2675 C CA . ILE A 1 352 ? -16.065 -0.346 -17.904 1.00 96.19 352 ILE A CA 1
ATOM 2676 C C . ILE A 1 352 ? -17.370 0.376 -18.221 1.00 96.19 352 ILE A C 1
ATOM 2678 O O . ILE A 1 352 ? -17.375 1.598 -18.391 1.00 96.19 352 ILE A O 1
ATOM 2682 N N . ASP A 1 353 ? -18.471 -0.371 -18.270 1.00 96.38 353 ASP A N 1
ATOM 2683 C CA . ASP A 1 353 ? -19.790 0.162 -18.625 1.00 96.38 353 ASP A CA 1
ATOM 2684 C C . ASP A 1 353 ? -20.686 0.465 -17.401 1.00 96.38 353 ASP A C 1
ATOM 2686 O O . ASP A 1 353 ? -20.361 0.217 -16.232 1.00 96.38 353 ASP A O 1
ATOM 2690 N N . SER A 1 354 ? -21.877 1.007 -17.671 1.00 94.56 354 SER A N 1
ATOM 2691 C CA . SER A 1 354 ? -22.881 1.334 -16.641 1.00 94.56 354 SER A CA 1
ATOM 2692 C C . SER A 1 354 ? -23.457 0.134 -15.863 1.00 94.56 354 SER A C 1
ATOM 2694 O O . SER A 1 354 ? -24.139 0.336 -14.857 1.00 94.56 354 SER A O 1
ATOM 2696 N N . ASN A 1 355 ? -23.221 -1.105 -16.309 1.00 92.38 355 ASN A N 1
ATOM 2697 C CA . ASN A 1 355 ? -23.592 -2.327 -15.586 1.00 92.38 355 ASN A CA 1
ATOM 2698 C C . ASN A 1 355 ? -22.476 -2.793 -14.636 1.00 92.38 355 ASN A C 1
ATOM 2700 O O . ASN A 1 355 ? -22.725 -3.572 -13.709 1.00 92.38 355 ASN A O 1
ATOM 2704 N N . GLU A 1 356 ? -21.246 -2.352 -14.873 1.00 93.12 356 GLU A N 1
ATOM 2705 C CA . GLU A 1 356 ? -20.058 -2.763 -14.130 1.00 93.12 356 GLU A CA 1
ATOM 2706 C C . GLU A 1 356 ? -19.709 -1.803 -12.994 1.00 93.12 356 GLU A C 1
ATOM 2708 O O . GLU A 1 356 ? -19.269 -2.250 -11.927 1.00 93.12 356 GLU A O 1
ATOM 2713 N N . THR A 1 357 ? -20.002 -0.513 -13.170 1.00 91.19 357 THR A N 1
ATOM 2714 C CA . THR A 1 357 ? -19.775 0.528 -12.162 1.00 91.19 357 THR A CA 1
ATOM 2715 C C . THR A 1 357 ? -21.003 1.422 -11.926 1.00 91.19 357 THR A C 1
ATOM 2717 O O . THR A 1 357 ? -22.079 1.197 -12.471 1.00 91.19 357 THR A O 1
ATOM 2720 N N . ASN A 1 358 ? -20.892 2.408 -11.030 1.00 86.75 358 ASN A N 1
ATOM 2721 C CA . ASN A 1 358 ? -21.953 3.388 -10.791 1.00 86.75 358 ASN A CA 1
ATOM 2722 C C . ASN A 1 358 ? -21.864 4.572 -11.777 1.00 86.75 358 ASN A C 1
ATOM 2724 O O . ASN A 1 358 ? -20.814 4.867 -12.342 1.00 86.75 358 ASN A O 1
ATOM 2728 N N . ALA A 1 359 ? -22.978 5.288 -11.957 1.00 87.94 359 ALA A N 1
ATOM 2729 C CA . ALA A 1 359 ? -23.057 6.409 -12.900 1.00 87.94 359 ALA A CA 1
ATOM 2730 C C . ALA A 1 359 ? -22.100 7.573 -12.568 1.00 87.94 359 ALA A C 1
ATOM 2732 O O . ALA A 1 359 ? -21.692 8.306 -13.468 1.00 87.94 359 ALA A O 1
ATOM 2733 N N . GLN A 1 360 ? -21.745 7.739 -11.290 1.00 85.62 360 GLN A N 1
ATOM 2734 C CA . GLN A 1 360 ? -20.824 8.783 -10.847 1.00 85.62 360 GLN A CA 1
ATOM 2735 C C . GLN A 1 360 ? -19.411 8.522 -11.378 1.00 85.62 360 GLN A C 1
ATOM 2737 O O . GLN A 1 360 ? -18.814 9.406 -11.974 1.00 85.62 360 GLN A O 1
ATOM 2742 N N . MET A 1 361 ? -18.926 7.284 -11.265 1.00 87.75 361 MET A N 1
ATOM 2743 C CA . MET A 1 361 ? -17.609 6.896 -11.764 1.00 87.75 361 MET A CA 1
ATOM 2744 C C . MET A 1 361 ? -17.490 7.067 -13.279 1.00 87.75 361 MET A C 1
ATOM 2746 O O . MET A 1 361 ? -16.462 7.540 -13.749 1.00 87.75 361 MET A O 1
ATOM 2750 N N . ILE A 1 362 ? -18.547 6.741 -14.032 1.00 91.38 362 ILE A N 1
ATOM 2751 C CA . ILE A 1 362 ? -18.596 7.024 -15.475 1.00 91.38 362 ILE A CA 1
ATOM 2752 C C . ILE A 1 362 ? -18.485 8.529 -15.704 1.00 91.38 362 ILE A C 1
ATOM 2754 O O . ILE A 1 362 ? -17.612 8.965 -16.434 1.00 91.38 362 ILE A O 1
ATOM 2758 N N . THR A 1 363 ? -19.288 9.335 -15.010 1.00 90.75 363 THR A N 1
ATOM 2759 C CA . THR A 1 363 ? -19.259 10.802 -15.155 1.00 90.75 363 THR A CA 1
ATOM 2760 C C . THR A 1 363 ? -17.885 11.408 -14.846 1.00 90.75 363 THR A C 1
ATOM 2762 O O . THR A 1 363 ? -17.487 12.375 -15.492 1.00 90.75 363 THR A O 1
ATOM 2765 N N . ASP A 1 364 ? -17.170 10.854 -13.868 1.00 86.50 364 ASP A N 1
ATOM 2766 C CA . ASP A 1 364 ? -15.890 11.392 -13.406 1.00 86.50 364 ASP A CA 1
ATOM 2767 C C . ASP A 1 364 ? -14.699 10.925 -14.260 1.00 86.50 364 ASP A C 1
ATOM 2769 O O . ASP A 1 364 ? -13.679 11.615 -14.308 1.00 86.50 364 ASP A O 1
ATOM 2773 N N . MET A 1 365 ? -14.800 9.766 -14.922 1.00 93.19 365 MET A N 1
ATOM 2774 C CA . MET A 1 365 ? -13.669 9.136 -15.617 1.00 93.19 365 MET A CA 1
ATOM 2775 C C . MET A 1 365 ? -13.810 9.056 -17.140 1.00 93.19 365 MET A C 1
ATOM 2777 O O . MET A 1 365 ? -12.779 8.972 -17.802 1.00 93.19 365 MET A O 1
ATOM 2781 N N . ASP A 1 366 ? -15.027 9.102 -17.686 1.00 95.31 366 ASP A N 1
ATOM 2782 C CA . ASP A 1 366 ? -15.320 9.082 -19.129 1.00 95.31 366 ASP A CA 1
ATOM 2783 C C . ASP A 1 366 ? -14.958 10.439 -19.759 1.00 95.31 366 ASP A C 1
ATOM 2785 O O . ASP A 1 366 ? -15.748 11.389 -19.808 1.00 95.31 366 ASP A O 1
ATOM 2789 N N . GLY A 1 367 ? -13.701 10.561 -20.180 1.00 92.19 367 GLY A N 1
ATOM 2790 C CA . GLY A 1 367 ? -13.133 11.809 -20.678 1.00 92.19 367 GLY A CA 1
ATOM 2791 C C . GLY A 1 367 ? -13.645 12.174 -22.068 1.00 92.19 367 GLY A C 1
ATOM 2792 O O . GLY A 1 367 ? -13.706 13.363 -22.411 1.00 92.19 367 GLY A O 1
ATOM 2793 N N . ASP A 1 368 ? -14.019 11.179 -22.872 1.00 95.12 368 ASP A N 1
ATOM 2794 C CA . ASP A 1 368 ? -14.527 11.373 -24.227 1.00 95.12 368 ASP A CA 1
ATOM 2795 C C . ASP A 1 368 ? -16.066 11.387 -24.339 1.00 95.12 368 ASP A C 1
ATOM 2797 O O . ASP A 1 368 ? -16.598 11.790 -25.382 1.00 95.12 368 ASP A O 1
ATOM 2801 N N . ASN A 1 369 ? -16.772 11.140 -23.231 1.00 95.69 369 ASN A N 1
ATOM 2802 C CA . ASN A 1 369 ? -18.234 11.069 -23.111 1.00 95.69 369 ASN A CA 1
ATOM 2803 C C . ASN A 1 369 ? -18.852 9.969 -23.991 1.00 95.69 369 ASN A C 1
ATOM 2805 O O . ASN A 1 369 ? -19.940 10.158 -24.559 1.00 95.69 369 ASN A O 1
ATOM 2809 N N . SER A 1 370 ? -18.152 8.850 -24.163 1.00 96.06 370 SER A N 1
ATOM 2810 C CA . SER A 1 370 ? -18.649 7.696 -24.917 1.00 96.06 370 SER A CA 1
ATOM 2811 C C . SER A 1 370 ? -19.750 6.932 -24.177 1.00 96.06 370 SER A C 1
ATOM 2813 O O . SER A 1 370 ? -20.586 6.292 -24.824 1.00 96.06 370 SER A O 1
ATOM 2815 N N . GLY A 1 371 ? -19.817 7.070 -22.852 1.00 95.38 371 GLY A N 1
ATOM 2816 C CA . GLY A 1 371 ? -20.687 6.323 -21.948 1.00 95.38 371 GLY A CA 1
ATOM 2817 C C . GLY A 1 371 ? -20.023 5.094 -21.324 1.00 95.38 371 GLY A C 1
ATOM 2818 O O . GLY A 1 371 ? -20.647 4.475 -20.461 1.00 95.38 371 GLY A O 1
ATOM 2819 N N . ASP A 1 372 ? -18.790 4.780 -21.724 1.00 97.06 372 ASP A N 1
ATOM 2820 C CA . ASP A 1 372 ? -17.973 3.675 -21.227 1.00 97.06 372 ASP A CA 1
ATOM 2821 C C . ASP A 1 372 ? -16.593 4.231 -20.828 1.00 97.06 372 ASP A C 1
ATOM 2823 O O . ASP A 1 372 ? -16.117 5.178 -21.441 1.00 97.06 372 ASP A O 1
ATOM 2827 N N . ILE A 1 373 ? -15.939 3.666 -19.809 1.00 96.88 373 ILE A N 1
ATOM 2828 C CA . ILE A 1 373 ? -14.593 4.100 -19.395 1.00 96.88 373 ILE A CA 1
ATOM 2829 C C . ILE A 1 373 ? -13.569 3.137 -19.988 1.00 96.88 373 ILE A C 1
ATOM 2831 O O . ILE A 1 373 ? -13.517 1.966 -19.596 1.00 96.88 373 ILE A O 1
ATOM 2835 N N . ASP A 1 374 ? -12.714 3.603 -20.892 1.00 97.50 374 ASP A N 1
ATOM 2836 C CA . ASP A 1 374 ? -11.620 2.774 -21.393 1.00 97.50 374 ASP A CA 1
ATOM 2837 C C . ASP A 1 374 ? -10.433 2.703 -20.409 1.00 97.50 374 ASP A C 1
ATOM 2839 O O . ASP A 1 374 ? -10.326 3.436 -19.422 1.00 97.50 374 ASP A O 1
ATOM 2843 N N . ARG A 1 375 ? -9.493 1.783 -20.652 1.00 95.81 375 ARG A N 1
ATOM 2844 C CA . ARG A 1 375 ? -8.332 1.600 -19.762 1.00 95.81 375 ARG A CA 1
ATOM 2845 C C . ARG A 1 375 ? -7.444 2.844 -19.658 1.00 95.81 375 ARG A C 1
ATOM 2847 O O . ARG A 1 375 ? -6.799 3.044 -18.628 1.00 95.81 375 ARG A O 1
ATOM 2854 N N . ALA A 1 376 ? -7.330 3.637 -20.720 1.00 95.56 376 ALA A N 1
ATOM 2855 C CA . ALA A 1 376 ? -6.508 4.841 -20.710 1.00 95.56 376 ALA A CA 1
ATOM 2856 C C . ALA A 1 376 ? -7.177 5.950 -19.892 1.00 95.56 376 ALA A C 1
ATOM 2858 O O . ALA A 1 376 ? -6.504 6.591 -19.085 1.00 95.56 376 ALA A O 1
ATOM 2859 N N . GLU A 1 377 ? -8.484 6.124 -20.053 1.00 96.19 377 GLU A N 1
ATOM 2860 C CA . GLU A 1 377 ? -9.319 7.036 -19.273 1.00 96.19 377 GLU A CA 1
ATOM 2861 C C . GLU A 1 377 ? -9.320 6.673 -17.792 1.00 96.19 377 GLU A C 1
ATOM 2863 O O . GLU A 1 377 ? -9.051 7.524 -16.941 1.00 96.19 377 GLU A O 1
ATOM 2868 N N . PHE A 1 378 ? -9.505 5.388 -17.482 1.00 95.25 378 PHE A N 1
ATOM 2869 C CA . PHE A 1 378 ? -9.408 4.888 -16.120 1.00 95.25 378 PHE A CA 1
ATOM 2870 C C . PHE A 1 378 ? -8.040 5.201 -15.520 1.00 95.25 378 PHE A C 1
ATOM 2872 O O . PHE A 1 378 ? -7.958 5.797 -14.458 1.00 95.25 378 PHE A O 1
ATOM 2879 N N . LYS A 1 379 ? -6.939 4.881 -16.209 1.00 93.00 379 LYS A N 1
ATOM 2880 C CA . LYS A 1 379 ? -5.581 5.181 -15.720 1.00 93.00 379 LYS A CA 1
ATOM 2881 C C . LYS A 1 379 ? -5.315 6.665 -15.517 1.00 93.00 379 LYS A C 1
ATOM 2883 O O . LYS A 1 379 ? -4.570 7.023 -14.611 1.00 93.00 379 LYS A O 1
ATOM 2888 N N . ALA A 1 380 ? -5.864 7.510 -16.383 1.00 91.12 380 ALA A N 1
ATOM 2889 C CA . ALA A 1 380 ? -5.676 8.950 -16.295 1.00 91.12 380 ALA A CA 1
ATOM 2890 C C . ALA A 1 380 ? -6.387 9.549 -15.071 1.00 91.12 380 ALA A C 1
ATOM 2892 O O . ALA A 1 380 ? -5.877 10.503 -14.481 1.00 91.12 380 ALA A O 1
ATOM 2893 N N . ASN A 1 381 ? -7.529 8.972 -14.684 1.00 89.31 381 ASN A N 1
ATOM 2894 C CA . ASN A 1 381 ? -8.397 9.499 -13.631 1.00 89.31 381 ASN A CA 1
ATOM 2895 C C . ASN A 1 381 ? -8.378 8.676 -12.327 1.00 89.31 381 ASN A C 1
ATOM 2897 O O . ASN A 1 381 ? -8.861 9.141 -11.297 1.00 89.31 381 ASN A O 1
ATOM 2901 N N . TYR A 1 382 ? -7.792 7.476 -12.323 1.00 90.44 382 TYR A N 1
ATOM 2902 C CA . TYR A 1 382 ? -7.671 6.624 -11.143 1.00 90.44 382 TYR A CA 1
ATOM 2903 C C . TYR A 1 382 ? -6.528 7.100 -10.247 1.00 90.44 382 TYR A C 1
ATOM 2905 O O . TYR A 1 382 ? -5.378 6.672 -10.367 1.00 90.44 382 TYR A O 1
ATOM 2913 N N . LYS A 1 383 ? -6.865 8.019 -9.341 1.00 87.88 383 LYS A N 1
ATOM 2914 C CA . LYS A 1 383 ? -5.926 8.655 -8.417 1.00 87.88 383 LYS A CA 1
ATOM 2915 C C . LYS A 1 383 ? -6.384 8.466 -6.969 1.00 87.88 383 LYS A C 1
ATOM 2917 O O . LYS A 1 383 ? -6.961 9.372 -6.368 1.00 87.88 383 LYS A O 1
ATOM 2922 N N . PRO A 1 384 ? -6.156 7.275 -6.396 1.00 83.94 384 PRO A N 1
ATOM 2923 C CA . PRO A 1 384 ? -6.691 6.933 -5.082 1.00 83.94 384 PRO A CA 1
ATOM 2924 C C . PRO A 1 384 ? -6.110 7.812 -3.957 1.00 83.94 384 PRO A C 1
ATOM 2926 O O . PRO A 1 384 ? -6.830 8.126 -3.014 1.00 83.94 384 PRO A O 1
ATOM 2929 N N . ALA A 1 385 ? -4.867 8.288 -4.099 1.00 83.81 385 ALA A N 1
ATOM 2930 C CA . ALA A 1 385 ? -4.256 9.233 -3.161 1.00 83.81 385 ALA A CA 1
ATOM 2931 C C . ALA A 1 385 ? -4.951 10.604 -3.182 1.00 83.81 385 ALA A C 1
ATOM 2933 O O . ALA A 1 385 ? -5.313 11.111 -2.129 1.00 83.81 385 ALA A O 1
ATOM 2934 N N . GLU A 1 386 ? -5.217 11.166 -4.370 1.00 87.62 386 GLU A N 1
ATOM 2935 C CA . GLU A 1 386 ? -5.958 12.434 -4.507 1.00 87.62 386 GLU A CA 1
ATOM 2936 C C . GLU A 1 386 ? -7.356 12.340 -3.883 1.00 87.62 386 GLU A C 1
ATOM 2938 O O . GLU A 1 386 ? -7.826 13.286 -3.259 1.00 87.62 386 GLU A O 1
ATOM 2943 N N . HIS A 1 387 ? -8.025 11.194 -4.012 1.00 84.00 387 HIS A N 1
ATOM 2944 C CA . HIS A 1 387 ? -9.341 11.005 -3.409 1.00 84.00 387 HIS A CA 1
ATOM 2945 C C . HIS A 1 387 ? -9.299 10.998 -1.873 1.00 84.00 387 HIS A C 1
ATOM 2947 O O . HIS A 1 387 ? -10.155 11.619 -1.247 1.00 84.00 387 HIS A O 1
ATOM 2953 N N . GLU A 1 388 ? -8.328 10.315 -1.256 1.00 86.31 388 GLU A N 1
ATOM 2954 C CA . GLU A 1 388 ? -8.168 10.361 0.206 1.00 86.31 388 GLU A CA 1
ATOM 2955 C C . GLU A 1 388 ? -7.694 11.730 0.693 1.00 86.31 388 GLU A C 1
ATOM 2957 O O . GLU A 1 388 ? -8.199 12.215 1.703 1.00 86.31 388 GLU A O 1
ATOM 2962 N N . PHE A 1 389 ? -6.812 12.391 -0.057 1.00 91.19 389 PHE A N 1
ATOM 2963 C CA . PHE A 1 389 ? -6.394 13.760 0.220 1.00 91.19 389 PHE A CA 1
ATOM 2964 C C . PHE A 1 389 ? -7.600 14.703 0.293 1.00 91.19 389 PHE A C 1
ATOM 2966 O O . PHE A 1 389 ? -7.821 15.348 1.311 1.00 91.19 389 PHE A O 1
ATOM 2973 N N . ASN A 1 390 ? -8.462 14.689 -0.729 1.00 88.12 390 ASN A N 1
ATOM 2974 C CA . ASN A 1 390 ? -9.653 15.544 -0.796 1.00 88.12 390 ASN A CA 1
ATOM 2975 C C . ASN A 1 390 ? -10.690 15.263 0.310 1.00 88.12 390 ASN A C 1
ATOM 2977 O O . ASN A 1 390 ? -11.564 16.091 0.556 1.00 88.12 390 ASN A O 1
ATOM 2981 N N . LYS A 1 391 ? -10.656 14.090 0.959 1.00 88.88 391 LYS A N 1
ATOM 2982 C CA . LYS A 1 391 ? -11.500 13.821 2.137 1.00 88.88 391 LYS A CA 1
ATOM 2983 C C . LYS A 1 391 ? -10.970 14.500 3.394 1.00 88.88 391 LYS A C 1
ATOM 2985 O O . LYS A 1 391 ? -11.759 14.818 4.286 1.00 88.88 391 LYS A O 1
ATOM 2990 N N . LEU A 1 392 ? -9.651 14.625 3.490 1.00 91.25 392 LEU A N 1
ATOM 2991 C CA . LEU A 1 392 ? -8.966 15.219 4.629 1.00 91.25 392 LEU A CA 1
ATOM 2992 C C . LEU A 1 392 ? -8.897 16.740 4.486 1.00 91.25 392 LEU A C 1
ATOM 2994 O O . LEU A 1 392 ? -9.209 17.420 5.457 1.00 91.25 392 LEU A O 1
ATOM 2998 N N . ASP A 1 393 ? -8.632 17.247 3.280 1.00 94.06 393 ASP A N 1
ATOM 2999 C CA . ASP A 1 393 ? -8.705 18.666 2.902 1.00 94.06 393 ASP A CA 1
ATOM 3000 C C . ASP A 1 393 ? -10.175 19.144 2.855 1.00 94.06 393 ASP A C 1
ATOM 3002 O O . ASP A 1 393 ? -10.809 19.324 1.807 1.00 94.06 393 ASP A O 1
ATOM 3006 N N . LYS A 1 394 ? -10.768 19.277 4.046 1.00 93.25 394 LYS A N 1
ATOM 3007 C CA . LYS A 1 394 ? -12.181 19.627 4.253 1.00 93.25 394 LYS A CA 1
ATOM 3008 C C . LYS A 1 394 ? -12.500 21.008 3.709 1.00 93.25 394 LYS A C 1
ATOM 3010 O O . LYS A 1 394 ? -13.655 21.270 3.354 1.00 93.25 394 LYS A O 1
ATOM 3015 N N . ASN A 1 395 ? -11.523 21.906 3.731 1.00 91.56 395 ASN A N 1
ATOM 3016 C CA . ASN A 1 395 ? -11.703 23.289 3.333 1.00 91.56 395 ASN A CA 1
ATOM 3017 C C . ASN A 1 395 ? -11.359 23.532 1.842 1.00 91.56 395 ASN A C 1
ATOM 3019 O O . ASN A 1 395 ? -11.798 24.541 1.276 1.00 91.56 395 ASN A O 1
ATOM 3023 N N . SER A 1 396 ? -10.728 22.550 1.190 1.00 94.19 396 SER A N 1
ATOM 3024 C CA . SER A 1 396 ? -10.345 22.527 -0.225 1.00 94.19 396 SER A CA 1
ATOM 3025 C C . SER A 1 396 ? -9.346 23.622 -0.609 1.00 94.19 396 SER A C 1
ATOM 3027 O O . SER A 1 396 ? -9.451 24.198 -1.702 1.00 94.19 396 SER A O 1
ATOM 3029 N N . ASP A 1 397 ? -8.409 23.954 0.280 1.00 95.25 397 ASP A N 1
ATOM 3030 C CA . ASP A 1 397 ? -7.322 24.901 0.002 1.00 95.25 397 ASP A CA 1
ATOM 3031 C C . ASP A 1 397 ? -6.064 24.234 -0.570 1.00 95.25 397 ASP A C 1
ATOM 3033 O O . ASP A 1 397 ? -5.156 24.942 -1.021 1.00 95.25 397 ASP A O 1
ATOM 3037 N N . GLY A 1 398 ? -6.067 22.904 -0.693 1.00 93.75 398 GLY A N 1
ATOM 3038 C CA . GLY A 1 398 ? -5.011 22.126 -1.326 1.00 93.75 398 GLY A CA 1
ATOM 3039 C C . GLY A 1 398 ? -3.889 21.715 -0.380 1.00 93.75 398 GLY A C 1
ATOM 3040 O O . GLY A 1 398 ? -2.860 21.244 -0.871 1.00 93.75 398 GLY A O 1
ATOM 3041 N N . VAL A 1 399 ? -4.079 21.876 0.930 1.00 96.69 399 VAL A N 1
ATOM 3042 C CA . VAL A 1 399 ? -3.176 21.417 1.990 1.00 96.69 399 VAL A CA 1
ATOM 3043 C C . VAL A 1 399 ? -4.00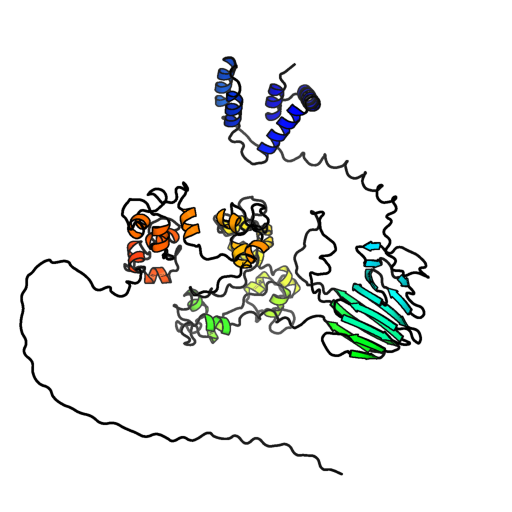0 20.783 3.114 1.00 96.69 399 VAL A C 1
ATOM 3045 O O . VAL A 1 399 ? -5.176 21.081 3.261 1.00 96.69 399 VAL A O 1
ATOM 3048 N N . ILE A 1 400 ? -3.414 19.868 3.881 1.00 95.31 400 ILE A N 1
ATOM 3049 C CA . ILE A 1 400 ? -4.040 19.263 5.061 1.00 95.31 400 ILE A CA 1
ATOM 3050 C C . ILE A 1 400 ? -3.376 19.865 6.292 1.00 95.31 400 ILE A C 1
ATOM 3052 O O . ILE A 1 400 ? -2.186 19.647 6.519 1.00 95.31 400 ILE A O 1
ATOM 3056 N N . ASP A 1 401 ? -4.140 20.587 7.107 1.00 96.62 401 ASP A N 1
ATOM 3057 C CA . ASP A 1 401 ? -3.630 21.211 8.331 1.00 96.62 401 ASP A CA 1
ATOM 3058 C C . ASP A 1 401 ? -3.952 20.415 9.620 1.00 96.62 401 ASP A C 1
ATOM 3060 O O . ASP A 1 401 ? -4.638 19.388 9.631 1.00 96.62 401 ASP A O 1
ATOM 3064 N N . SER A 1 402 ? -3.463 20.917 10.759 1.00 94.50 402 SER A N 1
ATOM 3065 C CA . SER A 1 402 ? -3.716 20.337 12.095 1.00 94.50 402 SER A CA 1
ATOM 3066 C C . SER A 1 402 ? -5.189 20.340 12.556 1.00 94.50 402 SER A C 1
ATOM 3068 O O . SER A 1 402 ? -5.524 19.670 13.536 1.00 94.50 402 SER A O 1
ATOM 3070 N N . ASN A 1 403 ? -6.084 21.076 11.887 1.00 93.94 403 ASN A N 1
ATOM 3071 C CA . ASN A 1 403 ? -7.534 21.029 12.120 1.00 93.94 403 ASN A CA 1
ATOM 3072 C C . ASN A 1 403 ? -8.219 19.949 11.263 1.00 93.94 403 ASN A C 1
ATOM 3074 O O . ASN A 1 403 ? -9.355 19.541 11.539 1.00 93.94 403 ASN A O 1
ATOM 3078 N N . GLU A 1 404 ? -7.550 19.503 10.207 1.00 94.94 404 GLU A N 1
ATOM 3079 C CA . GLU A 1 404 ? -8.064 18.573 9.211 1.00 94.94 404 GLU A CA 1
ATOM 3080 C C . GLU A 1 404 ? -7.619 17.134 9.461 1.00 94.94 404 GLU A C 1
ATOM 3082 O O . GLU A 1 404 ? -8.456 16.226 9.356 1.00 94.94 404 GLU A O 1
ATOM 3087 N N . ALA A 1 405 ? -6.371 16.936 9.899 1.00 92.31 405 ALA A N 1
ATOM 3088 C CA . ALA A 1 405 ? -5.800 15.632 10.229 1.00 92.31 405 ALA A CA 1
ATOM 3089 C C . ALA A 1 405 ? -5.073 15.606 11.593 1.00 92.31 405 ALA A C 1
ATOM 3091 O O . ALA A 1 405 ? -4.661 16.643 12.113 1.00 92.31 405 ALA A O 1
ATOM 3092 N N . PRO A 1 406 ? -4.895 14.417 12.211 1.00 91.25 406 PRO A N 1
ATOM 3093 C CA . PRO A 1 406 ? -4.144 14.284 13.458 1.00 91.25 406 PRO A CA 1
ATOM 3094 C C . PRO A 1 406 ? -2.693 14.758 13.319 1.00 91.25 406 PRO A C 1
ATOM 3096 O O . PRO A 1 406 ? -2.032 14.423 12.340 1.00 91.25 406 PRO A O 1
ATOM 3099 N N . GLN A 1 407 ? -2.155 15.413 14.355 1.00 86.81 407 GLN A N 1
ATOM 3100 C CA . GLN A 1 407 ? -0.785 15.951 14.350 1.00 86.81 407 GLN A CA 1
ATOM 3101 C C . GLN A 1 407 ? 0.285 14.912 13.983 1.00 86.81 407 GLN A C 1
ATOM 3103 O O . GLN A 1 407 ? 1.263 15.249 13.330 1.00 86.81 407 GLN A O 1
ATOM 3108 N N . LYS A 1 408 ? 0.092 13.642 14.364 1.00 88.00 408 LYS A N 1
ATOM 3109 C CA . LYS A 1 408 ? 0.999 12.556 13.971 1.00 88.00 408 LYS A CA 1
ATOM 3110 C C . LYS A 1 408 ? 1.092 12.415 12.449 1.00 88.00 408 LYS A C 1
ATOM 3112 O O . LYS A 1 408 ? 2.180 12.264 11.929 1.00 88.00 408 LYS A O 1
ATOM 3117 N N . MET A 1 409 ? -0.038 12.484 11.747 1.00 90.75 409 MET A N 1
ATOM 3118 C CA . MET A 1 409 ? -0.056 12.387 10.290 1.00 90.75 409 MET A CA 1
ATOM 3119 C C . MET A 1 409 ? 0.640 13.587 9.649 1.00 90.75 409 MET A C 1
ATOM 3121 O O . MET A 1 409 ? 1.383 13.389 8.700 1.00 90.75 409 MET A O 1
ATOM 3125 N N . ILE A 1 410 ? 0.428 14.794 10.188 1.00 93.44 410 ILE A N 1
ATOM 3126 C CA . ILE A 1 410 ? 1.143 15.993 9.734 1.00 93.44 410 ILE A CA 1
ATOM 3127 C C . ILE A 1 410 ? 2.648 15.771 9.876 1.00 93.44 410 ILE A C 1
ATOM 3129 O O . ILE A 1 410 ? 3.361 15.835 8.892 1.00 93.44 410 ILE A O 1
ATOM 3133 N N . ASN A 1 411 ? 3.117 15.377 11.060 1.00 88.31 411 ASN A N 1
ATOM 3134 C CA . ASN A 1 411 ? 4.542 15.144 11.303 1.00 88.31 411 ASN A CA 1
ATOM 3135 C C . ASN A 1 411 ? 5.144 14.032 10.425 1.00 88.31 411 ASN A C 1
ATOM 3137 O O . ASN A 1 411 ? 6.304 14.127 10.047 1.00 88.31 411 ASN A O 1
ATOM 3141 N N . ASP A 1 412 ? 4.379 12.974 10.146 1.00 88.44 412 ASP A N 1
ATOM 3142 C CA . ASP A 1 412 ? 4.851 11.835 9.357 1.00 88.44 412 ASP A CA 1
ATOM 3143 C C . ASP A 1 412 ? 4.943 12.176 7.848 1.00 88.44 412 ASP A C 1
ATOM 3145 O O . ASP A 1 412 ? 5.620 11.463 7.112 1.00 88.44 412 ASP A O 1
ATOM 3149 N N . PHE A 1 413 ? 4.185 13.173 7.364 1.00 93.38 413 PHE A N 1
ATOM 3150 C CA . PHE A 1 413 ? 3.982 13.434 5.929 1.00 93.38 413 PHE A CA 1
ATOM 3151 C C . PHE A 1 413 ? 4.510 14.811 5.475 1.00 93.38 413 PHE A C 1
ATOM 3153 O O . PHE A 1 413 ? 4.746 14.977 4.284 1.00 93.38 413 PHE A O 1
ATOM 3160 N N . ASP A 1 414 ? 4.688 15.772 6.387 1.00 95.56 414 ASP A N 1
ATOM 3161 C CA . ASP A 1 414 ? 5.194 17.136 6.145 1.00 95.56 414 ASP A CA 1
ATOM 3162 C C . ASP A 1 414 ? 6.725 17.123 5.958 1.00 95.56 414 ASP A C 1
ATOM 3164 O O . ASP A 1 414 ? 7.505 17.336 6.894 1.00 95.56 414 ASP A O 1
ATOM 3168 N N . ASP A 1 415 ? 7.160 16.813 4.734 1.00 91.00 415 ASP A N 1
ATOM 3169 C CA . ASP A 1 415 ? 8.575 16.674 4.369 1.00 91.00 415 ASP A CA 1
ATOM 3170 C C . ASP A 1 415 ? 9.335 18.004 4.444 1.00 91.00 415 ASP A C 1
ATOM 3172 O O . ASP A 1 415 ? 10.552 18.017 4.679 1.00 91.00 415 ASP A O 1
ATOM 3176 N N . ASP A 1 416 ? 8.652 19.126 4.202 1.00 91.94 416 ASP A N 1
ATOM 3177 C CA . ASP A 1 416 ? 9.270 20.451 4.185 1.00 91.94 416 ASP A CA 1
ATOM 3178 C C . ASP A 1 416 ? 9.135 21.233 5.506 1.00 91.94 416 ASP A C 1
ATOM 3180 O O . ASP A 1 416 ? 9.734 22.310 5.653 1.00 91.94 416 ASP A O 1
ATOM 3184 N N . SER A 1 417 ? 8.472 20.636 6.504 1.00 93.31 417 SER A N 1
ATOM 3185 C CA . SER A 1 417 ? 8.218 21.201 7.834 1.00 93.31 417 SER A CA 1
ATOM 3186 C C . SER A 1 417 ? 7.467 22.538 7.784 1.00 93.31 417 SER A C 1
ATOM 3188 O O . SER A 1 417 ? 7.740 23.449 8.584 1.00 93.31 417 SER A O 1
ATOM 3190 N N . SER A 1 418 ? 6.558 22.692 6.823 1.00 93.88 418 SER A N 1
ATOM 3191 C CA . SER A 1 418 ? 5.703 23.874 6.666 1.00 93.88 418 SER A CA 1
ATOM 3192 C C . SER A 1 418 ? 4.624 23.970 7.749 1.00 93.88 418 SER A C 1
ATOM 3194 O O . SER A 1 418 ? 4.229 25.084 8.124 1.00 93.88 418 SER A O 1
ATOM 3196 N N . GLY A 1 419 ? 4.252 22.838 8.351 1.00 91.00 419 GLY A N 1
ATOM 3197 C CA . GLY A 1 419 ? 3.170 22.694 9.322 1.00 91.00 419 GLY A CA 1
ATOM 3198 C C . GLY A 1 419 ? 1.835 22.269 8.702 1.00 91.00 419 GLY A C 1
ATOM 3199 O O . GLY A 1 419 ? 0.836 22.186 9.426 1.00 91.00 419 GLY A O 1
ATOM 3200 N N . ASP A 1 420 ? 1.818 22.008 7.400 1.00 96.06 420 ASP A N 1
ATOM 3201 C CA . ASP A 1 420 ? 0.703 21.530 6.593 1.00 96.06 420 ASP A CA 1
ATOM 3202 C C . ASP A 1 420 ? 1.205 20.478 5.589 1.00 96.06 420 ASP A C 1
ATOM 3204 O O . ASP A 1 420 ? 2.383 20.439 5.277 1.00 96.06 420 ASP A O 1
ATOM 3208 N N . VAL A 1 421 ? 0.335 19.569 5.140 1.00 94.81 421 VAL A N 1
ATOM 3209 C CA . VAL A 1 421 ? 0.705 18.490 4.205 1.00 94.81 421 VAL A CA 1
ATOM 3210 C C . VAL A 1 421 ? 0.044 18.742 2.862 1.00 94.81 421 VAL A C 1
ATOM 3212 O O . VAL A 1 421 ? -1.183 18.671 2.755 1.00 94.81 421 VAL A O 1
ATOM 3215 N N . ASP A 1 422 ? 0.824 18.998 1.819 1.00 96.88 422 ASP A N 1
ATOM 3216 C CA . ASP A 1 422 ? 0.297 19.176 0.468 1.00 96.88 422 ASP A CA 1
ATOM 3217 C C . ASP A 1 422 ? -0.002 17.839 -0.239 1.00 96.88 422 ASP A C 1
ATOM 3219 O O . ASP A 1 422 ? 0.270 16.738 0.250 1.00 96.88 422 ASP A O 1
ATOM 3223 N N . LEU A 1 423 ? -0.620 17.902 -1.421 1.00 92.88 423 LEU A N 1
ATOM 3224 C CA . LEU A 1 423 ? -0.974 16.695 -2.172 1.00 92.88 423 LEU A CA 1
ATOM 3225 C C . LEU A 1 423 ? 0.253 15.862 -2.589 1.00 92.88 423 LEU A C 1
ATOM 3227 O O . LEU A 1 423 ? 0.153 14.635 -2.702 1.00 92.88 423 LEU A O 1
ATOM 3231 N N . ALA A 1 424 ? 1.387 16.500 -2.884 1.00 90.81 424 ALA A N 1
ATOM 3232 C CA . ALA A 1 424 ? 2.594 15.805 -3.314 1.00 90.81 424 ALA A CA 1
ATOM 3233 C C . ALA A 1 424 ? 3.228 15.049 -2.143 1.00 90.81 424 ALA A C 1
ATOM 3235 O O . ALA A 1 424 ? 3.540 13.866 -2.293 1.00 90.81 424 ALA A O 1
ATOM 3236 N N . GLU A 1 425 ? 3.331 15.705 -0.993 1.00 94.31 425 GLU A N 1
ATOM 3237 C CA . GLU A 1 425 ? 3.749 15.140 0.291 1.00 94.31 425 GLU A CA 1
ATOM 3238 C C . GLU A 1 425 ? 2.834 13.988 0.707 1.00 94.31 425 GLU A C 1
ATOM 3240 O O . GLU A 1 425 ? 3.286 12.858 0.926 1.00 94.31 425 GLU A O 1
ATOM 3245 N N . PHE A 1 426 ? 1.517 14.212 0.663 1.00 92.94 426 PHE A N 1
ATOM 3246 C CA . PHE A 1 426 ? 0.545 13.165 0.939 1.00 92.94 426 PHE A CA 1
ATOM 3247 C C . PHE A 1 426 ? 0.712 11.976 0.004 1.00 92.94 426 PHE A C 1
ATOM 3249 O O . PHE A 1 426 ? 0.762 10.840 0.455 1.00 92.94 426 PHE A O 1
ATOM 3256 N N . THR A 1 427 ? 0.851 12.202 -1.300 1.00 87.69 427 THR A N 1
ATOM 3257 C CA . THR A 1 427 ? 1.011 11.110 -2.272 1.00 87.69 427 THR A CA 1
ATOM 3258 C C . THR A 1 427 ? 2.333 10.355 -2.094 1.00 87.69 427 THR A C 1
ATOM 3260 O O . THR A 1 427 ? 2.385 9.157 -2.381 1.00 87.69 427 THR A O 1
ATOM 3263 N N . ALA A 1 428 ? 3.396 11.020 -1.633 1.00 86.56 428 ALA A N 1
ATOM 3264 C CA . ALA A 1 428 ? 4.698 10.399 -1.396 1.00 86.56 428 ALA A CA 1
ATOM 3265 C C . ALA A 1 428 ? 4.671 9.422 -0.209 1.00 86.56 428 ALA A C 1
ATOM 3267 O O . ALA A 1 428 ? 5.270 8.342 -0.285 1.00 86.56 428 ALA A O 1
ATOM 3268 N N . HIS A 1 429 ? 3.933 9.770 0.847 1.00 85.31 429 HIS A N 1
ATOM 3269 C CA . HIS A 1 429 ? 3.891 9.009 2.102 1.00 85.31 429 HIS A CA 1
ATOM 3270 C C . HIS A 1 429 ? 2.661 8.126 2.262 1.00 85.31 429 HIS A C 1
ATOM 3272 O O . HIS A 1 429 ? 2.694 7.126 2.988 1.00 85.31 429 HIS A O 1
ATOM 3278 N N . TRP A 1 430 ? 1.582 8.434 1.543 1.00 87.00 430 TRP A N 1
ATOM 3279 C CA . TRP A 1 430 ? 0.346 7.676 1.599 1.00 87.00 430 TRP A CA 1
ATOM 3280 C C . TRP A 1 430 ? 0.542 6.282 1.012 1.00 87.00 430 TRP A C 1
ATOM 3282 O O . TRP A 1 430 ? 0.473 6.030 -0.193 1.00 87.00 430 TRP A O 1
ATOM 3292 N N . LYS A 1 431 ? 0.757 5.334 1.919 1.00 79.31 431 LYS A N 1
ATOM 3293 C CA . LYS A 1 431 ? 0.619 3.909 1.661 1.00 79.31 431 LYS A CA 1
ATOM 3294 C C . LYS A 1 431 ? -0.790 3.528 2.077 1.00 79.31 431 LYS A C 1
ATOM 3296 O O . LYS A 1 431 ? -1.109 3.620 3.263 1.00 79.31 431 LYS A O 1
ATOM 3301 N N . PRO A 1 432 ? -1.632 3.080 1.144 1.00 60.44 432 PRO A N 1
ATOM 3302 C CA . PRO A 1 432 ? -2.985 2.660 1.465 1.00 60.44 432 PRO A CA 1
ATOM 3303 C C . PRO A 1 432 ? -2.835 1.497 2.411 1.00 60.44 432 PRO A C 1
ATOM 3305 O O . PRO A 1 432 ? -2.289 0.454 2.034 1.00 60.44 432 PRO A O 1
ATOM 3308 N N . GLN A 1 433 ? -3.234 1.696 3.663 1.00 48.75 433 GLN A N 1
ATOM 3309 C CA . GLN A 1 433 ? -3.259 0.578 4.574 1.00 48.75 433 GLN A CA 1
ATOM 3310 C C . GLN A 1 433 ? -4.210 -0.440 3.940 1.00 48.75 433 GLN A C 1
ATOM 3312 O O . GLN A 1 433 ? -5.354 -0.080 3.636 1.00 48.75 433 GLN A O 1
ATOM 3317 N N . PRO A 1 434 ? -3.768 -1.690 3.680 1.00 41.19 434 PRO A N 1
ATOM 3318 C CA . PRO A 1 434 ? -4.737 -2.736 3.396 1.00 41.19 434 PRO A CA 1
ATOM 3319 C C . PRO A 1 434 ? -5.753 -2.678 4.536 1.00 41.19 434 PRO A C 1
ATOM 3321 O O . PRO A 1 434 ? -5.318 -2.411 5.662 1.00 41.19 434 PRO A O 1
ATOM 3324 N N . PRO A 1 435 ? -7.064 -2.851 4.271 1.00 38.09 435 PRO A N 1
ATOM 3325 C CA . PRO A 1 435 ? -8.076 -2.773 5.312 1.00 38.09 435 PRO A CA 1
ATOM 3326 C C . PRO A 1 435 ? -7.566 -3.584 6.491 1.00 38.09 435 PRO A C 1
ATOM 3328 O O . PRO A 1 435 ? -7.378 -4.799 6.376 1.00 38.09 435 PRO A O 1
ATOM 3331 N N . GLN A 1 436 ? -7.214 -2.879 7.569 1.00 39.03 436 GLN A N 1
ATOM 3332 C CA . GLN A 1 436 ? -6.803 -3.526 8.790 1.00 39.03 436 GLN A CA 1
ATOM 3333 C C . GLN A 1 436 ? -8.054 -4.280 9.205 1.00 39.03 436 GLN A C 1
ATOM 3335 O O . GLN A 1 436 ? -9.039 -3.680 9.635 1.00 39.03 436 GLN A O 1
ATOM 3340 N N . GLY A 1 437 ? -8.066 -5.592 8.960 1.00 35.25 437 GLY A N 1
ATOM 3341 C CA . GLY A 1 437 ? -9.072 -6.451 9.553 1.00 35.25 437 GLY A CA 1
ATOM 3342 C C . GLY A 1 437 ? -9.110 -6.118 11.046 1.00 35.25 437 GLY A C 1
ATOM 3343 O O . GLY A 1 437 ? -8.038 -5.871 11.612 1.00 35.25 437 GLY A O 1
ATOM 3344 N N . PRO A 1 438 ? -10.296 -6.042 11.674 1.00 35.19 438 PRO A N 1
ATOM 3345 C CA . PRO A 1 438 ? -10.411 -5.695 13.081 1.00 35.19 438 PRO A CA 1
ATOM 3346 C C . PRO A 1 438 ? -9.407 -6.518 13.880 1.00 35.19 438 PRO A C 1
ATOM 3348 O O . PRO A 1 438 ? -9.409 -7.751 13.808 1.00 35.19 438 PRO A O 1
ATOM 3351 N N . GLY A 1 439 ? -8.497 -5.822 14.565 1.00 33.31 439 GLY A N 1
ATOM 3352 C CA . GLY A 1 439 ? -7.431 -6.453 15.323 1.00 33.31 439 GLY A CA 1
ATOM 3353 C C . GLY A 1 439 ? -8.002 -7.539 16.242 1.00 33.31 439 GLY A C 1
ATOM 3354 O O . GLY A 1 439 ? -9.079 -7.353 16.822 1.00 33.31 439 GLY A O 1
ATOM 3355 N N . PRO A 1 440 ? -7.326 -8.692 16.374 1.00 30.39 440 PRO A N 1
ATOM 3356 C CA . PRO A 1 440 ? -7.758 -9.713 17.309 1.00 30.39 440 PRO A CA 1
ATOM 3357 C C . PRO A 1 440 ? -7.767 -9.101 18.712 1.00 30.39 440 PRO A C 1
ATOM 3359 O O . PRO A 1 440 ? -6.809 -8.446 19.120 1.00 30.39 440 PRO A O 1
ATOM 3362 N N . GLY A 1 441 ? -8.886 -9.288 19.415 1.00 31.78 441 GLY A N 1
ATOM 3363 C CA . GLY A 1 441 ? -9.127 -8.747 20.750 1.00 31.78 441 GLY A CA 1
ATOM 3364 C C . GLY A 1 441 ? -8.027 -9.075 21.774 1.00 31.78 441 GLY A C 1
ATOM 3365 O O . GLY A 1 441 ? -7.107 -9.846 21.494 1.00 31.78 441 GLY A O 1
ATOM 3366 N N . PRO A 1 442 ? -8.122 -8.504 22.988 1.00 31.30 442 PRO A N 1
ATOM 3367 C CA . PRO A 1 442 ? -7.065 -8.506 24.000 1.00 31.30 442 PRO A CA 1
ATOM 3368 C C . PRO A 1 442 ? -6.737 -9.939 24.439 1.00 31.30 442 PRO A C 1
ATOM 3370 O O . PRO A 1 442 ? -7.366 -10.516 25.324 1.00 31.30 442 PRO A O 1
ATOM 3373 N N . GLY A 1 443 ? -5.768 -10.542 23.754 1.00 32.59 443 GLY A N 1
ATOM 3374 C CA . GLY A 1 443 ? -5.569 -11.985 23.791 1.00 32.59 443 GLY A CA 1
ATOM 3375 C C . GLY A 1 443 ? -4.379 -12.472 22.969 1.00 32.59 443 GLY A C 1
ATOM 3376 O O . GLY A 1 443 ? -4.475 -13.501 22.318 1.00 32.59 443 GLY A O 1
ATOM 3377 N N . GLY A 1 444 ? -3.254 -11.753 23.016 1.00 39.50 444 GLY A N 1
ATOM 3378 C CA . GLY A 1 444 ? -1.913 -12.324 22.858 1.00 39.50 444 GLY A CA 1
ATOM 3379 C C . GLY A 1 444 ? -1.530 -12.913 21.498 1.00 39.50 444 GLY A C 1
ATOM 3380 O O . GLY A 1 444 ? -1.435 -14.130 21.364 1.00 39.50 444 GLY A O 1
ATOM 3381 N N . GLN A 1 445 ? -1.092 -12.054 20.577 1.00 37.50 445 GLN A N 1
ATOM 3382 C CA . GLN A 1 445 ? 0.127 -12.303 19.801 1.00 37.50 445 GLN A CA 1
ATOM 3383 C C . GLN A 1 445 ? 0.936 -11.004 19.773 1.00 37.50 445 GLN A C 1
ATOM 3385 O O . GLN A 1 445 ? 0.451 -9.976 19.318 1.00 37.50 445 GLN A O 1
ATOM 3390 N N . GLN A 1 446 ? 2.136 -11.039 20.357 1.00 46.28 446 GLN A N 1
ATOM 3391 C CA . GLN A 1 446 ? 3.080 -9.923 20.317 1.00 46.28 446 GLN A CA 1
ATOM 3392 C C . GLN A 1 446 ? 3.428 -9.649 18.848 1.00 46.28 446 GLN A C 1
ATOM 3394 O O . GLN A 1 446 ? 3.781 -10.592 18.137 1.00 46.28 446 GLN A O 1
ATOM 3399 N N . GLY A 1 447 ? 3.303 -8.390 18.410 1.00 50.53 447 GLY A N 1
ATOM 3400 C CA . GLY A 1 447 ? 3.768 -7.943 17.094 1.00 50.53 447 GLY A CA 1
ATOM 3401 C C . GLY A 1 447 ? 5.216 -8.361 16.851 1.00 50.53 447 GLY A C 1
ATOM 3402 O O . GLY A 1 447 ? 5.967 -8.607 17.807 1.00 50.53 447 GLY A O 1
ATOM 3403 N N . THR A 1 448 ? 5.602 -8.496 15.582 1.00 68.19 448 THR A N 1
ATOM 3404 C CA . THR A 1 448 ? 6.965 -8.921 15.251 1.00 68.19 448 THR A CA 1
ATOM 3405 C C . THR A 1 448 ? 7.982 -7.917 15.819 1.00 68.19 448 THR A C 1
ATOM 3407 O O . THR A 1 448 ? 7.625 -6.764 16.074 1.00 68.19 448 THR A O 1
ATOM 3410 N N . PRO A 1 449 ? 9.240 -8.319 16.080 1.00 68.69 449 PRO A N 1
ATOM 3411 C CA . PRO A 1 449 ? 10.270 -7.381 16.528 1.00 68.69 449 PRO A CA 1
ATOM 3412 C C . PRO A 1 449 ? 10.411 -6.172 15.596 1.00 68.69 449 PRO A C 1
ATOM 3414 O O . PRO A 1 449 ? 10.640 -5.072 16.073 1.00 68.69 449 PRO A O 1
ATOM 3417 N N . ASP A 1 450 ? 10.206 -6.374 14.294 1.00 76.19 450 ASP A N 1
ATOM 3418 C CA . ASP A 1 450 ? 10.184 -5.330 13.271 1.00 76.19 450 ASP A CA 1
ATOM 3419 C C . ASP A 1 450 ? 9.039 -4.328 13.496 1.00 76.19 450 ASP A C 1
ATOM 3421 O O . ASP A 1 450 ? 9.264 -3.126 13.440 1.00 76.19 450 ASP A O 1
ATOM 3425 N N . ASP A 1 451 ? 7.830 -4.802 13.819 1.00 74.69 451 ASP A N 1
ATOM 3426 C CA . ASP A 1 451 ? 6.682 -3.922 14.083 1.00 74.69 451 ASP A CA 1
ATOM 3427 C C . ASP A 1 451 ? 6.888 -3.081 15.349 1.00 74.69 451 ASP A C 1
ATOM 3429 O O . ASP A 1 451 ? 6.514 -1.914 15.386 1.00 74.69 451 ASP A O 1
ATOM 3433 N N . HIS A 1 452 ? 7.487 -3.670 16.391 1.00 68.31 452 HIS A N 1
ATOM 3434 C CA . HIS A 1 452 ? 7.814 -2.940 17.617 1.00 68.31 452 HIS A CA 1
ATOM 3435 C C . HIS A 1 452 ? 8.941 -1.935 17.403 1.00 68.31 452 HIS A C 1
ATOM 3437 O O . HIS A 1 452 ? 8.862 -0.837 17.938 1.00 68.31 452 HIS A O 1
ATOM 3443 N N . PHE A 1 453 ? 9.965 -2.303 16.632 1.00 79.56 453 PHE A N 1
ATOM 3444 C CA . PHE A 1 453 ? 11.064 -1.404 16.306 1.00 79.56 453 PHE A CA 1
ATOM 3445 C C . PHE A 1 453 ? 10.551 -0.184 15.542 1.00 79.56 453 PHE A C 1
ATOM 3447 O O . PHE A 1 453 ? 10.725 0.932 16.004 1.00 79.56 453 PHE A O 1
ATOM 3454 N N . ASN A 1 454 ? 9.793 -0.400 14.464 1.00 78.31 454 ASN A N 1
ATOM 3455 C CA . ASN A 1 454 ? 9.218 0.680 13.653 1.00 78.31 454 ASN A CA 1
ATOM 3456 C C . ASN A 1 454 ? 8.210 1.554 14.420 1.00 78.31 454 ASN A C 1
ATOM 3458 O O . ASN A 1 454 ? 7.845 2.627 13.958 1.00 78.31 454 ASN A O 1
ATOM 3462 N N . HIS A 1 455 ? 7.677 1.069 15.544 1.00 71.56 455 HIS A N 1
ATOM 3463 C CA . HIS A 1 455 ? 6.800 1.866 16.399 1.00 71.56 455 HIS A CA 1
ATOM 3464 C C . HIS A 1 455 ? 7.577 2.778 17.355 1.00 71.56 455 HIS A C 1
ATOM 3466 O O . HIS A 1 455 ? 7.031 3.782 17.808 1.00 71.56 455 HIS A O 1
ATOM 3472 N N . LEU A 1 456 ? 8.811 2.397 17.689 1.00 77.88 456 LEU A N 1
ATOM 3473 C CA . LEU A 1 456 ? 9.706 3.154 18.558 1.00 77.88 456 LEU A CA 1
ATOM 3474 C C . LEU A 1 456 ? 10.615 4.094 17.753 1.00 77.88 456 LEU A C 1
ATOM 3476 O O . LEU A 1 456 ? 10.954 5.145 18.273 1.00 77.88 456 LEU A O 1
ATOM 3480 N N . ASP A 1 457 ? 10.953 3.732 16.514 1.00 80.50 457 ASP A N 1
ATOM 3481 C CA . ASP A 1 457 ? 11.761 4.512 15.564 1.00 80.50 457 ASP A CA 1
ATOM 3482 C C . ASP A 1 457 ? 10.880 5.609 14.950 1.00 80.50 457 ASP A C 1
ATOM 3484 O O . ASP A 1 457 ? 10.251 5.441 13.898 1.00 80.50 457 ASP A O 1
ATOM 3488 N N . LEU A 1 458 ? 10.720 6.698 15.702 1.00 73.31 458 LEU A N 1
ATOM 3489 C CA . LEU A 1 458 ? 9.786 7.776 15.391 1.00 73.31 458 LEU A CA 1
ATOM 3490 C C . LEU A 1 458 ? 10.280 8.608 14.213 1.00 73.31 458 LEU A C 1
ATOM 3492 O O . LEU A 1 458 ? 9.461 9.135 13.461 1.00 73.31 458 LEU A O 1
ATOM 3496 N N . ASN A 1 459 ? 11.596 8.742 14.063 1.00 71.12 459 ASN A N 1
ATOM 3497 C CA . ASN A 1 459 ? 12.206 9.517 12.987 1.00 71.12 459 ASN A CA 1
ATOM 3498 C C . ASN A 1 459 ? 12.522 8.663 11.732 1.00 71.12 459 ASN A C 1
ATOM 3500 O O . ASN A 1 459 ? 12.897 9.220 10.698 1.00 71.12 459 ASN A O 1
ATOM 3504 N N . SER A 1 460 ? 12.307 7.341 11.799 1.00 83.94 460 SER A N 1
ATOM 3505 C CA . SER A 1 460 ? 12.535 6.368 10.721 1.00 83.94 460 SER A CA 1
ATOM 3506 C C . SER A 1 460 ? 13.976 6.333 10.203 1.00 83.94 460 SER A C 1
ATOM 3508 O O . SER A 1 460 ? 14.206 6.034 9.021 1.00 83.94 460 SER A O 1
ATOM 3510 N N . ASP A 1 461 ? 14.951 6.647 11.054 1.00 80.12 461 ASP A N 1
ATOM 3511 C CA . ASP A 1 461 ? 16.370 6.618 10.698 1.00 80.12 461 ASP A CA 1
ATOM 3512 C C . ASP A 1 461 ? 16.992 5.213 10.807 1.00 80.12 461 ASP A C 1
ATOM 3514 O O . ASP A 1 461 ? 18.087 4.976 10.282 1.00 80.12 461 ASP A O 1
ATOM 3518 N N . GLY A 1 462 ? 16.248 4.247 11.356 1.00 84.12 462 GLY A N 1
ATOM 3519 C CA . GLY A 1 462 ? 16.657 2.852 11.486 1.00 84.12 462 GLY A CA 1
ATOM 3520 C C . GLY A 1 462 ? 17.421 2.541 12.773 1.00 84.12 462 GLY A C 1
ATOM 3521 O O . GLY A 1 462 ? 17.938 1.419 12.906 1.00 84.12 462 GLY A O 1
ATOM 3522 N N . GLU A 1 463 ? 17.480 3.487 13.706 1.00 90.94 463 GLU A N 1
ATOM 3523 C CA . GLU A 1 463 ? 18.084 3.378 15.030 1.00 90.94 463 GLU A CA 1
ATOM 3524 C C . GLU A 1 463 ? 17.083 3.845 16.106 1.00 90.94 463 GLU A C 1
ATOM 3526 O O . GLU A 1 463 ? 16.141 4.563 15.817 1.00 90.94 463 GLU A O 1
ATOM 3531 N N . LEU A 1 464 ? 17.232 3.376 17.350 1.00 84.81 464 LEU A N 1
ATOM 3532 C CA . LEU A 1 464 ? 16.457 3.880 18.492 1.00 84.81 464 LEU A CA 1
ATOM 3533 C C . LEU A 1 464 ? 17.383 4.618 19.441 1.00 84.81 464 LEU A C 1
ATOM 3535 O O . LEU A 1 464 ? 18.237 3.990 20.078 1.00 84.81 464 LEU A O 1
ATOM 3539 N N . ASP A 1 465 ? 17.212 5.926 19.565 1.00 87.56 465 ASP A N 1
ATOM 3540 C CA . ASP A 1 465 ? 18.066 6.750 20.417 1.00 87.56 465 ASP A CA 1
ATOM 3541 C C . ASP A 1 465 ? 17.430 7.087 21.781 1.00 87.56 465 ASP A C 1
ATOM 3543 O O . ASP A 1 465 ? 16.325 6.672 22.135 1.00 87.56 465 ASP A O 1
ATOM 3547 N N . SER A 1 466 ? 18.157 7.852 22.602 1.00 84.75 466 SER A N 1
ATOM 3548 C CA . SER A 1 466 ? 17.716 8.225 23.959 1.00 84.75 466 SER A CA 1
ATOM 3549 C C . SER A 1 466 ? 16.477 9.131 24.017 1.00 84.75 466 SER A C 1
ATOM 3551 O O . SER A 1 466 ? 15.955 9.384 25.106 1.00 84.75 466 SER A O 1
ATOM 3553 N N . THR A 1 467 ? 16.036 9.661 22.876 1.00 77.75 467 THR A N 1
ATOM 3554 C CA . THR A 1 467 ? 14.801 10.439 22.731 1.00 77.75 467 THR A CA 1
ATOM 3555 C C . THR A 1 467 ? 13.597 9.550 22.420 1.00 77.75 467 THR A C 1
ATOM 3557 O O . THR A 1 467 ? 12.471 9.924 22.749 1.00 77.75 467 THR A O 1
ATOM 3560 N N . GLU A 1 468 ? 13.837 8.357 21.878 1.00 75.62 468 GLU A N 1
ATOM 3561 C CA . GLU A 1 468 ? 12.822 7.395 21.439 1.00 75.62 468 GLU A CA 1
ATOM 3562 C C . GLU A 1 468 ? 12.614 6.257 22.440 1.00 75.62 468 GLU A C 1
ATOM 3564 O O . GLU A 1 468 ? 11.491 5.785 22.646 1.00 75.62 468 GLU A O 1
ATOM 3569 N N . VAL A 1 469 ? 13.686 5.837 23.119 1.00 79.88 469 VAL A N 1
ATOM 3570 C CA . VAL A 1 469 ? 13.655 4.758 24.109 1.00 79.88 469 VAL A CA 1
ATOM 3571 C C . VAL A 1 469 ? 14.345 5.144 25.423 1.00 79.88 469 VAL A C 1
ATOM 3573 O O . VAL A 1 469 ? 15.281 5.944 25.443 1.00 79.88 469 VAL A O 1
ATOM 3576 N N . PRO A 1 470 ? 13.923 4.570 26.569 1.00 75.50 470 PRO A N 1
ATOM 3577 C CA . PRO A 1 470 ? 14.591 4.806 27.846 1.00 75.50 470 PRO A CA 1
ATOM 3578 C C . PRO A 1 470 ? 16.072 4.410 27.803 1.00 75.50 470 PRO A C 1
ATOM 3580 O O . PRO A 1 470 ? 16.424 3.360 27.270 1.00 75.50 470 PRO A O 1
ATOM 3583 N N . GLY A 1 471 ? 16.945 5.183 28.457 1.00 70.62 471 GLY A N 1
ATOM 3584 C CA . GLY A 1 471 ? 18.394 4.922 28.457 1.00 70.62 471 GLY A CA 1
ATOM 3585 C C . GLY A 1 471 ? 18.817 3.559 29.034 1.00 70.62 471 GLY A C 1
ATOM 3586 O O . GLY A 1 471 ? 19.889 3.055 28.699 1.00 70.62 471 GLY A O 1
ATOM 3587 N N . SER A 1 472 ? 17.977 2.924 29.858 1.00 72.69 472 SER A N 1
ATOM 3588 C CA . SER A 1 472 ? 18.180 1.538 30.306 1.00 72.69 472 SER A CA 1
ATOM 3589 C C . SER A 1 472 ? 18.082 0.538 29.154 1.00 72.69 472 SER A C 1
ATOM 3591 O O . SER A 1 472 ? 18.876 -0.392 29.084 1.00 72.69 472 SER A O 1
ATOM 3593 N N . MET A 1 473 ? 17.178 0.777 28.203 1.00 74.62 473 MET A N 1
ATOM 3594 C CA . MET A 1 473 ? 17.024 -0.047 27.008 1.00 74.62 473 MET A CA 1
ATOM 3595 C C . MET A 1 473 ? 18.259 0.042 26.110 1.00 74.62 473 MET A C 1
ATOM 3597 O O . MET A 1 473 ? 18.727 -0.982 25.625 1.00 74.62 473 MET A O 1
ATOM 3601 N N . ILE A 1 474 ? 18.831 1.241 25.964 1.00 77.44 474 ILE A N 1
ATOM 3602 C CA . ILE A 1 474 ? 20.093 1.447 25.239 1.00 77.44 474 ILE A CA 1
ATOM 3603 C C . ILE A 1 474 ? 21.215 0.697 25.953 1.00 77.44 474 ILE A C 1
ATOM 3605 O O . ILE A 1 474 ? 21.878 -0.131 25.353 1.00 77.44 474 ILE A O 1
ATOM 3609 N N . THR A 1 475 ? 21.356 0.875 27.268 1.00 78.25 475 THR A N 1
ATOM 3610 C CA . THR A 1 475 ? 22.411 0.206 28.054 1.00 78.25 475 THR A CA 1
ATOM 3611 C C . THR A 1 475 ? 22.377 -1.326 27.943 1.00 78.25 475 THR A C 1
ATOM 3613 O O . THR A 1 475 ? 23.426 -1.968 27.990 1.00 78.25 475 THR A O 1
ATOM 3616 N N . ASP A 1 476 ? 21.188 -1.912 27.805 1.00 74.69 476 ASP A N 1
ATOM 3617 C CA . ASP A 1 476 ? 21.000 -3.363 27.754 1.00 74.69 476 ASP A CA 1
ATOM 3618 C C . ASP A 1 476 ? 21.108 -3.965 26.345 1.00 74.69 476 ASP A C 1
ATOM 3620 O O . ASP A 1 476 ? 21.294 -5.181 26.227 1.00 74.69 476 ASP A O 1
ATOM 3624 N N . MET A 1 477 ? 20.930 -3.158 25.293 1.00 81.12 477 MET A N 1
ATOM 3625 C CA . MET A 1 477 ? 20.719 -3.645 23.920 1.00 81.12 477 MET A CA 1
ATOM 3626 C C . MET A 1 477 ? 21.705 -3.062 22.901 1.00 81.12 477 MET A C 1
ATOM 3628 O O . MET A 1 477 ? 21.886 -3.683 21.860 1.00 81.12 477 MET A O 1
ATOM 3632 N N . ASP A 1 478 ? 22.358 -1.939 23.202 1.00 88.12 478 ASP A N 1
ATOM 3633 C CA . ASP A 1 478 ? 23.434 -1.317 22.415 1.00 88.12 478 ASP A CA 1
ATOM 3634 C C . ASP A 1 478 ? 24.737 -2.133 22.563 1.00 88.12 478 ASP A C 1
ATOM 3636 O O . ASP A 1 478 ? 25.616 -1.850 23.389 1.00 88.12 478 ASP A O 1
ATOM 3640 N N . ASP A 1 479 ? 24.821 -3.233 21.807 1.00 83.81 479 ASP A N 1
ATOM 3641 C CA . ASP A 1 479 ? 25.928 -4.193 21.860 1.00 83.81 479 ASP A CA 1
ATOM 3642 C C . ASP A 1 479 ? 27.238 -3.575 21.343 1.00 83.81 479 ASP A C 1
ATOM 3644 O O . ASP A 1 479 ? 28.328 -4.006 21.751 1.00 83.81 479 ASP A O 1
ATOM 3648 N N . ASP A 1 480 ? 27.156 -2.597 20.435 1.00 84.56 480 ASP A N 1
ATOM 3649 C CA . ASP A 1 480 ? 28.322 -1.908 19.879 1.00 84.56 480 ASP A CA 1
ATOM 3650 C C . ASP A 1 480 ? 28.710 -0.609 20.624 1.00 84.56 480 ASP A C 1
ATOM 3652 O O . ASP A 1 480 ? 29.819 -0.093 20.421 1.00 84.56 480 ASP A O 1
ATOM 3656 N N . SER A 1 481 ? 27.888 -0.184 21.591 1.00 87.94 481 SER A N 1
ATOM 3657 C CA . SER A 1 481 ? 28.072 0.984 22.463 1.00 87.94 481 SER A CA 1
ATOM 3658 C C . SER A 1 481 ? 28.145 2.315 21.707 1.00 87.94 481 SER A C 1
ATOM 3660 O O . SER A 1 481 ? 28.937 3.197 22.079 1.00 87.94 481 SER A O 1
ATOM 3662 N N . ASN A 1 482 ? 27.374 2.458 20.629 1.00 83.69 482 ASN A N 1
ATOM 3663 C CA . ASN A 1 482 ? 27.332 3.667 19.805 1.00 83.69 482 ASN A CA 1
ATOM 3664 C C . ASN A 1 482 ? 26.346 4.739 20.323 1.00 83.69 482 ASN A C 1
ATOM 3666 O O . ASN A 1 482 ? 26.440 5.895 19.901 1.00 83.69 482 ASN A O 1
ATOM 3670 N N . GLY A 1 483 ? 25.494 4.401 21.296 1.00 84.31 483 GLY A N 1
ATOM 3671 C CA . GLY A 1 483 ? 24.506 5.288 21.909 1.00 84.31 483 GLY A CA 1
ATOM 3672 C C . GLY A 1 483 ? 23.091 5.201 21.326 1.00 84.31 483 GLY A C 1
ATOM 3673 O O . GLY A 1 483 ? 22.238 5.978 21.762 1.00 84.31 483 GLY A O 1
ATOM 3674 N N . SER A 1 484 ? 22.831 4.283 20.398 1.00 88.94 484 SER A N 1
ATOM 3675 C CA . SER A 1 484 ? 21.525 3.980 19.806 1.00 88.94 484 SER A CA 1
ATOM 3676 C C . SER A 1 484 ? 21.342 2.458 19.677 1.00 88.94 484 SER A C 1
ATOM 3678 O O . SER A 1 484 ? 22.272 1.681 19.868 1.00 88.94 484 SER A O 1
ATOM 3680 N N . ILE A 1 485 ? 20.115 1.990 19.436 1.00 87.31 485 ILE A N 1
ATOM 3681 C CA . ILE A 1 485 ? 19.818 0.562 19.247 1.00 87.31 485 ILE A CA 1
ATOM 3682 C C . ILE A 1 485 ? 19.431 0.342 17.791 1.00 87.31 485 ILE A C 1
ATOM 3684 O O . ILE A 1 485 ? 18.364 0.769 17.357 1.00 87.31 485 ILE A O 1
ATOM 3688 N N . SER A 1 486 ? 20.244 -0.386 17.037 1.00 91.06 486 SER A N 1
ATOM 3689 C CA . SER A 1 486 ? 19.891 -0.783 15.673 1.00 91.06 486 SER A CA 1
ATOM 3690 C C . SER A 1 486 ? 18.799 -1.861 15.652 1.00 91.06 486 SER A C 1
ATOM 3692 O O . SER A 1 486 ? 18.626 -2.648 16.589 1.00 91.06 486 SER A O 1
ATOM 3694 N N . LEU A 1 487 ? 18.107 -2.016 14.519 1.00 86.06 487 LEU A N 1
ATOM 3695 C CA . LEU A 1 487 ? 17.147 -3.116 14.324 1.00 86.06 487 LEU A CA 1
ATOM 3696 C C . LEU A 1 487 ? 17.773 -4.504 14.569 1.00 86.06 487 LEU A C 1
ATOM 3698 O O . LEU A 1 487 ? 17.091 -5.446 14.984 1.00 86.06 487 LEU A O 1
ATOM 3702 N N . ALA A 1 488 ? 19.070 -4.659 14.289 1.00 83.62 488 ALA A N 1
ATOM 3703 C CA . ALA A 1 488 ? 19.792 -5.906 14.516 1.00 83.62 488 ALA A CA 1
ATOM 3704 C C . ALA A 1 488 ? 19.971 -6.197 16.014 1.00 83.62 488 ALA A C 1
ATOM 3706 O O . ALA A 1 488 ? 19.721 -7.324 16.447 1.00 83.62 488 ALA A O 1
ATOM 3707 N N . GLU A 1 489 ? 20.343 -5.184 16.789 1.00 84.62 489 GLU A N 1
ATOM 3708 C CA . GLU A 1 489 ? 20.487 -5.230 18.248 1.00 84.62 489 GLU A CA 1
ATOM 3709 C C . GLU A 1 489 ? 19.144 -5.448 18.944 1.00 84.62 489 GLU A C 1
ATOM 3711 O O . GLU A 1 489 ? 18.998 -6.341 19.784 1.00 84.62 489 GLU A O 1
ATOM 3716 N N . PHE A 1 490 ? 18.109 -4.750 18.483 1.00 82.88 490 PHE A N 1
ATOM 3717 C CA . PHE A 1 490 ? 16.743 -4.932 18.958 1.00 82.88 490 PHE A CA 1
ATOM 3718 C C . PHE A 1 490 ? 16.222 -6.360 18.732 1.00 82.88 490 PHE A C 1
ATOM 3720 O O . PHE A 1 490 ? 15.559 -6.950 19.588 1.00 82.88 490 PHE A O 1
ATOM 3727 N N . LYS A 1 491 ? 16.559 -6.966 17.586 1.00 81.88 491 LYS A N 1
ATOM 3728 C CA . LYS A 1 491 ? 16.238 -8.372 17.279 1.00 81.88 491 LYS A CA 1
ATOM 3729 C C . LYS A 1 491 ? 17.076 -9.365 18.077 1.00 81.88 491 LYS A C 1
ATOM 3731 O O . LYS A 1 491 ? 16.593 -10.463 18.366 1.00 81.88 491 LYS A O 1
ATOM 3736 N N . ALA A 1 492 ? 18.321 -9.017 18.392 1.00 79.44 492 ALA A N 1
ATOM 3737 C CA . ALA A 1 492 ? 19.211 -9.848 19.194 1.00 79.44 492 ALA A CA 1
ATOM 3738 C C . ALA A 1 492 ? 18.752 -9.921 20.662 1.00 79.44 492 ALA A C 1
ATOM 3740 O O . ALA A 1 492 ? 18.882 -10.978 21.289 1.00 79.44 492 ALA A O 1
ATOM 3741 N N . HIS A 1 493 ? 18.124 -8.853 21.165 1.00 68.81 493 HIS A N 1
ATOM 3742 C CA . HIS A 1 493 ? 17.651 -8.725 22.545 1.00 68.81 493 HIS A CA 1
ATOM 3743 C C . HIS A 1 493 ? 16.151 -8.377 22.617 1.00 68.81 493 HIS A C 1
ATOM 3745 O O . HIS A 1 493 ? 15.797 -7.273 23.006 1.00 68.81 493 HIS A O 1
ATOM 3751 N N . PRO A 1 494 ? 15.216 -9.296 22.302 1.00 56.94 494 PRO A N 1
ATOM 3752 C CA . PRO A 1 494 ? 13.785 -8.993 22.397 1.00 56.94 494 PRO A CA 1
ATOM 3753 C C . PRO A 1 494 ? 13.409 -8.533 23.821 1.00 56.94 494 PRO A C 1
ATOM 3755 O O . PRO A 1 494 ? 13.929 -9.116 24.784 1.00 56.94 494 PRO A O 1
ATOM 3758 N N . PRO A 1 495 ? 12.493 -7.552 23.983 1.00 50.12 495 PRO A N 1
ATOM 3759 C CA . PRO A 1 495 ? 12.211 -6.926 25.270 1.00 50.12 495 PRO A CA 1
ATOM 3760 C C . PRO A 1 495 ? 11.826 -7.984 26.306 1.00 50.12 495 PRO A C 1
ATOM 3762 O O . PRO A 1 495 ? 10.777 -8.637 26.234 1.00 50.12 495 PRO A O 1
ATOM 3765 N N . LYS A 1 496 ? 12.717 -8.189 27.280 1.00 53.78 496 LYS A N 1
ATOM 3766 C CA . LYS A 1 496 ? 12.430 -9.023 28.445 1.00 53.78 496 LYS A CA 1
ATOM 3767 C C . LYS A 1 496 ? 11.418 -8.265 29.295 1.00 53.78 496 LYS A C 1
ATOM 3769 O O . LYS A 1 496 ? 11.506 -7.053 29.446 1.00 53.78 496 LYS A O 1
ATOM 3774 N N . LYS A 1 497 ? 10.440 -8.982 29.861 1.00 49.28 497 LYS A N 1
ATOM 3775 C CA . LYS A 1 497 ? 9.540 -8.395 30.866 1.00 49.28 497 LYS A CA 1
ATOM 3776 C C . LYS A 1 497 ? 10.407 -7.704 31.930 1.00 49.28 497 LYS A C 1
ATOM 3778 O O . LYS A 1 497 ? 11.335 -8.375 32.389 1.00 49.28 497 LYS A O 1
ATOM 3783 N N . PRO A 1 498 ? 10.114 -6.446 32.315 1.00 52.53 498 PRO A N 1
ATOM 3784 C CA . PRO A 1 498 ? 10.953 -5.706 33.247 1.00 52.53 498 PRO A CA 1
ATOM 3785 C C . PRO A 1 498 ? 11.141 -6.535 34.515 1.00 52.53 498 PRO A C 1
ATOM 3787 O O . PRO A 1 498 ? 10.171 -7.008 35.127 1.00 52.53 498 PRO A O 1
ATOM 3790 N N . ASN A 1 499 ? 12.402 -6.804 34.840 1.00 66.81 499 ASN A N 1
ATOM 3791 C CA . ASN A 1 499 ? 12.759 -7.542 36.033 1.00 66.81 499 ASN A CA 1
ATOM 3792 C C . ASN A 1 499 ? 12.601 -6.597 37.243 1.00 66.81 499 ASN A C 1
ATOM 3794 O O . ASN A 1 499 ? 12.838 -5.398 37.110 1.00 66.81 499 ASN A O 1
ATOM 3798 N N . PRO A 1 500 ? 12.168 -7.099 38.415 1.00 68.31 500 PRO A N 1
ATOM 3799 C CA . PRO A 1 500 ? 12.028 -6.286 39.623 1.00 68.31 500 PRO A CA 1
ATOM 3800 C C . PRO A 1 500 ? 13.273 -5.470 39.979 1.00 68.31 500 PRO A C 1
ATOM 3802 O O . PRO A 1 500 ? 13.133 -4.402 40.559 1.00 68.31 500 PRO A O 1
ATOM 3805 N N . ASP A 1 501 ? 14.473 -5.952 39.648 1.00 76.25 501 ASP A N 1
ATOM 3806 C CA . ASP A 1 501 ? 15.700 -5.207 39.922 1.00 76.25 501 ASP A CA 1
ATOM 3807 C C . ASP A 1 501 ? 15.798 -3.948 39.029 1.00 76.25 501 ASP A C 1
ATOM 3809 O O . ASP A 1 501 ? 16.117 -2.888 39.552 1.00 76.25 501 ASP A O 1
ATOM 3813 N N . ASP A 1 502 ? 15.413 -4.018 37.749 1.00 76.81 502 ASP A N 1
ATOM 3814 C CA . ASP A 1 502 ? 15.471 -2.878 36.813 1.00 76.81 502 ASP A CA 1
ATOM 3815 C C . ASP A 1 502 ? 14.370 -1.849 37.115 1.00 76.81 502 ASP A C 1
ATOM 3817 O O . ASP A 1 502 ? 14.568 -0.641 37.025 1.00 76.81 502 ASP A O 1
ATOM 3821 N N . ALA A 1 503 ? 13.184 -2.325 37.507 1.00 74.50 503 ALA A N 1
ATOM 3822 C CA . ALA A 1 503 ? 12.087 -1.454 37.920 1.00 74.50 503 ALA A CA 1
ATOM 3823 C C . ALA A 1 503 ? 12.382 -0.721 39.236 1.00 74.50 503 ALA A C 1
ATOM 3825 O O . ALA A 1 503 ? 11.956 0.418 39.400 1.00 74.50 503 ALA A O 1
ATOM 3826 N N . PHE A 1 504 ? 13.106 -1.366 40.154 1.00 81.44 504 PHE A N 1
ATOM 3827 C CA . PHE A 1 504 ? 13.587 -0.727 41.373 1.00 81.44 504 PHE A CA 1
ATOM 3828 C C . PHE A 1 504 ? 14.624 0.349 41.048 1.00 81.44 504 PHE A C 1
ATOM 3830 O O . PHE A 1 504 ? 14.474 1.485 41.480 1.00 81.44 504 PHE A O 1
ATOM 3837 N N . ASP A 1 505 ? 15.626 0.010 40.234 1.00 82.31 505 ASP A N 1
ATOM 3838 C CA . ASP A 1 505 ? 16.726 0.921 39.902 1.00 82.31 505 ASP A CA 1
ATOM 3839 C C . ASP A 1 505 ? 16.237 2.150 39.096 1.00 82.31 505 ASP A C 1
ATOM 3841 O O . ASP A 1 505 ? 16.810 3.228 39.208 1.00 82.31 505 ASP A O 1
ATOM 3845 N N . ASN A 1 506 ? 15.135 2.028 38.342 1.00 77.25 506 ASN A N 1
ATOM 3846 C CA . ASN A 1 506 ? 14.486 3.162 37.666 1.00 77.25 506 ASN A CA 1
ATOM 3847 C C . ASN A 1 506 ? 13.729 4.109 38.614 1.00 77.25 506 ASN A C 1
ATOM 3849 O O . ASN A 1 506 ? 13.513 5.270 38.266 1.00 77.25 506 ASN A O 1
ATOM 3853 N N . LEU A 1 507 ? 13.264 3.612 39.762 1.00 80.12 507 LEU A N 1
ATOM 3854 C CA . LEU A 1 507 ? 12.553 4.413 40.760 1.00 80.12 507 LEU A CA 1
ATOM 3855 C C . LEU A 1 507 ? 13.518 5.014 41.789 1.00 80.12 507 LEU A C 1
ATOM 3857 O O . LEU A 1 507 ? 13.262 6.111 42.271 1.00 80.12 507 LEU A O 1
ATOM 3861 N N . ASP A 1 508 ? 14.632 4.335 42.075 1.00 86.06 508 ASP A N 1
ATOM 3862 C CA . ASP A 1 508 ? 15.705 4.766 42.984 1.00 86.06 508 ASP A CA 1
ATOM 3863 C C . ASP A 1 508 ? 16.570 5.858 42.324 1.00 86.06 508 ASP A C 1
ATOM 3865 O O . ASP A 1 508 ? 17.733 5.664 41.951 1.00 86.06 508 ASP A O 1
ATOM 3869 N N . ALA A 1 509 ? 15.956 7.026 42.115 1.00 79.62 509 ALA A N 1
ATOM 3870 C CA . ALA A 1 509 ? 16.534 8.152 41.389 1.00 79.62 509 ALA A CA 1
ATOM 3871 C C . ALA A 1 509 ? 17.818 8.683 42.044 1.00 79.62 509 ALA A C 1
ATOM 3873 O O . ALA A 1 509 ? 18.688 9.231 41.356 1.00 79.62 509 ALA A O 1
ATOM 3874 N N . ASN A 1 510 ? 17.943 8.547 43.364 1.00 80.50 510 ASN A N 1
ATOM 3875 C CA . ASN A 1 510 ? 19.122 8.963 44.114 1.00 80.50 510 ASN A CA 1
ATOM 3876 C C . ASN A 1 510 ? 20.173 7.837 44.293 1.00 80.50 510 ASN A C 1
ATOM 3878 O O . ASN A 1 510 ? 21.312 8.130 44.681 1.00 80.50 510 ASN A O 1
ATOM 3882 N N . SER A 1 511 ? 19.827 6.593 43.938 1.00 86.88 511 SER A N 1
ATOM 3883 C CA . SER A 1 511 ? 20.668 5.390 43.987 1.00 86.88 511 SER A CA 1
ATOM 3884 C C . SER A 1 511 ? 21.187 5.027 45.384 1.00 86.88 511 SER A C 1
ATOM 3886 O O . SER A 1 511 ? 22.324 4.553 45.527 1.00 86.88 511 SER A O 1
ATOM 3888 N N . ASP A 1 512 ? 20.396 5.260 46.430 1.00 84.94 512 ASP A N 1
ATOM 3889 C CA . ASP A 1 512 ? 20.751 4.927 47.815 1.00 84.94 512 ASP A CA 1
ATOM 3890 C C . ASP A 1 512 ? 20.353 3.499 48.230 1.00 84.94 512 ASP A C 1
ATOM 3892 O O . ASP A 1 512 ? 20.746 3.026 49.307 1.00 84.94 512 ASP A O 1
ATOM 3896 N N . GLY A 1 513 ? 19.683 2.762 47.338 1.00 85.56 513 GLY A N 1
ATOM 3897 C CA . GLY A 1 513 ? 19.268 1.378 47.537 1.00 85.56 513 GLY A CA 1
ATOM 3898 C C . GLY A 1 513 ? 17.926 1.230 48.252 1.00 85.56 513 GLY A C 1
ATOM 3899 O O . GLY A 1 513 ? 17.604 0.116 48.699 1.00 85.56 513 GLY A O 1
ATOM 3900 N N . LYS A 1 514 ? 17.163 2.318 48.371 1.00 90.50 514 LYS A N 1
ATOM 3901 C CA . LYS A 1 514 ? 15.816 2.386 48.938 1.00 90.50 514 LYS A CA 1
ATOM 3902 C C . LYS A 1 514 ? 14.931 3.286 48.067 1.00 90.50 514 LYS A C 1
ATOM 3904 O O . LYS A 1 514 ? 15.432 4.076 47.290 1.00 90.50 514 LYS A O 1
ATOM 3909 N N . LEU A 1 515 ? 13.610 3.142 48.181 1.00 86.44 515 LEU A N 1
ATOM 3910 C CA . LEU A 1 515 ? 12.661 4.084 47.581 1.00 86.44 515 LEU A CA 1
ATOM 3911 C C . LEU A 1 515 ? 11.984 4.884 48.685 1.00 86.44 515 LEU A C 1
ATOM 3913 O O . LEU A 1 515 ? 11.262 4.311 49.508 1.00 86.44 515 LEU A O 1
ATOM 3917 N N . ASP A 1 516 ? 12.211 6.193 48.700 1.00 87.50 516 ASP A N 1
ATOM 3918 C CA . ASP A 1 516 ? 11.567 7.105 49.643 1.00 87.50 516 ASP A CA 1
ATOM 3919 C C . ASP A 1 516 ? 10.212 7.629 49.118 1.00 87.50 516 ASP A C 1
ATOM 3921 O O . ASP A 1 516 ? 9.734 7.263 48.046 1.00 87.50 516 ASP A O 1
ATOM 3925 N N . SER A 1 517 ? 9.560 8.522 49.867 1.00 85.06 517 SER A N 1
ATOM 3926 C CA . SER A 1 517 ? 8.273 9.120 49.469 1.00 85.06 517 SER A CA 1
ATOM 3927 C C . SER A 1 517 ? 8.321 10.057 48.253 1.00 85.06 517 SER A C 1
ATOM 3929 O O . SER A 1 517 ? 7.270 10.507 47.794 1.00 85.06 517 SER A O 1
ATOM 3931 N N . ASN A 1 518 ? 9.515 10.424 47.786 1.00 81.62 518 ASN A N 1
ATOM 3932 C CA . ASN A 1 518 ? 9.719 11.199 46.563 1.00 81.62 518 ASN A CA 1
ATOM 3933 C C . ASN A 1 518 ? 9.914 10.282 45.343 1.00 81.62 518 ASN A C 1
ATOM 3935 O O . ASN A 1 518 ? 9.643 10.710 44.223 1.00 81.62 518 ASN A O 1
ATOM 3939 N N . GLU A 1 519 ? 10.365 9.048 45.565 1.00 82.38 519 GLU A N 1
ATOM 3940 C CA . GLU A 1 519 ? 10.700 8.043 44.546 1.00 82.38 519 GLU A CA 1
ATOM 3941 C C . GLU A 1 519 ? 9.607 6.977 44.368 1.00 82.38 519 GLU A C 1
ATOM 3943 O O . GLU A 1 519 ? 9.382 6.479 43.264 1.00 82.38 519 GLU A O 1
ATOM 3948 N N . ALA A 1 520 ? 8.871 6.663 45.435 1.00 78.62 520 ALA A N 1
ATOM 3949 C CA . ALA A 1 520 ? 7.744 5.740 45.439 1.00 78.62 520 ALA A CA 1
ATOM 3950 C C . ALA A 1 520 ? 6.433 6.448 45.799 1.00 78.62 520 ALA A C 1
ATOM 3952 O O . ALA A 1 520 ? 6.360 7.274 46.712 1.00 78.62 520 ALA A O 1
ATOM 3953 N N . ASP A 1 521 ? 5.351 6.087 45.099 1.00 79.06 521 ASP A N 1
ATOM 3954 C CA . ASP A 1 521 ? 4.027 6.598 45.439 1.00 79.06 521 ASP A CA 1
ATOM 3955 C C . ASP A 1 521 ? 3.550 6.049 46.798 1.00 79.06 521 ASP A C 1
ATOM 3957 O O . ASP A 1 521 ? 3.999 5.018 47.309 1.00 79.06 521 ASP A O 1
ATOM 3961 N N . GLN A 1 522 ? 2.586 6.735 47.409 1.00 73.31 522 GLN A N 1
ATOM 3962 C CA . GLN A 1 522 ? 2.124 6.380 48.751 1.00 73.31 522 GLN A CA 1
ATOM 3963 C C . GLN A 1 522 ? 1.443 5.002 48.826 1.00 73.31 522 GLN A C 1
ATOM 3965 O O . GLN A 1 522 ? 1.273 4.453 49.913 1.00 73.31 522 GLN A O 1
ATOM 3970 N N . ARG A 1 523 ? 1.045 4.429 47.686 1.00 69.69 523 ARG A N 1
ATOM 3971 C CA . ARG A 1 523 ? 0.497 3.075 47.617 1.00 69.69 523 ARG A CA 1
ATOM 3972 C C . ARG A 1 523 ? 1.615 2.044 47.667 1.00 69.69 523 ARG A C 1
ATOM 3974 O O . ARG A 1 523 ? 1.471 1.073 48.394 1.00 69.69 523 ARG A O 1
ATOM 3981 N N . MET A 1 524 ? 2.704 2.264 46.941 1.00 75.38 524 MET A N 1
ATOM 3982 C CA . MET A 1 524 ? 3.887 1.414 47.004 1.00 75.38 524 MET A CA 1
ATOM 3983 C C . MET A 1 524 ? 4.439 1.377 48.420 1.00 75.38 524 MET A C 1
ATOM 3985 O O . MET A 1 524 ? 4.696 0.291 48.916 1.00 75.38 524 MET A O 1
ATOM 3989 N N . LEU A 1 525 ? 4.500 2.519 49.108 1.00 78.25 525 LEU A N 1
ATOM 3990 C CA . LEU A 1 525 ? 4.869 2.538 50.524 1.00 78.25 525 LEU A CA 1
ATOM 3991 C C . LEU A 1 525 ? 3.912 1.666 51.352 1.00 78.25 525 LEU A C 1
ATOM 3993 O O . LEU A 1 525 ? 4.348 0.744 52.016 1.00 78.25 525 LEU A O 1
ATOM 3997 N N . ASN A 1 526 ? 2.595 1.849 51.245 1.00 75.94 526 ASN A N 1
ATOM 3998 C CA . ASN A 1 526 ? 1.648 1.052 52.041 1.00 75.94 526 ASN A CA 1
ATOM 3999 C C . ASN A 1 526 ? 1.629 -0.454 51.715 1.00 75.94 526 ASN A C 1
ATOM 4001 O O . ASN A 1 526 ? 1.291 -1.257 52.584 1.00 75.94 526 ASN A O 1
ATOM 4005 N N . ASP A 1 527 ? 1.895 -0.821 50.462 1.00 74.94 527 ASP A N 1
ATOM 4006 C CA . ASP A 1 527 ? 1.775 -2.196 49.983 1.00 74.94 527 ASP A CA 1
ATOM 4007 C C . ASP A 1 527 ? 3.112 -2.962 50.098 1.00 74.94 527 ASP A C 1
ATOM 4009 O O . ASP A 1 527 ? 3.085 -4.192 50.137 1.00 74.94 527 ASP A O 1
ATOM 4013 N N . PHE A 1 528 ? 4.261 -2.267 50.075 1.00 78.44 528 PHE A N 1
ATOM 4014 C CA . PHE A 1 528 ? 5.594 -2.874 49.957 1.00 78.44 528 PHE A CA 1
ATOM 4015 C C . PHE A 1 528 ? 6.498 -2.600 51.177 1.00 78.44 528 PHE A C 1
ATOM 4017 O O . PHE A 1 528 ? 7.408 -3.391 51.393 1.00 78.44 528 PHE A O 1
ATOM 4024 N N . ASP A 1 529 ? 6.265 -1.550 51.978 1.00 86.44 529 ASP A N 1
ATOM 4025 C CA . ASP A 1 529 ? 7.009 -1.260 53.224 1.00 86.44 529 ASP A CA 1
ATOM 4026 C C . ASP A 1 529 ? 6.548 -2.204 54.358 1.00 86.44 529 ASP A C 1
ATOM 4028 O O . ASP A 1 529 ? 5.657 -1.898 55.161 1.00 86.44 529 ASP A O 1
ATOM 4032 N N . ASP A 1 530 ? 7.108 -3.417 54.382 1.00 81.81 530 ASP A N 1
ATOM 4033 C CA . ASP A 1 530 ? 6.727 -4.465 55.334 1.00 81.81 530 ASP A CA 1
ATOM 4034 C C . ASP A 1 530 ? 7.156 -4.118 56.766 1.00 81.81 530 ASP A C 1
ATOM 4036 O O . ASP A 1 530 ? 6.479 -4.506 57.733 1.00 81.81 530 ASP A O 1
ATOM 4040 N N . ASP A 1 531 ? 8.279 -3.416 56.931 1.00 83.12 531 ASP A N 1
ATOM 4041 C CA . ASP A 1 531 ? 8.817 -3.060 58.244 1.00 83.12 531 ASP A CA 1
ATOM 4042 C C . ASP A 1 531 ? 8.348 -1.691 58.781 1.00 83.12 531 ASP A C 1
ATOM 4044 O O . ASP A 1 531 ? 8.492 -1.427 59.984 1.00 83.12 531 ASP A O 1
ATOM 4048 N N . ASN A 1 532 ? 7.606 -0.936 57.961 1.00 83.88 532 ASN A N 1
ATOM 4049 C CA . ASN A 1 532 ? 7.006 0.371 58.246 1.00 83.88 532 ASN A CA 1
ATOM 4050 C C . ASN A 1 532 ? 8.050 1.427 58.649 1.00 83.88 532 ASN A C 1
ATOM 4052 O O . ASN A 1 532 ? 7.770 2.269 59.521 1.00 83.88 532 ASN A O 1
ATOM 4056 N N . ASP A 1 533 ? 9.256 1.367 58.078 1.00 85.62 533 ASP A N 1
ATOM 4057 C CA . ASP A 1 533 ? 10.308 2.363 58.308 1.00 85.62 533 ASP A CA 1
ATOM 4058 C C . ASP A 1 533 ? 10.132 3.641 57.464 1.00 85.62 533 ASP A C 1
ATOM 4060 O O . ASP A 1 533 ? 10.746 4.668 57.778 1.00 85.62 533 ASP A O 1
ATOM 4064 N N . GLY A 1 534 ? 9.195 3.628 56.509 1.00 83.25 534 GLY A N 1
ATOM 4065 C CA . GLY A 1 534 ? 8.863 4.741 55.624 1.00 83.25 534 GLY A CA 1
ATOM 4066 C C . GLY A 1 534 ? 9.646 4.750 54.311 1.00 83.25 534 GLY A C 1
ATOM 4067 O O . GLY A 1 534 ? 9.514 5.718 53.558 1.00 83.25 534 GLY A O 1
ATOM 4068 N N . GLU A 1 535 ? 10.440 3.715 54.039 1.00 89.88 535 GLU A N 1
ATOM 4069 C CA . GLU A 1 535 ? 11.247 3.527 52.834 1.00 89.88 535 GLU A CA 1
ATOM 4070 C C . GLU A 1 535 ? 11.051 2.087 52.312 1.00 89.88 535 GLU A C 1
ATOM 4072 O O . GLU A 1 535 ? 10.886 1.151 53.080 1.00 89.88 535 GLU A O 1
ATOM 4077 N N . ILE A 1 536 ? 11.078 1.864 50.994 1.00 86.31 536 ILE A N 1
ATOM 4078 C CA . ILE A 1 536 ? 10.954 0.506 50.427 1.00 86.31 536 ILE A CA 1
ATOM 4079 C C . ILE A 1 536 ? 12.346 -0.013 50.092 1.00 86.31 536 ILE A C 1
ATOM 4081 O O . ILE A 1 536 ? 12.996 0.484 49.169 1.00 86.31 536 ILE A O 1
ATOM 4085 N N . SER A 1 537 ? 12.817 -1.047 50.785 1.00 89.88 537 SER A N 1
ATOM 4086 C CA . SER A 1 537 ? 14.084 -1.690 50.429 1.00 89.88 537 SER A CA 1
ATOM 4087 C C . SER A 1 537 ? 13.962 -2.545 49.162 1.00 89.88 537 SER A C 1
ATOM 4089 O O . SER A 1 537 ? 12.906 -3.083 48.824 1.00 89.88 537 SER A O 1
ATOM 4091 N N . LYS A 1 538 ? 15.086 -2.794 48.479 1.00 84.75 538 LYS A N 1
ATOM 4092 C CA . LYS A 1 538 ? 15.127 -3.699 47.310 1.00 84.75 538 LYS A CA 1
ATOM 4093 C C . LYS A 1 538 ? 14.592 -5.108 47.611 1.00 84.75 538 LYS A C 1
ATOM 4095 O O . LYS A 1 538 ? 14.059 -5.784 46.731 1.00 84.75 538 LYS A O 1
ATOM 4100 N N . ALA A 1 539 ? 14.726 -5.570 48.856 1.00 83.75 539 ALA A N 1
ATOM 4101 C CA . ALA A 1 539 ? 14.213 -6.868 49.288 1.00 83.75 539 ALA A CA 1
ATOM 4102 C C . ALA A 1 539 ? 12.681 -6.873 49.408 1.00 83.75 539 ALA A C 1
ATOM 4104 O O . ALA A 1 539 ? 12.038 -7.809 48.930 1.00 83.75 539 ALA A O 1
ATOM 4105 N N . GLU A 1 540 ? 12.122 -5.823 49.998 1.00 83.12 540 GLU A N 1
ATOM 4106 C CA . GLU A 1 540 ? 10.682 -5.575 50.117 1.00 83.12 540 GLU A CA 1
ATOM 4107 C C . GLU A 1 540 ? 10.026 -5.401 48.751 1.00 83.12 540 GLU A C 1
ATOM 4109 O O . GLU A 1 540 ? 9.042 -6.069 48.425 1.00 83.12 540 GLU A O 1
ATOM 4114 N N . PHE A 1 541 ? 10.667 -4.622 47.881 1.00 82.94 541 PHE A N 1
ATOM 4115 C CA . PHE A 1 541 ? 10.209 -4.431 46.517 1.00 82.94 541 PHE A CA 1
ATOM 4116 C C . PHE A 1 541 ? 10.123 -5.739 45.739 1.00 82.94 541 PHE A C 1
ATOM 4118 O O . PHE A 1 541 ? 9.111 -6.047 45.111 1.00 82.94 541 PHE A O 1
ATOM 4125 N N . LYS A 1 542 ? 11.162 -6.572 45.835 1.00 82.50 542 LYS A N 1
ATOM 4126 C CA . LYS A 1 542 ? 11.205 -7.879 45.172 1.00 82.50 542 LYS A CA 1
ATOM 4127 C C . LYS A 1 542 ? 10.203 -8.877 45.753 1.00 82.50 542 LYS A C 1
ATOM 4129 O O . LYS A 1 542 ? 9.741 -9.755 45.024 1.00 82.50 542 LYS A O 1
ATOM 4134 N N . ALA A 1 543 ? 9.888 -8.771 47.043 1.00 77.88 543 ALA A N 1
ATOM 4135 C CA . ALA A 1 543 ? 8.932 -9.647 47.714 1.00 77.88 543 ALA A CA 1
ATOM 4136 C C . ALA A 1 543 ? 7.489 -9.392 47.251 1.00 77.88 543 ALA A C 1
ATOM 4138 O O . ALA A 1 543 ? 6.723 -10.349 47.100 1.00 77.88 543 ALA A O 1
ATOM 4139 N N . HIS A 1 544 ? 7.150 -8.134 46.959 1.00 69.00 544 HIS A N 1
ATOM 4140 C CA . HIS A 1 544 ? 5.800 -7.716 46.563 1.00 69.00 544 HIS A CA 1
ATOM 4141 C C . HIS A 1 544 ? 5.625 -7.462 45.060 1.00 69.00 544 HIS A C 1
ATOM 4143 O O . HIS A 1 544 ? 4.495 -7.334 44.580 1.00 69.00 544 HIS A O 1
ATOM 4149 N N . TRP A 1 545 ? 6.710 -7.491 44.278 1.00 65.94 545 TRP A N 1
ATOM 4150 C CA . TRP A 1 545 ? 6.666 -7.301 42.828 1.00 65.94 545 TRP A CA 1
ATOM 4151 C C . TRP A 1 545 ? 5.826 -8.363 42.100 1.00 65.94 545 TRP A C 1
ATOM 4153 O O . TRP A 1 545 ? 6.214 -9.524 41.920 1.00 65.94 545 TRP A O 1
ATOM 4163 N N . ARG A 1 546 ? 4.673 -7.925 41.593 1.00 59.25 546 ARG A N 1
ATOM 4164 C CA . ARG A 1 546 ? 3.873 -8.581 40.549 1.00 59.25 546 ARG A CA 1
ATOM 4165 C C . ARG A 1 546 ? 3.457 -7.482 39.565 1.00 59.25 546 ARG A C 1
ATOM 4167 O O . ARG A 1 546 ? 3.157 -6.388 40.036 1.00 59.25 546 ARG A O 1
ATOM 4174 N N . PRO A 1 547 ? 3.403 -7.731 38.241 1.00 45.59 547 PRO A N 1
ATOM 4175 C CA . PRO A 1 547 ? 2.921 -6.727 37.294 1.00 45.59 547 PRO A CA 1
ATOM 4176 C C . PRO A 1 547 ? 1.501 -6.311 37.695 1.00 45.59 547 PRO A C 1
ATOM 4178 O O . PRO A 1 547 ? 0.569 -7.116 37.615 1.00 45.59 547 PRO A O 1
ATOM 4181 N N . MET A 1 548 ? 1.361 -5.093 38.222 1.00 46.69 548 MET A N 1
ATOM 4182 C CA . MET A 1 548 ? 0.083 -4.577 38.694 1.00 46.69 548 MET A CA 1
ATOM 4183 C C . MET A 1 548 ? -0.750 -4.089 37.504 1.00 46.69 548 MET A C 1
ATOM 4185 O O . MET A 1 548 ? -0.208 -3.430 36.617 1.00 46.69 548 MET A O 1
ATOM 4189 N N . PRO A 1 549 ? -2.065 -4.364 37.473 1.00 48.94 549 PRO A N 1
ATOM 4190 C CA . PRO A 1 549 ? -2.964 -3.615 36.605 1.00 48.94 549 PRO A CA 1
ATOM 4191 C C . PRO A 1 549 ? -2.966 -2.136 37.035 1.00 48.94 549 PRO A C 1
ATOM 4193 O O . PRO A 1 549 ? -2.957 -1.846 38.238 1.00 48.94 549 PRO A O 1
ATOM 4196 N N . LYS A 1 550 ? -2.961 -1.215 36.059 1.00 55.00 550 LYS A N 1
ATOM 4197 C CA . LYS A 1 550 ? -3.073 0.240 36.285 1.00 55.00 550 LYS A CA 1
ATOM 4198 C C . LYS A 1 550 ? -4.299 0.550 37.162 1.00 55.00 550 LYS A C 1
ATOM 4200 O O . LYS A 1 550 ? -5.300 -0.171 37.089 1.00 55.00 550 LYS A O 1
ATOM 4205 N N . LYS A 1 551 ? -4.228 1.582 38.023 1.00 58.00 551 LYS A N 1
ATOM 4206 C CA . LYS A 1 551 ? -5.397 1.997 38.823 1.00 58.00 551 LYS A CA 1
ATOM 4207 C C . LYS A 1 551 ? -6.524 2.387 37.856 1.00 58.00 551 LYS A C 1
ATOM 4209 O O . LYS A 1 551 ? -6.223 2.956 36.811 1.00 58.00 551 LYS A O 1
ATOM 4214 N N . PRO A 1 552 ? -7.799 2.148 38.204 1.00 68.19 552 PRO A N 1
ATOM 4215 C CA . PRO A 1 552 ? -8.912 2.669 37.420 1.00 68.19 552 PRO A CA 1
ATOM 4216 C C . PRO A 1 552 ? -8.826 4.187 37.224 1.00 68.19 552 PRO A C 1
ATOM 4218 O O . PRO A 1 552 ? -9.197 4.667 36.173 1.00 68.19 552 PRO A O 1
ATOM 4221 N N . ASP A 1 553 ? -8.272 4.926 38.192 1.00 74.25 553 ASP A N 1
ATOM 4222 C CA . ASP A 1 553 ? -7.999 6.363 38.059 1.00 74.25 553 ASP A CA 1
ATOM 4223 C C . ASP A 1 553 ? -7.003 6.683 36.935 1.00 74.25 553 ASP A C 1
ATOM 4225 O O . ASP A 1 553 ? -7.260 7.549 36.110 1.00 74.25 553 ASP A O 1
ATOM 4229 N N . ASP A 1 554 ? -5.884 5.960 36.878 1.00 75.25 554 ASP A N 1
ATOM 4230 C CA . ASP A 1 554 ? -4.846 6.189 35.868 1.00 75.25 554 ASP A CA 1
ATOM 4231 C C . ASP A 1 554 ? -5.331 5.737 34.483 1.00 75.25 554 ASP A C 1
ATOM 4233 O O . ASP A 1 554 ? -5.093 6.407 33.488 1.00 75.25 554 ASP A O 1
ATOM 4237 N N . ALA A 1 555 ? -6.063 4.619 34.422 1.00 73.69 555 ALA A N 1
ATOM 4238 C CA . ALA A 1 555 ? -6.681 4.137 33.191 1.00 73.69 555 ALA A CA 1
ATOM 4239 C C . ALA A 1 555 ? -7.796 5.067 32.690 1.00 73.69 555 ALA A C 1
ATOM 4241 O O . ALA A 1 555 ? -7.964 5.199 31.486 1.00 73.69 555 ALA A O 1
ATOM 4242 N N . PHE A 1 556 ? -8.537 5.707 33.596 1.00 77.88 556 PHE A N 1
ATOM 4243 C CA . PHE A 1 556 ? -9.530 6.718 33.249 1.00 77.88 556 PHE A CA 1
ATOM 4244 C C . PHE A 1 556 ? -8.852 7.964 32.679 1.00 77.88 556 PHE A C 1
ATOM 4246 O O . PHE A 1 556 ? -9.207 8.387 31.591 1.00 77.88 556 PHE A O 1
ATOM 4253 N N . ASN A 1 557 ? -7.815 8.485 33.343 1.00 78.75 557 ASN A N 1
ATOM 4254 C CA . ASN A 1 557 ? -7.068 9.654 32.861 1.00 78.75 557 ASN A CA 1
ATOM 4255 C C . ASN A 1 557 ? -6.355 9.407 31.518 1.00 78.75 557 ASN A C 1
ATOM 4257 O O . ASN A 1 557 ? -6.187 10.334 30.736 1.00 78.75 557 ASN A O 1
ATOM 4261 N N . ASP A 1 558 ? -5.920 8.172 31.247 1.00 75.88 558 ASP A N 1
ATOM 4262 C CA . ASP A 1 558 ? -5.338 7.795 29.950 1.00 75.88 558 ASP A CA 1
ATOM 4263 C C . ASP A 1 558 ? -6.387 7.823 28.813 1.00 75.88 558 ASP A C 1
ATOM 4265 O O . ASP A 1 558 ? -6.029 7.967 27.639 1.00 75.88 558 ASP A O 1
ATOM 4269 N N . LEU A 1 559 ? -7.668 7.634 29.149 1.00 78.44 559 LEU A N 1
ATOM 4270 C CA . LEU A 1 559 ? -8.790 7.636 28.208 1.00 78.44 559 LEU A CA 1
ATOM 4271 C C . LEU A 1 559 ? -9.433 9.029 28.080 1.00 78.44 559 LEU A C 1
ATOM 4273 O O . LEU A 1 559 ? -9.800 9.390 26.966 1.00 78.44 559 LEU A O 1
ATOM 4277 N N . ASP A 1 560 ? -9.483 9.801 29.169 1.00 83.00 560 ASP A N 1
ATOM 4278 C CA . ASP A 1 560 ? -9.982 11.184 29.273 1.00 83.00 560 ASP A CA 1
ATOM 4279 C C . ASP A 1 560 ? -8.947 12.169 28.693 1.00 83.00 560 ASP A C 1
ATOM 4281 O O . ASP A 1 560 ? -8.220 12.890 29.391 1.00 83.00 560 ASP A O 1
ATOM 4285 N N . LYS A 1 561 ? -8.805 12.121 27.366 1.00 81.38 561 LYS A N 1
ATOM 4286 C CA . LYS A 1 561 ? -7.807 12.873 26.594 1.00 81.38 561 LYS A CA 1
ATOM 4287 C C . LYS A 1 561 ? -8.037 14.372 26.669 1.00 81.38 561 LYS A C 1
ATOM 4289 O O . LYS A 1 561 ? -7.071 15.135 26.579 1.00 81.38 561 LYS A O 1
ATOM 4294 N N . ASN A 1 562 ? -9.292 14.798 26.752 1.00 75.44 562 ASN A N 1
ATOM 4295 C CA . ASN A 1 562 ? -9.645 16.209 26.824 1.00 75.44 562 ASN A CA 1
ATOM 4296 C C . ASN A 1 562 ? -9.621 16.743 28.281 1.00 75.44 562 ASN A C 1
ATOM 4298 O O . ASN A 1 562 ? -9.620 17.964 28.479 1.00 75.44 562 ASN A O 1
ATOM 4302 N N . SER A 1 563 ? -9.496 15.844 29.270 1.00 86.25 563 SER A N 1
ATOM 4303 C CA . SER A 1 563 ? -9.420 16.117 30.711 1.00 86.25 563 SER A CA 1
ATOM 4304 C C . SER A 1 563 ? -10.645 16.850 31.265 1.00 86.25 563 SER A C 1
ATOM 4306 O O . SER A 1 563 ? -10.515 17.700 32.158 1.00 86.25 563 SER A O 1
ATOM 4308 N N . ASP A 1 564 ? -11.827 16.569 30.723 1.00 82.00 564 ASP A N 1
ATOM 4309 C CA . ASP A 1 564 ? -13.090 17.161 31.164 1.00 82.00 564 ASP A CA 1
ATOM 4310 C C . ASP A 1 564 ? -13.767 16.373 32.302 1.00 82.00 564 ASP A C 1
ATOM 4312 O O . ASP A 1 564 ? -14.681 16.896 32.956 1.00 82.00 564 ASP A O 1
ATOM 4316 N N . GLY A 1 565 ? -13.232 15.194 32.636 1.00 84.69 565 GLY A N 1
ATOM 4317 C CA . GLY A 1 565 ? -13.650 14.364 33.761 1.00 84.69 565 GLY A CA 1
ATOM 4318 C C . GLY A 1 565 ? -14.748 13.353 33.437 1.00 84.69 565 GLY A C 1
ATOM 4319 O O . GLY A 1 565 ? -15.257 12.727 34.377 1.00 84.69 565 GLY A O 1
ATOM 4320 N N . VAL A 1 566 ? -15.113 13.189 32.164 1.00 89.38 566 VAL A N 1
ATOM 4321 C CA . VAL A 1 566 ? -16.043 12.166 31.667 1.00 89.38 566 VAL A CA 1
ATOM 4322 C C . VAL A 1 566 ? -15.482 11.520 30.400 1.00 89.38 566 VAL A C 1
ATOM 4324 O O . VAL A 1 566 ? -14.748 12.149 29.662 1.00 89.38 566 VAL A O 1
ATOM 4327 N N . LEU A 1 567 ? -15.813 10.255 30.142 1.00 84.38 567 LEU A N 1
ATOM 4328 C CA . LEU A 1 567 ? -15.431 9.570 28.907 1.00 84.38 567 LEU A CA 1
ATOM 4329 C C . LEU A 1 567 ? -16.603 9.576 27.934 1.00 84.38 567 LEU A C 1
ATOM 4331 O O . LEU A 1 567 ? -17.622 8.924 28.185 1.00 84.38 567 LEU A O 1
ATOM 4335 N N . ASP A 1 568 ? -16.435 10.274 26.817 1.00 86.69 568 ASP A N 1
ATOM 4336 C CA . ASP A 1 568 ? -17.443 10.367 25.762 1.00 86.69 568 ASP A CA 1
ATOM 4337 C C . ASP A 1 568 ? -17.119 9.467 24.549 1.00 86.69 568 ASP A C 1
ATOM 4339 O O . ASP A 1 568 ? -16.118 8.745 24.487 1.00 86.69 568 ASP A O 1
ATOM 4343 N N . ASN A 1 569 ? -17.981 9.513 23.530 1.00 84.19 569 ASN A N 1
ATOM 4344 C CA . ASN A 1 569 ? -17.847 8.692 22.317 1.00 84.19 569 ASN A CA 1
ATOM 4345 C C . ASN A 1 569 ? -16.694 9.108 21.389 1.00 84.19 569 ASN A C 1
ATOM 4347 O O . ASN A 1 569 ? -16.434 8.431 20.389 1.00 84.19 569 ASN A O 1
ATOM 4351 N N . SER A 1 570 ? -16.040 10.235 21.673 1.00 83.38 570 SER A N 1
ATOM 4352 C CA . SER A 1 570 ? -14.814 10.665 21.002 1.00 83.38 570 SER A CA 1
ATOM 4353 C C . SER A 1 570 ? -13.563 10.053 21.645 1.00 83.38 570 SER A C 1
ATOM 4355 O O . SER A 1 570 ? -12.537 9.902 20.975 1.00 83.38 570 SER A O 1
ATOM 4357 N N . GLU A 1 571 ? -13.660 9.629 22.906 1.00 81.81 571 GLU A N 1
ATOM 4358 C CA . GLU A 1 571 ? -12.556 9.088 23.702 1.00 81.81 571 GLU A CA 1
ATOM 4359 C C . GLU A 1 571 ? -12.591 7.564 23.814 1.00 81.81 571 GLU A C 1
ATOM 4361 O O . GLU A 1 571 ? -11.553 6.899 23.709 1.00 81.81 571 GLU A O 1
ATOM 4366 N N . VAL A 1 572 ? -13.789 6.994 23.947 1.00 79.88 572 VAL A N 1
ATOM 4367 C CA . VAL A 1 572 ? -14.018 5.551 24.046 1.00 79.88 572 VAL A CA 1
ATOM 4368 C C . VAL A 1 572 ? -15.136 5.097 23.098 1.00 79.88 572 VAL A C 1
ATOM 4370 O O . VAL A 1 572 ? -16.072 5.842 22.820 1.00 79.88 572 VAL A O 1
ATOM 4373 N N . PRO A 1 573 ? -15.085 3.861 22.563 1.00 76.69 573 PRO A N 1
ATOM 4374 C CA . PRO A 1 573 ? -16.158 3.341 21.722 1.00 76.69 573 PRO A CA 1
ATOM 4375 C C . PRO A 1 573 ? -17.524 3.394 22.417 1.00 76.69 573 PRO A C 1
ATOM 4377 O O . PRO A 1 573 ? -17.656 2.934 23.549 1.00 76.69 573 PRO A O 1
ATOM 4380 N N . GLN A 1 574 ? -18.562 3.819 21.691 1.00 78.38 574 GLN A N 1
ATOM 4381 C CA . GLN A 1 574 ? -19.948 3.918 22.183 1.00 78.38 574 GLN A CA 1
ATOM 4382 C C . GLN A 1 574 ? -20.455 2.656 22.896 1.00 78.38 574 GLN A C 1
ATOM 4384 O O . GLN A 1 574 ? -21.249 2.735 23.827 1.00 78.38 574 GLN A O 1
ATOM 4389 N N . ALA A 1 575 ? -20.006 1.472 22.473 1.00 72.00 575 ALA A N 1
ATOM 4390 C CA . ALA A 1 575 ? -20.386 0.219 23.117 1.00 72.00 575 ALA A CA 1
ATOM 4391 C C . ALA A 1 575 ? -19.907 0.122 24.578 1.00 72.00 575 ALA A C 1
ATOM 4393 O O . ALA A 1 575 ? -20.593 -0.499 25.380 1.00 72.00 575 ALA A O 1
ATOM 4394 N N . LEU A 1 576 ? -18.759 0.721 24.911 1.00 72.88 576 LEU A N 1
ATOM 4395 C CA . LEU A 1 576 ? -18.238 0.786 26.279 1.00 72.88 576 LEU A CA 1
ATOM 4396 C C . LEU A 1 576 ? -18.922 1.886 27.084 1.00 72.88 576 LEU A C 1
ATOM 4398 O O . LEU A 1 576 ? -19.240 1.650 28.243 1.00 72.88 576 LEU A O 1
ATOM 4402 N N . VAL A 1 577 ? -19.223 3.030 26.458 1.00 79.19 577 VAL A N 1
ATOM 4403 C CA . VAL A 1 577 ? -20.045 4.078 27.085 1.00 79.19 577 VAL A CA 1
ATOM 4404 C C . VAL A 1 577 ? -21.378 3.488 27.522 1.00 79.19 577 VAL A C 1
ATOM 4406 O O . VAL A 1 577 ? -21.705 3.526 28.694 1.00 79.19 577 VAL A O 1
ATOM 4409 N N . ASN A 1 578 ? -22.084 2.796 26.627 1.00 79.06 578 ASN A N 1
ATOM 4410 C CA . ASN A 1 578 ? -23.377 2.182 26.944 1.00 79.06 578 ASN A CA 1
ATOM 4411 C C . ASN A 1 578 ? -23.315 1.071 28.014 1.00 79.06 578 ASN A C 1
ATOM 4413 O O . ASN A 1 578 ? -24.348 0.741 28.593 1.00 79.06 578 ASN A O 1
ATOM 4417 N N . ASP A 1 579 ? -22.158 0.430 28.205 1.00 75.25 579 ASP A N 1
ATOM 4418 C CA . ASP A 1 579 ? -21.975 -0.644 29.193 1.00 75.25 579 ASP A CA 1
ATOM 4419 C C . ASP A 1 579 ? -21.585 -0.090 30.571 1.00 75.25 579 ASP A C 1
ATOM 4421 O O . ASP A 1 579 ? -21.885 -0.718 31.587 1.00 75.25 579 ASP A O 1
ATOM 4425 N N . TRP A 1 580 ? -20.928 1.076 30.612 1.00 83.62 580 TRP A N 1
ATOM 4426 C CA . TRP A 1 580 ? -20.412 1.683 31.840 1.00 83.62 580 TRP A CA 1
ATOM 4427 C C . TRP A 1 580 ? -21.220 2.884 32.341 1.00 83.62 580 TRP A C 1
ATOM 4429 O O . TRP A 1 580 ? -21.144 3.163 33.532 1.00 83.62 580 TRP A O 1
ATOM 4439 N N . ASP A 1 581 ? -21.995 3.544 31.478 1.00 86.81 581 ASP A N 1
ATOM 4440 C CA . ASP A 1 581 ? -22.909 4.657 31.786 1.00 86.81 581 ASP A CA 1
ATOM 4441 C C . ASP A 1 581 ? -24.139 4.133 32.551 1.00 86.81 581 ASP A C 1
ATOM 4443 O O . ASP A 1 581 ? -25.189 3.791 31.990 1.00 86.81 581 ASP A O 1
ATOM 4447 N N . ASP A 1 582 ? -23.979 3.995 33.867 1.00 82.94 582 ASP A N 1
ATOM 4448 C CA . ASP A 1 582 ? -24.997 3.448 34.761 1.00 82.94 582 ASP A CA 1
ATOM 4449 C C . ASP A 1 582 ? -26.186 4.418 34.910 1.00 82.94 582 ASP A C 1
ATOM 4451 O O . ASP A 1 582 ? -27.319 3.980 35.174 1.00 82.94 582 ASP A O 1
ATOM 4455 N N . ASP A 1 583 ? -25.960 5.728 34.759 1.00 82.62 583 ASP A N 1
ATOM 4456 C CA . ASP A 1 583 ? -26.983 6.762 34.929 1.00 82.62 583 ASP A CA 1
ATOM 4457 C C . ASP A 1 583 ? -27.662 7.238 33.626 1.00 82.62 583 ASP A C 1
ATOM 4459 O O . ASP A 1 583 ? -28.704 7.906 33.688 1.00 82.62 583 ASP A O 1
ATOM 4463 N N . ASN A 1 584 ? -27.207 6.733 32.475 1.00 84.31 584 ASN A N 1
ATOM 4464 C CA . ASN A 1 584 ? -27.674 7.043 31.117 1.00 84.31 584 ASN A CA 1
ATOM 4465 C C . ASN A 1 584 ? -27.553 8.537 30.774 1.00 84.31 584 ASN A C 1
ATOM 4467 O O . ASN A 1 584 ? -28.443 9.102 30.117 1.00 84.31 584 ASN A O 1
ATOM 4471 N N . SER A 1 585 ? -26.503 9.193 31.261 1.00 84.81 585 SER A N 1
ATOM 4472 C CA . SER A 1 585 ? -26.210 10.593 30.946 1.00 84.81 585 SER A CA 1
ATOM 4473 C C . SER A 1 585 ? -25.658 10.778 29.531 1.00 84.81 585 SER A C 1
ATOM 4475 O O . SER A 1 585 ? -25.830 11.861 28.962 1.00 84.81 585 SER A O 1
ATOM 4477 N N . GLY A 1 586 ? -25.119 9.716 28.927 1.00 81.38 586 GLY A N 1
ATOM 4478 C CA . GLY A 1 586 ? -24.502 9.704 27.603 1.00 81.38 586 GLY A CA 1
ATOM 4479 C C . GLY A 1 586 ? -22.972 9.721 27.621 1.00 81.38 586 GLY A C 1
ATOM 4480 O O . GLY A 1 586 ? -22.389 9.524 26.555 1.00 81.38 586 GLY A O 1
ATOM 4481 N N . ASP A 1 587 ? -22.364 9.895 28.799 1.00 86.62 587 ASP A N 1
ATOM 4482 C CA . ASP A 1 587 ? -20.921 9.941 29.054 1.00 86.62 587 ASP A CA 1
ATOM 4483 C C . ASP A 1 587 ? -20.613 9.095 30.311 1.00 86.62 587 ASP A C 1
ATOM 4485 O O . ASP A 1 587 ? -21.499 8.892 31.136 1.00 86.62 587 ASP A O 1
ATOM 4489 N N . VAL A 1 588 ? -19.384 8.586 30.478 1.00 85.81 588 VAL A N 1
ATOM 4490 C CA . VAL A 1 588 ? -19.005 7.751 31.643 1.00 85.81 588 VAL A CA 1
ATOM 4491 C C . VAL A 1 588 ? -18.134 8.538 32.610 1.00 85.81 588 VAL A C 1
ATOM 4493 O O . VAL A 1 588 ? -17.002 8.892 32.277 1.00 85.81 588 VAL A O 1
ATOM 4496 N N . ASP A 1 589 ? -18.593 8.750 33.840 1.00 89.31 589 ASP A N 1
ATOM 4497 C CA . ASP A 1 589 ? -17.782 9.414 34.861 1.00 89.31 589 ASP A CA 1
ATOM 4498 C C . ASP A 1 589 ? -16.790 8.463 35.568 1.00 89.31 589 ASP A C 1
ATOM 4500 O O . ASP A 1 589 ? -16.840 7.231 35.477 1.00 89.31 589 ASP A O 1
ATOM 4504 N N . LEU A 1 590 ? -15.846 9.029 36.324 1.00 84.06 590 LEU A N 1
ATOM 4505 C CA . LEU A 1 590 ? -14.837 8.252 37.055 1.00 84.06 590 LEU A CA 1
ATOM 4506 C C . LEU A 1 590 ? -15.445 7.249 38.058 1.00 84.06 590 LEU A C 1
ATOM 4508 O O . LEU A 1 590 ? -14.840 6.215 38.364 1.00 84.06 590 LEU A O 1
ATOM 4512 N N . SER A 1 591 ? -16.609 7.554 38.628 1.00 83.44 591 SER A N 1
ATOM 4513 C CA . SER A 1 591 ? -17.300 6.681 39.583 1.00 83.44 591 SER A CA 1
ATOM 4514 C C . SER A 1 591 ? -17.906 5.471 38.881 1.00 83.44 591 SER A C 1
ATOM 4516 O O . SER A 1 591 ? -17.782 4.351 39.386 1.00 83.44 591 SER A O 1
ATOM 4518 N N . GLU A 1 592 ? -18.511 5.696 37.723 1.00 83.31 592 GLU A N 1
ATOM 4519 C CA . GLU A 1 592 ? -19.082 4.689 36.833 1.00 83.31 592 GLU A CA 1
ATOM 4520 C C . GLU A 1 592 ? -17.992 3.779 36.261 1.00 83.31 592 GLU A C 1
ATOM 4522 O O . GLU A 1 592 ? -18.028 2.556 36.434 1.00 83.31 592 GLU A O 1
ATOM 4527 N N . PHE A 1 593 ? -16.909 4.366 35.750 1.00 83.56 593 PHE A N 1
ATOM 4528 C CA . PHE A 1 593 ? -15.740 3.620 35.290 1.00 83.56 593 PHE A CA 1
ATOM 4529 C C . PHE A 1 593 ? -15.155 2.716 36.390 1.00 83.56 593 PHE A C 1
ATOM 4531 O O . PHE A 1 593 ? -14.851 1.537 36.166 1.00 83.56 593 PHE A O 1
ATOM 4538 N N . LYS A 1 594 ? -15.051 3.228 37.626 1.00 82.88 594 LYS A N 1
ATOM 4539 C CA . LYS A 1 594 ? -14.614 2.455 38.806 1.00 82.88 594 LYS A CA 1
ATOM 4540 C C . LYS A 1 594 ? -15.587 1.356 39.211 1.00 82.88 594 LYS A C 1
ATOM 4542 O O . LYS A 1 594 ? -15.155 0.353 39.792 1.00 82.88 594 LYS A O 1
ATOM 4547 N N . ALA A 1 595 ? -16.885 1.542 38.988 1.00 82.25 595 ALA A N 1
ATOM 4548 C CA . ALA A 1 595 ? -17.894 0.548 39.327 1.00 82.25 595 ALA A CA 1
ATOM 4549 C C . ALA A 1 595 ? -17.705 -0.729 38.497 1.00 82.25 595 ALA A C 1
ATOM 4551 O O . ALA A 1 595 ? -17.799 -1.828 39.061 1.00 82.25 595 ALA A O 1
ATOM 4552 N N . HIS A 1 596 ? -17.328 -0.564 37.226 1.00 74.94 596 HIS A N 1
ATOM 4553 C CA . HIS A 1 596 ? -17.097 -1.639 36.256 1.00 74.94 596 HIS A CA 1
ATOM 4554 C C . HIS A 1 596 ? -15.666 -2.211 36.264 1.00 74.94 596 HIS A C 1
ATOM 4556 O O . HIS A 1 596 ? -15.475 -3.383 35.948 1.00 74.94 596 HIS A O 1
ATOM 4562 N N . HIS A 1 597 ? -14.665 -1.468 36.754 1.00 69.19 597 HIS A N 1
ATOM 4563 C CA . HIS A 1 597 ? -13.251 -1.899 36.804 1.00 69.19 597 HIS A CA 1
ATOM 4564 C C . HIS A 1 597 ? -12.756 -2.365 38.185 1.00 69.19 597 HIS A C 1
ATOM 4566 O O . HIS A 1 597 ? -11.611 -2.122 38.583 1.00 69.19 597 HIS A O 1
ATOM 4572 N N . LYS A 1 598 ? -13.591 -3.070 38.956 1.00 58.38 598 LYS A N 1
ATOM 4573 C CA . LYS A 1 598 ? -13.148 -3.629 40.246 1.00 58.38 598 LYS A CA 1
ATOM 4574 C C . LYS A 1 598 ? -12.173 -4.797 40.037 1.00 58.38 598 LYS A C 1
ATOM 4576 O O . LYS A 1 598 ? -12.511 -5.743 39.325 1.00 58.38 598 LYS A O 1
ATOM 4581 N N . PRO A 1 599 ? -11.000 -4.809 40.701 1.00 44.72 599 PRO A N 1
ATOM 4582 C CA . PRO A 1 599 ? -10.094 -5.947 40.621 1.00 44.72 599 PRO A CA 1
ATOM 4583 C C . PRO A 1 599 ? -10.767 -7.214 41.182 1.00 44.72 599 PRO A C 1
ATOM 4585 O O . PRO A 1 599 ? -11.544 -7.123 42.142 1.00 44.72 599 PRO A O 1
ATOM 4588 N N . PRO A 1 600 ? -10.476 -8.407 40.627 1.00 36.50 600 PRO A N 1
ATOM 4589 C CA . PRO A 1 600 ? -11.052 -9.653 41.111 1.00 36.50 600 PRO A CA 1
ATOM 4590 C C . PRO A 1 600 ? -10.665 -9.864 42.578 1.00 36.50 600 PRO A C 1
ATOM 4592 O O . PRO A 1 600 ? -9.491 -10.016 42.916 1.00 36.50 600 PRO A O 1
ATOM 4595 N N . GLN A 1 601 ? -11.666 -9.879 43.461 1.00 39.12 601 GLN A N 1
ATOM 4596 C CA . GLN A 1 601 ? -11.479 -10.260 44.857 1.00 39.12 601 GLN A CA 1
ATOM 4597 C C . GLN A 1 601 ? -10.954 -11.699 44.902 1.00 39.12 601 GLN A C 1
ATOM 4599 O O . GLN A 1 601 ? -11.639 -12.641 44.501 1.00 39.12 601 GLN A O 1
ATOM 4604 N N . GLY A 1 602 ? -9.713 -11.862 45.363 1.00 34.66 602 GLY A N 1
ATOM 4605 C CA . GLY A 1 602 ? -9.089 -13.169 45.530 1.00 34.66 602 GLY A CA 1
ATOM 4606 C C . GLY A 1 602 ? -9.903 -14.093 46.455 1.00 34.66 602 GLY A C 1
ATOM 4607 O O . GLY A 1 602 ? -10.636 -13.618 47.327 1.00 34.66 602 GLY A O 1
ATOM 4608 N N . PRO A 1 603 ? -9.790 -15.423 46.288 1.00 36.44 603 PRO A N 1
ATOM 4609 C CA . PRO A 1 603 ? -10.536 -16.391 47.085 1.00 36.44 603 PRO A CA 1
ATOM 4610 C C . PRO A 1 603 ? -10.145 -16.300 48.568 1.00 36.44 603 PRO A C 1
ATOM 4612 O O . PRO A 1 603 ? -8.969 -16.230 48.918 1.00 36.44 603 PRO A O 1
ATOM 4615 N N . GLY A 1 604 ? -11.163 -16.290 49.431 1.00 38.88 604 GLY A N 1
ATOM 4616 C CA . GLY A 1 604 ? -11.083 -15.871 50.827 1.00 38.88 604 GLY A CA 1
ATOM 4617 C C . GLY A 1 604 ? -10.029 -16.564 51.697 1.00 38.88 604 GLY A C 1
ATOM 4618 O O . GLY A 1 604 ? -9.975 -17.791 51.806 1.00 38.88 604 GLY A O 1
ATOM 4619 N N . GLY A 1 605 ? -9.260 -15.738 52.409 1.00 33.69 605 GLY A N 1
ATOM 4620 C CA . GLY A 1 605 ? -8.470 -16.124 53.573 1.00 33.69 605 GLY A CA 1
ATOM 4621 C C . GLY A 1 605 ? -9.294 -15.998 54.856 1.00 33.69 605 GLY A C 1
ATOM 4622 O O . GLY A 1 605 ? -9.724 -14.914 55.241 1.00 33.69 605 GLY A O 1
ATOM 4623 N N . ASN A 1 606 ? -9.516 -17.127 55.526 1.00 36.25 606 ASN A N 1
ATOM 4624 C CA . ASN A 1 606 ? -10.124 -17.204 56.852 1.00 36.25 606 ASN A CA 1
ATOM 4625 C C . ASN A 1 606 ? -9.218 -16.590 57.944 1.00 36.25 606 ASN A C 1
ATOM 4627 O O . ASN A 1 606 ? -8.273 -17.249 58.366 1.00 36.25 606 ASN A O 1
ATOM 4631 N N . GLY A 1 607 ? -9.619 -15.427 58.480 1.00 30.28 607 GLY A N 1
ATOM 4632 C CA . GLY A 1 607 ? -9.441 -14.970 59.879 1.00 30.28 607 GLY A CA 1
ATOM 4633 C C . GLY A 1 607 ? -8.021 -14.631 60.384 1.00 30.28 607 GLY A C 1
ATOM 4634 O O . GLY A 1 607 ? -7.051 -15.003 59.736 1.00 30.28 607 GLY A O 1
ATOM 4635 N N . PRO A 1 608 ? -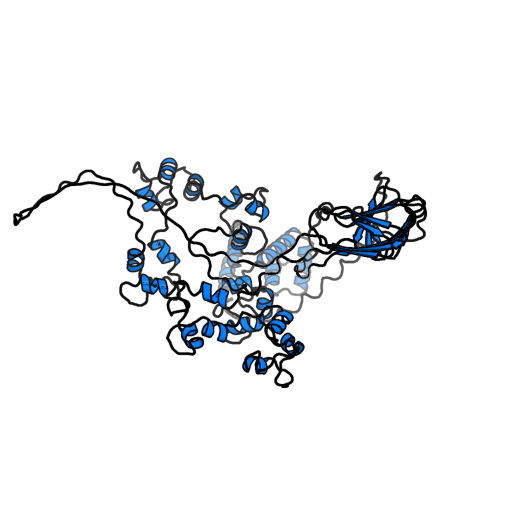7.868 -13.984 61.573 1.00 42.31 608 PRO A N 1
ATOM 4636 C CA . PRO A 1 608 ? -8.849 -13.908 62.668 1.00 42.31 608 PRO A CA 1
ATOM 4637 C C . PRO A 1 608 ? -9.054 -12.519 63.334 1.00 42.31 608 PRO A C 1
ATOM 4639 O O . PRO A 1 608 ? -8.129 -11.738 63.505 1.00 42.31 608 PRO A O 1
ATOM 4642 N N . GLY A 1 609 ? -10.249 -12.320 63.906 1.00 35.19 609 GLY A N 1
ATOM 4643 C CA . GLY A 1 609 ? -10.410 -11.595 65.178 1.00 35.19 609 GLY A CA 1
ATOM 4644 C C . GLY A 1 609 ? -10.911 -10.148 65.115 1.00 35.19 609 GLY A C 1
ATOM 4645 O O . GLY A 1 609 ? -10.146 -9.219 64.909 1.00 35.19 609 GLY A O 1
ATOM 4646 N N . GLY A 1 610 ? -12.187 -9.950 65.456 1.00 33.88 610 GLY A N 1
ATOM 4647 C CA . GLY A 1 610 ? -12.751 -8.630 65.746 1.00 33.88 610 GLY A CA 1
ATOM 4648 C C . GLY A 1 610 ? -14.094 -8.736 66.465 1.00 33.88 610 GLY A C 1
ATOM 4649 O O . GLY A 1 610 ? -15.136 -8.860 65.834 1.00 33.88 610 GLY A O 1
ATOM 4650 N N . ASN A 1 611 ? -14.056 -8.738 67.798 1.00 40.00 611 ASN A N 1
ATOM 4651 C CA . ASN A 1 611 ? -15.223 -8.697 68.683 1.00 40.00 611 ASN A CA 1
ATOM 4652 C C . ASN A 1 611 ? -16.018 -7.385 68.520 1.00 40.00 611 ASN A C 1
ATOM 4654 O O . ASN A 1 611 ? -15.430 -6.310 68.588 1.00 40.00 611 ASN A O 1
ATOM 4658 N N . GLY A 1 612 ? -17.353 -7.460 68.477 1.00 29.23 612 GLY A N 1
ATOM 4659 C CA . GLY A 1 612 ? -18.235 -6.307 68.714 1.00 29.23 612 GLY A CA 1
ATOM 4660 C C . GLY A 1 612 ? -19.730 -6.680 68.704 1.00 29.23 612 GLY A C 1
ATOM 4661 O O . GLY A 1 612 ? -20.105 -7.533 67.908 1.00 29.23 612 GLY A O 1
ATOM 4662 N N . PRO A 1 613 ? -20.591 -6.140 69.597 1.00 45.53 613 PRO A N 1
ATOM 4663 C CA . PRO A 1 613 ? -21.736 -6.885 70.131 1.00 45.53 613 PRO A CA 1
ATOM 4664 C C . PRO A 1 613 ? -23.129 -6.443 69.633 1.00 45.53 613 PRO A C 1
ATOM 4666 O O . PRO A 1 613 ? -23.448 -5.262 69.637 1.00 45.53 613 PRO A O 1
ATOM 4669 N N . GLY A 1 614 ? -24.015 -7.428 69.442 1.00 35.19 614 GLY A N 1
ATOM 4670 C CA . GLY A 1 614 ? -25.305 -7.481 70.153 1.00 35.19 614 GLY A CA 1
ATOM 4671 C C . GLY A 1 614 ? -26.581 -6.898 69.512 1.00 35.19 614 GLY A C 1
ATOM 4672 O O . GLY A 1 614 ? -26.588 -5.808 68.961 1.00 35.19 614 GLY A O 1
ATOM 4673 N N . ASN A 1 615 ? -27.683 -7.618 69.801 1.00 38.75 615 ASN A N 1
ATOM 4674 C CA . ASN A 1 615 ? -29.125 -7.292 69.705 1.00 38.75 615 ASN A CA 1
ATOM 4675 C C . ASN A 1 615 ? -29.735 -7.372 68.290 1.00 38.75 615 ASN A C 1
ATOM 4677 O O . ASN A 1 615 ? -29.454 -6.520 67.465 1.00 38.75 615 ASN A O 1
ATOM 4681 N N . GLY A 1 616 ? -30.589 -8.328 67.894 1.00 33.81 616 GLY A N 1
ATOM 4682 C CA . GLY A 1 616 ? -31.697 -9.087 68.524 1.00 33.81 616 GLY A CA 1
ATOM 4683 C C . GLY A 1 616 ? -32.918 -9.005 67.558 1.00 33.81 616 GLY A C 1
ATOM 4684 O O . GLY A 1 616 ? -32.794 -8.317 66.549 1.00 33.81 616 GLY A O 1
ATOM 4685 N N . PRO A 1 617 ? -34.128 -9.555 67.812 1.00 49.53 617 PRO A N 1
ATOM 4686 C CA . PRO A 1 617 ? -34.563 -10.795 68.461 1.00 49.53 617 PRO A CA 1
ATOM 4687 C C . PRO A 1 617 ? -35.295 -11.759 67.474 1.00 49.53 617 PRO A C 1
ATOM 4689 O O . PRO A 1 617 ? -35.611 -11.414 66.341 1.00 49.53 617 PRO A O 1
ATOM 4692 N N . GLY A 1 618 ? -35.568 -12.992 67.915 1.00 35.66 618 GLY A N 1
ATOM 4693 C CA . GLY A 1 618 ? -36.021 -14.099 67.066 1.00 35.66 618 GLY A CA 1
ATOM 4694 C C . GLY A 1 618 ? -37.529 -14.270 66.828 1.00 35.66 618 GLY A C 1
ATOM 4695 O O . GLY A 1 618 ? -38.367 -13.497 67.283 1.00 35.66 618 GLY A O 1
ATOM 4696 N N . GLY A 1 619 ? -37.854 -15.374 66.147 1.00 33.84 619 GLY A N 1
ATOM 4697 C CA . GLY A 1 619 ? -39.212 -15.880 65.927 1.00 33.84 619 GLY A CA 1
ATOM 4698 C C . GLY A 1 619 ? -39.198 -17.283 65.281 1.00 33.84 619 GLY A C 1
ATOM 4699 O O . GLY A 1 619 ? -38.456 -17.460 64.320 1.00 33.84 619 GLY A O 1
ATOM 4700 N N . PRO A 1 620 ? -39.945 -18.292 65.786 1.00 53.09 620 PRO A N 1
ATOM 4701 C CA . PRO A 1 620 ? -39.706 -19.715 65.504 1.00 53.09 620 PRO A CA 1
ATOM 4702 C C . PRO A 1 620 ? -40.707 -20.353 64.519 1.00 53.09 620 PRO A C 1
ATOM 4704 O O . PRO A 1 620 ? -41.876 -19.979 64.479 1.00 53.09 620 PRO A O 1
ATOM 4707 N N . GLY A 1 621 ? -40.293 -21.423 63.831 1.00 39.03 621 GLY A N 1
ATOM 4708 C CA . GLY A 1 621 ? -41.189 -22.264 63.025 1.00 39.03 621 GLY A CA 1
ATOM 4709 C C . GLY A 1 621 ? -40.708 -23.712 62.920 1.00 39.03 621 GLY A C 1
ATOM 4710 O O . GLY A 1 621 ? -39.752 -24.007 62.215 1.00 39.03 621 GLY A O 1
ATOM 4711 N N . LYS A 1 622 ? -41.368 -24.606 63.665 1.00 40.47 622 LYS A N 1
ATOM 4712 C CA . LYS A 1 622 ? -41.211 -26.073 63.654 1.00 40.47 622 LYS A CA 1
ATOM 4713 C C . LYS A 1 622 ? -41.651 -26.681 62.306 1.00 40.47 622 LYS A C 1
ATOM 4715 O O . LYS A 1 622 ? -42.539 -26.127 61.673 1.00 40.47 622 LYS A O 1
ATOM 4720 N N . GLY A 1 623 ? -41.056 -27.836 61.954 1.00 36.22 623 GLY A N 1
ATOM 4721 C CA . GLY A 1 623 ? -41.325 -28.692 60.771 1.00 36.22 623 GLY A CA 1
ATOM 4722 C C . GLY A 1 623 ? -42.746 -29.294 60.683 1.00 36.22 623 GLY A C 1
ATOM 4723 O O . GLY A 1 623 ? -43.659 -28.648 61.188 1.00 36.22 623 GLY A O 1
ATOM 4724 N N . PRO A 1 624 ? -43.001 -30.509 60.124 1.00 51.78 624 PRO A N 1
ATOM 4725 C CA . PRO A 1 624 ? -42.113 -31.690 60.073 1.00 51.78 624 PRO A CA 1
ATOM 4726 C C . PRO A 1 624 ? -42.207 -32.576 58.792 1.00 51.78 624 PRO A C 1
ATOM 4728 O O . PRO A 1 624 ? -43.096 -32.416 57.967 1.00 51.78 624 PRO A O 1
ATOM 4731 N N . GLY A 1 625 ? -41.373 -33.627 58.731 1.00 36.09 625 GLY A N 1
ATOM 4732 C CA . GLY A 1 625 ? -41.783 -34.941 58.194 1.00 36.09 625 GLY A CA 1
ATOM 4733 C C . GLY A 1 625 ? -41.195 -35.369 56.842 1.00 36.09 625 GLY A C 1
ATOM 4734 O O . GLY A 1 625 ? -41.566 -34.829 55.813 1.00 36.09 625 GLY A O 1
ATOM 4735 N N . GLY A 1 626 ? -40.317 -36.387 56.866 1.00 34.28 626 GLY A N 1
ATOM 4736 C CA . GLY A 1 626 ? -39.803 -37.124 55.690 1.00 34.28 626 GLY A CA 1
ATOM 4737 C C . GLY A 1 626 ? -40.842 -38.082 55.069 1.00 34.28 626 GLY A C 1
ATOM 4738 O O . GLY A 1 626 ? -42.022 -37.743 55.107 1.00 34.28 626 GLY A O 1
ATOM 4739 N N . PRO A 1 627 ? -40.505 -39.311 54.600 1.00 52.59 627 PRO A N 1
ATOM 4740 C CA . PRO A 1 627 ? -39.193 -39.978 54.519 1.00 52.59 627 PRO A CA 1
ATOM 4741 C C . PRO A 1 627 ? -38.944 -40.811 53.222 1.00 52.59 627 PRO A C 1
ATOM 4743 O O . PRO A 1 627 ? -39.845 -41.047 52.426 1.00 52.59 627 PRO A O 1
ATOM 4746 N N . GLY A 1 628 ? -37.740 -41.394 53.116 1.00 36.69 628 GLY A N 1
ATOM 4747 C CA . GLY A 1 628 ? -37.470 -42.639 52.368 1.00 36.69 628 GLY A CA 1
ATOM 4748 C C . GLY A 1 628 ? -36.928 -42.438 50.947 1.00 36.69 628 GLY A C 1
ATOM 4749 O O . GLY A 1 628 ? -37.387 -41.577 50.220 1.00 36.69 628 GLY A O 1
ATOM 4750 N N . GLY A 1 629 ? -35.943 -43.179 50.451 1.00 36.41 629 GLY A N 1
ATOM 4751 C CA . GLY A 1 629 ? -35.244 -44.337 50.985 1.00 36.41 629 GLY A CA 1
ATOM 4752 C C . GLY A 1 629 ? -34.766 -45.209 49.822 1.00 36.41 629 GLY A C 1
ATOM 4753 O O . GLY A 1 629 ? -35.589 -45.796 49.137 1.00 36.41 629 GLY A O 1
ATOM 4754 N N . GLY A 1 630 ? -33.447 -45.351 49.676 1.00 35.00 630 GLY A N 1
ATOM 4755 C CA . GLY A 1 630 ? -32.831 -46.615 49.258 1.00 35.00 630 GLY A CA 1
ATOM 4756 C C . GLY A 1 630 ? -32.781 -46.992 47.763 1.00 35.00 630 GLY A C 1
ATOM 4757 O O . GLY A 1 630 ? -33.378 -46.327 46.931 1.00 35.00 630 GLY A O 1
ATOM 4758 N N . PRO A 1 631 ? -32.010 -48.048 47.424 1.00 60.28 631 PRO A N 1
ATOM 4759 C CA . PRO A 1 631 ? -30.941 -47.963 46.418 1.00 60.28 631 PRO A CA 1
ATOM 4760 C C . PRO A 1 631 ? -30.961 -49.084 45.349 1.00 60.28 631 PRO A C 1
ATOM 4762 O O . PRO A 1 631 ? -31.654 -50.084 45.508 1.00 60.28 631 PRO A O 1
ATOM 4765 N N . GLY A 1 632 ? -30.107 -48.987 44.318 1.00 36.31 632 GLY A N 1
ATOM 4766 C CA . GLY A 1 632 ? -29.678 -50.152 43.517 1.00 36.31 632 GLY A CA 1
ATOM 4767 C C . GLY A 1 632 ? -29.359 -49.862 42.042 1.00 36.31 632 GLY A C 1
ATOM 4768 O O . GLY A 1 632 ? -30.240 -49.454 41.297 1.00 36.31 632 GLY A O 1
ATOM 4769 N N . GLY A 1 633 ? -28.108 -50.103 41.616 1.00 36.84 633 GLY A N 1
ATOM 4770 C CA . GLY A 1 633 ? -27.713 -50.232 40.193 1.00 36.84 633 GLY A CA 1
ATOM 4771 C C . GLY A 1 633 ? -28.065 -51.623 39.627 1.00 36.84 633 GLY A C 1
ATOM 4772 O O . GLY A 1 633 ? -28.974 -52.254 40.162 1.00 36.84 633 GLY A O 1
ATOM 4773 N N . PRO A 1 634 ? -27.291 -52.231 38.699 1.00 58.00 634 PRO A N 1
ATOM 4774 C CA . PRO A 1 634 ? -26.475 -51.707 37.592 1.00 58.00 634 PRO A CA 1
ATOM 4775 C C . PRO A 1 634 ? -26.788 -52.409 36.229 1.00 58.00 634 PRO A C 1
ATOM 4777 O O . PRO A 1 634 ? -27.427 -53.456 36.196 1.00 58.00 634 PRO A O 1
ATOM 4780 N N . GLY A 1 635 ? -26.210 -51.923 35.118 1.00 36.53 635 GLY A N 1
ATOM 4781 C CA . GLY A 1 635 ? -25.771 -52.792 34.004 1.00 36.53 635 GLY A CA 1
ATOM 4782 C C . GLY A 1 635 ? -26.431 -52.636 32.620 1.00 36.53 635 GLY A C 1
ATOM 4783 O O . GLY A 1 635 ? -27.646 -52.549 32.501 1.00 36.53 635 GLY A O 1
ATOM 4784 N N . GLY A 1 636 ? -25.590 -52.723 31.575 1.00 36.88 636 GLY A N 1
ATOM 4785 C CA . GLY A 1 636 ? -25.962 -53.244 30.249 1.00 36.88 636 GLY A CA 1
ATOM 4786 C C . GLY A 1 636 ? -25.742 -52.321 29.039 1.00 36.88 636 GLY A C 1
ATOM 4787 O O . GLY A 1 636 ? -26.652 -51.604 28.647 1.00 36.88 636 GLY A O 1
ATOM 4788 N N . GLY A 1 637 ? -24.580 -52.412 28.375 1.00 38.22 637 GLY A N 1
ATOM 4789 C CA . GLY A 1 637 ? -24.512 -52.290 26.900 1.00 38.22 637 GLY A CA 1
ATOM 4790 C C . GLY A 1 637 ? -24.732 -53.671 26.246 1.00 38.22 637 GLY A C 1
ATOM 4791 O O . GLY A 1 637 ? -25.028 -54.613 26.988 1.00 38.22 637 GLY A O 1
ATOM 4792 N N . PRO A 1 638 ? -24.487 -53.894 24.934 1.00 55.22 638 PRO A N 1
ATOM 4793 C CA . PRO A 1 638 ? -24.240 -52.974 23.810 1.00 55.22 638 PRO A CA 1
ATOM 4794 C C . PRO A 1 638 ? -25.148 -53.255 22.574 1.00 55.22 638 PRO A C 1
ATOM 4796 O O . PRO A 1 638 ? -25.818 -54.284 22.509 1.00 55.22 638 PRO A O 1
ATOM 4799 N N . GLY A 1 639 ? -25.106 -52.404 21.535 1.00 38.62 639 GLY A N 1
ATOM 4800 C CA . GLY A 1 639 ? -25.637 -52.767 20.207 1.00 38.62 639 GLY A CA 1
ATOM 4801 C C . GLY A 1 639 ? -25.739 -51.629 19.180 1.00 38.62 639 GLY A C 1
ATOM 4802 O O . GLY A 1 639 ? -26.697 -50.867 19.210 1.00 38.62 639 GLY A O 1
ATOM 4803 N N . GLY A 1 640 ? -24.792 -51.566 18.230 1.00 40.16 640 GLY A N 1
ATOM 4804 C CA . GLY A 1 640 ? -25.059 -51.088 16.853 1.00 40.16 640 GLY A CA 1
ATOM 4805 C C . GLY A 1 640 ? -25.829 -52.163 16.052 1.00 40.16 640 GLY A C 1
ATOM 4806 O O . GLY A 1 640 ? -26.116 -53.203 16.651 1.00 40.16 640 GLY A O 1
ATOM 4807 N N . PRO A 1 641 ? -26.137 -52.023 14.736 1.00 52.09 641 PRO A N 1
ATOM 4808 C CA . PRO A 1 641 ? -25.357 -51.333 13.687 1.00 52.09 641 PRO A CA 1
ATOM 4809 C C . PRO A 1 641 ? -26.202 -50.583 12.613 1.00 52.09 641 PRO A C 1
ATOM 4811 O O . PRO A 1 641 ? -27.428 -50.637 12.624 1.00 52.09 641 PRO A O 1
ATOM 4814 N N . GLY A 1 642 ? -25.551 -49.976 11.606 1.00 38.62 642 GLY A N 1
ATOM 4815 C CA . GLY A 1 642 ? -26.201 -49.708 10.310 1.00 38.62 642 GLY A CA 1
ATOM 4816 C C . GLY A 1 642 ? -25.587 -48.585 9.468 1.00 38.62 642 GLY A C 1
ATOM 4817 O O . GLY A 1 642 ? -26.053 -47.456 9.533 1.00 38.62 642 GLY A O 1
ATOM 4818 N N . GLY A 1 643 ? -24.587 -48.903 8.640 1.00 34.53 643 GLY A N 1
ATOM 4819 C CA . GLY A 1 643 ? -24.123 -48.044 7.541 1.00 34.53 643 GLY A CA 1
ATOM 4820 C C . GLY A 1 643 ? -24.610 -48.577 6.181 1.00 34.53 643 GLY A C 1
ATOM 4821 O O . GLY A 1 643 ? -24.616 -49.799 6.004 1.00 34.53 643 GLY A O 1
ATOM 4822 N N . PRO A 1 644 ? -25.007 -47.727 5.214 1.00 58.38 644 PRO A N 1
ATOM 4823 C CA . PRO A 1 644 ? -25.334 -48.159 3.857 1.00 58.38 644 PRO A CA 1
ATOM 4824 C C . PRO A 1 644 ? -24.136 -48.044 2.899 1.00 58.38 644 PRO A C 1
ATOM 4826 O O . PRO A 1 644 ? -23.442 -47.031 2.851 1.00 58.38 644 PRO A O 1
ATOM 4829 N N . GLY A 1 645 ? -23.911 -49.107 2.121 1.00 39.62 645 GLY A N 1
ATOM 4830 C CA . GLY A 1 645 ? -22.874 -49.201 1.095 1.00 39.62 645 GLY A CA 1
ATOM 4831 C C . GLY A 1 645 ? -23.311 -48.670 -0.275 1.00 39.62 645 GLY A C 1
ATOM 4832 O O . GLY A 1 645 ? -24.443 -48.886 -0.705 1.00 39.62 645 GLY A O 1
ATOM 4833 N N . GLY A 1 646 ? -22.373 -48.032 -0.978 1.00 48.28 646 GLY A N 1
ATOM 4834 C CA . GLY A 1 646 ? -22.477 -47.651 -2.387 1.00 48.28 646 GLY A CA 1
ATOM 4835 C C . GLY A 1 646 ? -21.588 -48.538 -3.266 1.00 48.28 646 GLY A C 1
ATOM 4836 O O . GLY A 1 646 ? -20.376 -48.595 -3.079 1.00 48.28 646 GLY A O 1
ATOM 4837 N N . ASN A 1 647 ? -22.203 -49.234 -4.224 1.00 43.84 647 ASN A N 1
ATOM 4838 C CA . ASN A 1 647 ? -21.542 -50.010 -5.273 1.00 43.84 647 ASN A CA 1
ATOM 4839 C C . ASN A 1 647 ? -21.279 -49.120 -6.500 1.00 43.84 647 ASN A C 1
ATOM 4841 O O . ASN A 1 647 ? -22.229 -48.656 -7.126 1.00 43.84 647 ASN A O 1
ATOM 4845 N N . GLY A 1 648 ? -20.011 -48.949 -6.883 1.00 44.75 648 GLY A N 1
ATOM 4846 C CA . GLY A 1 648 ? -19.591 -48.398 -8.179 1.00 44.75 648 GLY A CA 1
ATOM 4847 C C . GLY A 1 648 ? -18.929 -49.478 -9.060 1.00 44.75 648 GLY A C 1
ATOM 4848 O O . GLY A 1 648 ? -18.233 -50.345 -8.524 1.00 44.75 648 GLY A O 1
ATOM 4849 N N . PRO A 1 649 ? -19.141 -49.487 -10.392 1.00 57.53 649 PRO A N 1
ATOM 4850 C CA . PRO A 1 649 ? -18.702 -50.571 -11.276 1.00 57.53 649 PRO A CA 1
ATOM 4851 C C . PRO A 1 649 ? -17.218 -50.484 -11.686 1.00 57.53 649 PRO A C 1
ATOM 4853 O O . PRO A 1 649 ? -16.692 -49.415 -11.984 1.00 57.53 649 PRO A O 1
ATOM 4856 N N . LYS A 1 650 ? -16.551 -51.649 -11.752 1.00 53.22 650 LYS A N 1
ATOM 4857 C CA . LYS A 1 650 ? -15.176 -51.836 -12.260 1.00 53.22 650 LYS A CA 1
ATOM 4858 C C . LYS A 1 650 ? -15.112 -51.827 -13.803 1.00 53.22 650 LYS A C 1
ATOM 4860 O O . LYS A 1 650 ? -16.004 -52.395 -14.431 1.00 53.22 650 LYS A O 1
ATOM 4865 N N . PRO A 1 651 ? -14.025 -51.311 -14.412 1.00 60.28 651 PRO A N 1
ATOM 4866 C CA . PRO A 1 651 ? -13.796 -51.356 -15.861 1.00 60.28 651 PRO A CA 1
ATOM 4867 C C . PRO A 1 651 ? -13.253 -52.718 -16.363 1.00 60.28 651 PRO A C 1
ATOM 4869 O O . PRO A 1 651 ? -12.632 -53.459 -15.590 1.00 60.28 651 PRO A O 1
ATOM 4872 N N . PRO A 1 652 ? -13.454 -53.066 -17.653 1.00 66.12 652 PRO A N 1
ATOM 4873 C CA . PRO A 1 652 ? -13.047 -54.350 -18.227 1.00 66.12 652 PRO A CA 1
ATOM 4874 C C . PRO A 1 652 ? -11.565 -54.396 -18.647 1.00 66.12 652 PRO A C 1
ATOM 4876 O O . PRO A 1 652 ? -11.005 -53.423 -19.146 1.00 66.12 652 PRO A O 1
ATOM 4879 N N . ARG A 1 653 ? -10.937 -55.571 -18.477 1.00 56.28 653 ARG A N 1
ATOM 4880 C CA . ARG A 1 653 ? -9.589 -55.905 -18.980 1.00 56.28 653 ARG A CA 1
ATOM 4881 C C . ARG A 1 653 ? -9.618 -56.301 -20.470 1.00 56.28 653 ARG A C 1
ATOM 4883 O O . ARG A 1 653 ? -10.593 -56.922 -20.895 1.00 56.28 653 ARG A O 1
ATOM 4890 N N . PRO A 1 654 ? -8.543 -56.032 -21.237 1.00 59.38 654 PRO A N 1
ATOM 4891 C CA . PRO A 1 654 ? -8.436 -56.403 -22.648 1.00 59.38 654 PRO A CA 1
ATOM 4892 C C . PRO A 1 654 ? -8.058 -57.887 -22.846 1.00 59.38 654 PRO A C 1
ATOM 4894 O O . PRO A 1 654 ? -7.408 -58.477 -21.977 1.00 59.38 654 PRO A O 1
ATOM 4897 N N . PRO A 1 655 ? -8.434 -58.505 -23.984 1.00 66.00 655 PRO A N 1
ATOM 4898 C CA . PRO A 1 655 ? -8.077 -59.882 -24.297 1.00 66.00 655 PRO A CA 1
ATOM 4899 C C . PRO A 1 655 ? -6.677 -59.987 -24.916 1.00 66.00 655 PRO A C 1
ATOM 4901 O O . PRO A 1 655 ? -6.314 -59.233 -25.815 1.00 66.00 655 PRO A O 1
ATOM 4904 N N . HIS A 1 656 ? -5.919 -60.987 -24.467 1.00 49.62 656 HIS A N 1
ATOM 4905 C CA . HIS A 1 656 ? -4.711 -61.455 -25.135 1.00 49.62 656 HIS A CA 1
ATOM 4906 C C . HIS A 1 656 ? -5.053 -62.194 -26.436 1.00 49.62 656 HIS A C 1
ATOM 4908 O O . HIS A 1 656 ? -5.778 -63.195 -26.412 1.00 49.62 656 HIS A O 1
ATOM 4914 N N . ARG A 1 657 ? -4.429 -61.765 -27.533 1.00 55.25 657 ARG A N 1
ATOM 4915 C CA . ARG A 1 657 ? -3.788 -62.654 -28.504 1.00 55.25 657 ARG A CA 1
ATOM 4916 C C . ARG A 1 657 ? -2.581 -61.973 -29.118 1.00 55.25 657 ARG A C 1
ATOM 4918 O O . ARG A 1 657 ? -2.708 -60.770 -29.426 1.00 55.25 657 ARG A O 1
#

pLDDT: mean 70.91, std 21.95, range [27.41, 97.75]

Foldseek 3Di:
DPPLVVLVVCVVVVNADPVSVVVNVVVCVVDVVVVVVVVVVVVVVVPDDPPVPVVVVVVVVVVDPDDDPPVVVVVVVVVVPPPDDDDDDDPDPDPPDPDDDDPPDDPPPPDDDDDDDDDDDDDDDFPDDDFDDDPQKTAAQAWGWGDRDVFKIKIFHHRWIWHDDPAEIETAAGKIKIFGAAQHKYWYHYLPKIKIFGGGFIKMKGKDQPPPDDDDDDDPDDDDDDDPVVVSPDDPGWIWIKIATQAAWMWMDDPDDIDIDHPGDMDIDIDDDDDDDDPDQQALVNVQCLLPPVPPQWHACVSDPPVCCVQQVPVNPRIHGSVSSNVPDDGPADLPLVRSQVSQPPVPPQWRACVSDPPVCCVQQVPVPPRIHGSVSSVVRVDVLVVVVVQLPVVPPQWHAVVRDPQLVQVQQVPPPPRIHGSVSSVVRDDPDSPPSPPDPPDDDDPDLVVVQVVLPSVPPQWHAVVRDPQVCCVVQVPVNPRIHGSVSCVVDPDDDDDLVNVQVVLPPVPPQKHACVSDPPVCCVQQVPVNPRIHGSVSSNVRDDPDDDDLVVVVVVQPVVVPQWHACVRDPQVVQVVQVPPPPRTHGSVSSCVVPDDDDPDDDDDDDDDDDDDDDDDDDDDDDDDDDDDDDDDDDDDDDDDDDDDDDDDDDDDDD

Nearest PDB structures (foldseek):
  4okh-assembly1_B  TM=3.531E-01  e=1.141E-02  Homo sapiens
  1tr8-assembly1_A  TM=2.153E-01  e=3.761E+00  Methanothermobacter marburgensis
  6ap4-assembly7_N  TM=1.705E-01  e=2.142E+00  Acinetobacter baumannii